Protein AF-A0A9E8QFV1-F1 (afdb_monomer)

Mean predicted aligned error: 13.05 Å

Foldseek 3Di:
DDDDDDDDDDDPDDPDDDDDDDDDDDDDDDDDDDDDDDDDDPDDQDLPNPLVVVLVLLVLVLCLCCLVPNPVDSPPCAQVSSVVSPHHLPPDQQKAKEKEQPDSQQWIKIKIAGQPPQWIWIWIFRHGSDSPDRTDTDTDDTDDRFNDDGHGYDYDYLLQAFQQVVLLVLCQVPQLQLLLLLQQPQDEDCPVVDPGHPLSVQSNVQSPDVPRGSSNSSVSSVVRVQRLSSLLSQCQFCNQVPDRGDRHPQSVDPDRDDDQFDDHHQHGPCSLVLVSLLVLLCVQPVVDDSLLSSQQSSQQSRLCSSQSHSSSCCSNAFKEWEADQQPQQNQVLVQQVVQCSRPSVLQKWFFAQLVRQPADPCNCVPPPQQPDDPQWGKDWPPHSRTPQAHPPHVVYTDIHTDGPRNRVVSVVLVVVLCVVLVLVPDDRVRRMHGYGRGDHPSNNHTDTRNGND

Nearest PDB structures (foldseek):
  1yr2-assembly1_A  TM=6.032E-01  e=7.617E+00  Novosphingobium capsulatum
  5ezo-assembly1_A  TM=4.715E-01  e=4.235E+00  Plasmodium falciparum 3D7
  7jou-assembly1_A-2  TM=2.674E-01  e=5.243E+00  Homo sapiens
  2zf4-assembly1_B  TM=2.135E-01  e=5.243E+00  Chromobacterium violaceum
  4foe-assembly1_B  TM=1.829E-01  e=7.617E+00  Homo sapiens

Radius of gyration: 27.63 Å; Cα contacts (8 Å, |Δi|>4): 793; chains: 1; bounding box: 89×47×101 Å

pLDDT: mean 75.74, std 23.21, range [26.06, 98.62]

Secondary structure (DSSP, 8-state):
----------------------------------------S-----TT-HHHHHHHHHHHHHHHHHHHHSSSS-TT--HHHHHTTT--GGG-TTEEEEEEEEGGGTEEEEEEEETTT--EEEEEE-S---SSS----EEEEEEP-PPP-SS-EEEEETTSS--HHHHHHHTTTS-HHHHHHTTTTS----TT--SS-HHHHHHHHHHTSTT--HHHHHHHHHHTT-HHHHHHHIIIIITTSSS-----GGGGSSS----SPPPPPSS--GGG-HHHHHHHHHHH-TTS-HHHHHHHHHHHHHHHHHHTS-HHHHHHHS-EEEE--SSSSHHHHHHHHHHHHHSGGGGEEEB--GGG-SSPTTGGGGSGGG---TTEEEEEES-TTBTT-STT-SSPPEEEEEEHHHHHHHHHHHHHHHHHTTTTTS-GGG-EEEEEEPPTT--PPPEEE-TT-

Sequence (453 aa):
MHGKLANVGLMKTTWGSVRTTVAATAATALAAGFILAGAGAAQAAGPYDAVTSSSLRNFASAVEYVAMFGSGNYDDTEAADLSDWGWSEGGNPNTEVEMWVEGSGGSWKATARDVRGGAEYSYSSNSVFNGGSAASVHVSAQQPTDPVGPAGLTVHHLSDGVDAEALAAALAGVAPSAICDGLLFVKGTHQSGSSVSDQYLACSQTARVTGATARSVLLAVRSAGGDAALSAVGLYYVGAGTAPAAAPAWTQQVNPAPPSGPTLPSRLPDFWRVGAVASALLSTNPALSPSYAETVATQCLARMAAAGLDAYSDCKSDRMFVVGQDGTTDEATDHDADAITSYPAWVQLDYRPAAENTSPRGWYASQPECSSITGQQCDEFPFFASAQGGRDASPRPSLRMINAAHNQQEGYNYNSFLATCGLYAAPANDRQYLVVPMPSGSGVPTLNICNGN

Structure (mmCIF, N/CA/C/O backbone):
data_AF-A0A9E8QFV1-F1
#
_entry.id   AF-A0A9E8QFV1-F1
#
loop_
_atom_site.group_PDB
_atom_site.id
_atom_site.type_symbol
_atom_site.label_atom_id
_atom_site.label_alt_id
_atom_site.label_comp_id
_atom_site.label_asym_id
_atom_site.label_entity_id
_atom_site.label_seq_id
_atom_site.pdbx_PDB_ins_code
_atom_site.Cartn_x
_atom_site.Cartn_y
_atom_site.Cartn_z
_atom_site.occupancy
_atom_site.B_iso_or_equiv
_atom_site.auth_seq_id
_atom_site.auth_comp_id
_atom_site.auth_asym_id
_atom_site.auth_atom_id
_atom_site.pdbx_PDB_model_num
ATOM 1 N N . MET A 1 1 ? 64.874 1.422 26.647 1.00 38.50 1 MET A N 1
ATOM 2 C CA . MET A 1 1 ? 64.972 2.900 26.641 1.00 38.50 1 MET A CA 1
ATOM 3 C C . MET A 1 1 ? 63.543 3.432 26.719 1.00 38.50 1 MET A C 1
ATOM 5 O O . MET A 1 1 ? 62.821 3.292 25.752 1.00 38.50 1 MET A O 1
ATOM 9 N N . HIS A 1 2 ? 62.956 3.547 27.913 1.00 35.81 2 HIS A N 1
ATOM 10 C CA . HIS A 1 2 ? 62.914 4.749 28.767 1.00 35.81 2 HIS A CA 1
ATOM 11 C C . HIS A 1 2 ? 62.312 5.983 28.078 1.00 35.81 2 HIS A C 1
ATOM 13 O O . HIS A 1 2 ? 62.940 6.576 27.213 1.00 35.81 2 HIS A O 1
ATOM 19 N N . GLY A 1 3 ? 61.115 6.358 28.539 1.00 34.44 3 GLY A N 1
ATOM 20 C CA . GLY A 1 3 ? 60.404 7.594 28.215 1.00 34.44 3 GLY A CA 1
ATOM 21 C C . GLY A 1 3 ? 58.991 7.551 28.798 1.00 34.44 3 GLY A C 1
ATOM 22 O O . GLY A 1 3 ? 58.087 7.011 28.177 1.00 34.44 3 GLY A O 1
ATOM 23 N N . LYS A 1 4 ? 58.841 8.028 30.037 1.00 43.34 4 LYS A N 1
ATOM 24 C CA . LYS A 1 4 ? 57.647 7.986 30.899 1.00 43.34 4 LYS A CA 1
ATOM 25 C C . LYS A 1 4 ? 57.199 9.433 31.183 1.00 43.34 4 LYS A C 1
ATOM 27 O O . LYS A 1 4 ? 58.065 10.302 31.219 1.00 43.34 4 LYS A O 1
ATOM 32 N N . LEU A 1 5 ? 55.919 9.591 31.559 1.00 37.09 5 LEU A N 1
ATOM 33 C CA . LEU A 1 5 ? 55.223 10.757 32.171 1.00 37.09 5 LEU A CA 1
ATOM 34 C C . LEU A 1 5 ? 54.530 11.703 31.155 1.00 37.09 5 LEU A C 1
ATOM 36 O O . LEU A 1 5 ? 55.118 12.021 30.136 1.00 37.09 5 LEU A O 1
ATOM 40 N N . ALA A 1 6 ? 53.289 12.179 31.350 1.00 35.75 6 ALA A N 1
ATOM 41 C CA . ALA A 1 6 ? 52.534 12.377 32.591 1.00 35.75 6 ALA A CA 1
ATOM 42 C C . ALA A 1 6 ? 50.994 12.325 32.423 1.00 35.75 6 ALA A C 1
ATOM 44 O O . ALA A 1 6 ? 50.445 12.612 31.364 1.00 35.75 6 ALA A O 1
ATOM 45 N N . ASN A 1 7 ? 50.345 12.004 33.549 1.00 37.47 7 ASN A N 1
ATOM 46 C CA . ASN A 1 7 ? 48.936 12.190 33.909 1.00 37.47 7 ASN A CA 1
ATOM 47 C C . ASN A 1 7 ? 48.389 13.596 33.614 1.00 37.47 7 ASN A C 1
ATOM 49 O O . ASN A 1 7 ? 48.988 14.564 34.073 1.00 37.47 7 ASN A O 1
ATOM 53 N N . VAL A 1 8 ? 47.160 13.665 33.088 1.00 34.12 8 VAL A N 1
ATOM 54 C CA . VAL A 1 8 ? 46.091 14.544 33.602 1.00 34.12 8 VAL A CA 1
ATOM 55 C C . VAL A 1 8 ? 44.764 13.797 33.438 1.00 34.12 8 VAL A C 1
ATOM 57 O O . VAL A 1 8 ? 44.295 13.584 32.325 1.00 34.12 8 VAL A O 1
ATOM 60 N N . GLY A 1 9 ? 44.173 13.372 34.552 1.00 33.88 9 GLY A N 1
ATOM 61 C CA . GLY A 1 9 ? 42.755 13.040 34.615 1.00 33.88 9 GLY A CA 1
ATOM 62 C C . GLY A 1 9 ? 41.973 14.278 35.033 1.00 33.88 9 GLY A C 1
ATOM 63 O O . GLY A 1 9 ? 42.433 14.994 35.917 1.00 33.88 9 GLY A O 1
ATOM 64 N N . LEU A 1 10 ? 40.801 14.515 34.442 1.00 33.34 10 LEU A N 1
ATOM 65 C CA . LEU A 1 10 ? 39.770 15.347 35.062 1.00 33.34 10 LEU A CA 1
ATOM 66 C C . LEU A 1 10 ? 38.373 15.045 34.482 1.00 33.34 10 LEU A C 1
ATOM 68 O O . LEU A 1 10 ? 38.094 15.296 33.317 1.00 33.34 10 LEU A O 1
ATOM 72 N N . MET A 1 11 ? 37.530 14.509 35.371 1.00 31.02 11 MET A N 1
ATOM 73 C CA . MET A 1 11 ? 36.088 14.745 35.525 1.00 31.02 11 MET A CA 1
ATOM 74 C C . MET A 1 11 ? 35.122 14.374 34.383 1.00 31.02 11 MET A C 1
ATOM 76 O O . MET A 1 11 ? 34.677 15.213 33.610 1.00 31.02 11 MET A O 1
ATOM 80 N N . LYS A 1 12 ? 34.634 13.124 34.435 1.00 31.73 12 LYS A N 1
ATOM 81 C CA . LYS A 1 12 ? 33.213 12.823 34.189 1.00 31.73 12 LYS A CA 1
ATOM 82 C C . LYS A 1 12 ? 32.415 13.321 35.400 1.00 31.73 12 LYS A C 1
ATOM 84 O O . LYS A 1 12 ? 32.475 12.706 36.462 1.00 31.73 12 LYS A O 1
ATOM 89 N N . THR A 1 13 ? 31.715 14.440 35.262 1.00 34.72 13 THR A N 1
ATOM 90 C CA . THR A 1 13 ? 30.742 14.918 36.248 1.00 34.72 13 THR A CA 1
ATOM 91 C C . THR A 1 13 ? 29.416 14.183 36.066 1.00 34.72 13 THR A C 1
ATOM 93 O O . THR A 1 13 ? 28.742 14.285 35.046 1.00 34.72 13 THR A O 1
ATOM 96 N N . THR A 1 14 ? 29.082 13.419 37.098 1.00 34.94 14 THR A N 1
ATOM 97 C CA . THR A 1 14 ? 27.778 12.856 37.450 1.00 34.94 14 THR A CA 1
ATOM 98 C C . THR A 1 14 ? 26.660 13.899 37.395 1.00 34.94 14 THR A C 1
ATOM 100 O O . THR A 1 14 ? 26.678 14.847 38.177 1.00 34.94 14 THR A O 1
ATOM 103 N N . TRP A 1 15 ? 25.655 13.678 36.546 1.00 29.17 15 TRP A N 1
ATOM 104 C CA . TRP A 1 15 ? 24.330 14.288 36.682 1.00 29.17 15 TRP A CA 1
ATOM 105 C C . TRP A 1 15 ? 23.422 13.301 37.413 1.00 29.17 15 TRP A C 1
ATOM 107 O O . TRP A 1 15 ? 22.698 12.514 36.817 1.00 29.17 15 TRP A O 1
ATOM 117 N N . GLY A 1 16 ? 23.543 13.307 38.737 1.00 32.31 16 GLY A N 1
ATOM 118 C CA . GLY A 1 16 ? 22.598 12.692 39.656 1.00 32.31 16 GLY A CA 1
ATOM 119 C C . GLY A 1 16 ? 22.142 13.754 40.651 1.00 32.31 16 GLY A C 1
ATOM 120 O O . GLY A 1 16 ? 22.973 14.494 41.173 1.00 32.31 16 GLY A O 1
ATOM 121 N N . SER A 1 17 ? 20.838 13.780 40.924 1.00 34.59 17 SER A N 1
ATOM 122 C CA . SER A 1 17 ? 20.136 14.613 41.916 1.00 34.59 17 SER A CA 1
ATOM 123 C C . SER A 1 17 ? 19.793 16.054 41.525 1.00 34.59 17 SER A C 1
ATOM 125 O O . SER A 1 17 ? 20.470 17.000 41.911 1.00 34.59 17 SER A O 1
ATOM 127 N N . VAL A 1 18 ? 18.599 16.218 40.950 1.00 30.08 18 VAL A N 1
ATOM 128 C CA . VAL A 1 18 ? 17.670 17.278 41.375 1.00 30.08 18 VAL A CA 1
ATOM 129 C C . VAL A 1 18 ? 16.320 16.615 41.673 1.00 30.08 18 VAL A C 1
ATOM 131 O O . VAL A 1 18 ? 15.456 16.503 40.814 1.00 30.08 18 VAL A O 1
ATOM 134 N N . ARG A 1 19 ? 16.161 16.106 42.901 1.00 34.06 19 ARG A N 1
ATOM 135 C CA . ARG A 1 19 ? 14.855 15.780 43.493 1.00 34.06 19 ARG A CA 1
ATOM 136 C C . ARG A 1 19 ? 14.578 16.831 44.560 1.00 34.06 19 ARG A C 1
ATOM 138 O O . ARG A 1 19 ? 15.263 16.848 45.580 1.00 34.06 19 ARG A O 1
ATOM 145 N N . THR A 1 20 ? 13.563 17.659 44.340 1.00 31.17 20 THR A N 1
ATOM 146 C CA . THR A 1 20 ? 13.032 18.563 45.365 1.00 31.17 20 THR A CA 1
ATOM 147 C C . THR A 1 20 ? 11.516 18.418 45.429 1.00 31.17 20 THR A C 1
ATOM 149 O O . THR A 1 20 ? 10.781 18.914 44.586 1.00 31.17 20 THR A O 1
ATOM 152 N N . THR A 1 21 ? 11.092 17.655 46.431 1.00 29.67 21 THR A N 1
ATOM 153 C CA . THR A 1 21 ? 9.952 17.857 47.333 1.00 29.67 21 THR A CA 1
ATOM 154 C C . THR A 1 21 ? 8.883 18.891 46.938 1.00 29.67 21 THR A C 1
ATOM 156 O O . THR A 1 21 ? 9.083 20.089 47.120 1.00 29.67 21 THR A O 1
ATOM 159 N N . VAL A 1 22 ? 7.676 18.414 46.617 1.00 27.72 22 VAL A N 1
ATOM 160 C CA . VAL A 1 22 ? 6.422 19.067 47.034 1.00 27.72 22 VAL A CA 1
ATOM 161 C C . VAL A 1 22 ? 5.581 18.009 47.743 1.00 27.72 22 VAL A C 1
ATOM 163 O O . VAL A 1 22 ? 5.001 17.125 47.122 1.00 27.72 22 VAL A O 1
ATOM 166 N N . ALA A 1 23 ? 5.609 18.056 49.075 1.00 29.86 23 ALA A N 1
ATOM 167 C CA . ALA A 1 23 ? 4.813 17.205 49.944 1.00 29.86 23 ALA A CA 1
ATOM 168 C C . ALA A 1 23 ? 3.457 17.855 50.236 1.00 29.86 23 ALA A C 1
ATOM 170 O O . ALA A 1 23 ? 3.344 19.070 50.392 1.00 29.86 23 ALA A O 1
ATOM 171 N N . ALA A 1 24 ? 2.460 16.982 50.320 1.00 30.05 24 ALA A N 1
ATOM 172 C CA . ALA A 1 24 ? 1.066 17.230 50.626 1.00 30.05 24 ALA A CA 1
ATOM 173 C C . ALA A 1 24 ? 0.818 17.860 52.008 1.00 30.05 24 ALA A C 1
ATOM 175 O O . ALA A 1 24 ? 1.539 17.592 52.972 1.00 30.05 24 ALA A O 1
ATOM 176 N N . THR A 1 25 ? -0.307 18.570 52.128 1.00 28.33 25 THR A N 1
ATOM 177 C CA . THR A 1 25 ? -0.958 18.849 53.413 1.00 28.33 25 THR A CA 1
ATOM 178 C C . THR A 1 25 ? -2.484 18.798 53.309 1.00 28.33 25 THR A C 1
ATOM 180 O O . THR A 1 25 ? -3.066 19.315 52.361 1.00 28.33 25 THR A O 1
ATOM 183 N N . ALA A 1 26 ? -3.074 18.257 54.387 1.00 26.06 26 ALA A N 1
ATOM 184 C CA . ALA A 1 26 ? -4.484 18.209 54.806 1.00 26.06 26 ALA A CA 1
ATOM 185 C C . ALA A 1 26 ? -5.348 17.080 54.185 1.00 26.06 26 ALA A C 1
ATOM 187 O O . ALA A 1 26 ? -5.449 16.970 52.975 1.00 26.06 26 ALA A O 1
ATOM 188 N N . ALA A 1 27 ? -6.034 16.210 54.938 1.00 27.94 27 ALA A N 1
ATOM 189 C CA . ALA A 1 27 ? -6.406 16.249 56.351 1.00 27.94 27 ALA A CA 1
ATOM 190 C C . ALA A 1 27 ? -6.669 14.840 56.922 1.00 27.94 27 ALA A C 1
ATOM 192 O O . ALA A 1 27 ? -7.212 13.970 56.244 1.00 27.94 27 ALA A O 1
ATOM 193 N N . THR A 1 28 ? -6.370 14.673 58.212 1.00 31.70 28 THR A N 1
ATOM 194 C CA . THR A 1 28 ? -6.792 13.537 59.043 1.00 31.70 28 THR A CA 1
ATOM 195 C C . THR A 1 28 ? -7.537 14.074 60.264 1.00 31.70 28 THR A C 1
ATOM 197 O O . THR A 1 28 ? -6.964 14.852 61.022 1.00 31.70 28 THR A O 1
ATOM 200 N N . ALA A 1 29 ? -8.782 13.637 60.473 1.00 28.98 29 ALA A N 1
ATOM 201 C CA . ALA A 1 29 ? -9.453 13.512 61.778 1.00 28.98 29 ALA A CA 1
ATOM 202 C C . ALA A 1 29 ? -10.741 12.680 61.578 1.00 28.98 29 ALA A C 1
ATOM 204 O O . ALA A 1 29 ? -11.643 13.103 60.866 1.00 28.98 29 ALA A O 1
ATOM 205 N N . LEU A 1 30 ? -10.728 11.399 61.973 1.00 30.33 30 LEU A N 1
ATOM 206 C CA . LEU A 1 30 ? -11.342 10.848 63.201 1.00 30.33 30 LEU A CA 1
ATOM 207 C C . LEU A 1 30 ? -12.879 10.745 63.166 1.00 30.33 30 LEU A C 1
ATOM 209 O O . LEU A 1 30 ? -13.565 11.742 63.343 1.00 30.33 30 LEU A O 1
ATOM 213 N N . ALA A 1 31 ? -13.408 9.518 63.096 1.00 28.89 31 ALA A N 1
ATOM 214 C CA . ALA A 1 31 ? -14.087 8.874 64.231 1.00 28.89 31 ALA A CA 1
ATOM 215 C C . ALA A 1 31 ? -14.643 7.487 63.858 1.0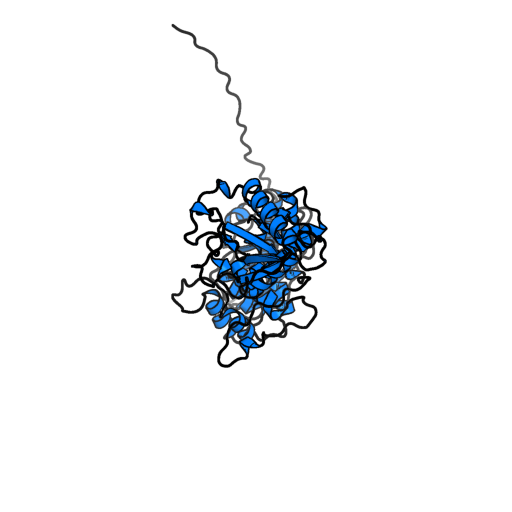0 28.89 31 ALA A C 1
ATOM 217 O O . ALA A 1 31 ? -14.983 7.197 62.716 1.00 28.89 31 ALA A O 1
ATOM 218 N N . ALA A 1 32 ? -14.677 6.632 64.873 1.00 32.47 32 ALA A N 1
ATOM 219 C CA . ALA A 1 32 ? -14.904 5.201 64.836 1.00 32.47 32 ALA A CA 1
ATOM 220 C C . ALA A 1 32 ? -16.367 4.769 64.633 1.00 32.47 32 ALA A C 1
ATOM 222 O O . ALA A 1 32 ? -17.292 5.411 65.121 1.00 32.47 32 ALA A O 1
ATOM 223 N N . GLY A 1 33 ? -16.504 3.561 64.074 1.00 32.81 33 GLY A N 1
ATOM 224 C CA . GLY A 1 33 ? -17.487 2.565 64.500 1.00 32.81 33 GLY A CA 1
ATOM 225 C C . GLY A 1 33 ? -18.730 2.434 63.631 1.00 32.81 33 GLY A C 1
ATOM 226 O O . GLY A 1 33 ? -19.699 3.123 63.890 1.00 32.81 33 GLY A O 1
ATOM 227 N N . PHE A 1 34 ? -18.749 1.464 62.709 1.00 32.25 34 PHE A N 1
ATOM 228 C CA . PHE A 1 34 ? -19.980 0.787 62.278 1.00 32.25 34 PHE A CA 1
ATOM 229 C C . PHE A 1 34 ? -19.676 -0.619 61.720 1.00 32.25 34 PHE A C 1
ATOM 231 O O . PHE A 1 34 ? -18.963 -0.778 60.739 1.00 32.25 34 PHE A O 1
ATOM 238 N N . ILE A 1 35 ? -20.187 -1.619 62.446 1.00 32.66 35 ILE A N 1
ATOM 239 C CA . ILE A 1 35 ? -20.877 -2.850 62.018 1.00 32.66 35 ILE A CA 1
ATOM 240 C C . ILE A 1 35 ? -20.434 -3.500 60.688 1.00 32.66 35 ILE A C 1
ATOM 242 O O . ILE A 1 35 ? -20.635 -2.955 59.608 1.00 32.66 35 ILE A O 1
ATOM 246 N N . LEU A 1 36 ? -19.970 -4.754 60.797 1.00 36.25 36 LEU A N 1
ATOM 247 C CA . LEU A 1 36 ? -19.858 -5.742 59.716 1.00 36.25 36 LEU A CA 1
ATOM 248 C C . LEU A 1 36 ? -21.216 -5.936 59.012 1.00 36.25 36 LEU A C 1
ATOM 250 O O . LEU A 1 36 ? -22.031 -6.758 59.429 1.00 36.25 36 LEU A O 1
ATOM 254 N N . ALA A 1 37 ? -21.452 -5.180 57.943 1.00 33.81 37 ALA A N 1
ATOM 255 C CA . ALA A 1 37 ? -22.448 -5.487 56.926 1.00 33.81 37 ALA A CA 1
ATOM 256 C C . ALA A 1 37 ? -21.727 -6.156 55.749 1.00 33.81 37 ALA A C 1
ATOM 258 O O . ALA A 1 37 ? -20.663 -5.699 55.331 1.00 33.81 37 ALA A O 1
ATOM 259 N N . GLY A 1 38 ? -22.273 -7.275 55.269 1.00 34.56 38 GLY A N 1
ATOM 260 C CA . GLY A 1 38 ? -21.678 -8.085 54.208 1.00 34.56 38 GLY A CA 1
ATOM 261 C C . GLY A 1 38 ? -21.294 -7.249 52.988 1.00 34.56 38 GLY A C 1
ATOM 262 O O . GLY A 1 38 ? -22.050 -6.374 52.567 1.00 34.56 38 GLY A O 1
ATOM 263 N N . ALA A 1 39 ? -20.112 -7.528 52.438 1.00 31.78 39 ALA A N 1
ATOM 264 C CA . ALA A 1 39 ? -19.636 -6.930 51.202 1.00 31.78 39 ALA A CA 1
ATOM 265 C C . ALA A 1 39 ? -20.636 -7.239 50.076 1.00 31.78 39 ALA A C 1
ATOM 267 O O . ALA A 1 39 ? -20.687 -8.353 49.556 1.00 31.78 39 ALA A O 1
ATOM 268 N N . GLY A 1 40 ? -21.467 -6.251 49.741 1.00 32.84 40 GLY A N 1
ATOM 269 C CA . GLY A 1 40 ? -22.194 -6.231 48.480 1.00 32.84 40 GLY A CA 1
ATOM 270 C C . GLY A 1 40 ? -21.198 -6.225 47.322 1.00 32.84 40 GLY A C 1
ATOM 271 O O . GLY A 1 40 ? -20.050 -5.812 47.495 1.00 32.84 40 GLY A O 1
ATOM 272 N N . ALA A 1 41 ? -21.636 -6.716 46.161 1.00 38.12 41 ALA A N 1
ATOM 273 C CA . ALA A 1 41 ? -20.857 -6.722 44.927 1.00 38.12 41 ALA A CA 1
ATOM 274 C C . ALA A 1 41 ? -20.083 -5.403 44.767 1.00 38.12 41 ALA A C 1
ATOM 276 O O . ALA A 1 41 ? -20.674 -4.326 44.885 1.00 38.12 41 ALA A O 1
ATOM 277 N N . ALA A 1 42 ? -18.766 -5.505 44.560 1.00 39.50 42 ALA A N 1
ATOM 278 C CA . ALA A 1 42 ? -17.891 -4.363 44.347 1.00 39.50 42 ALA A CA 1
ATOM 279 C C . ALA A 1 42 ? -18.529 -3.442 43.301 1.00 39.50 42 ALA A C 1
ATOM 281 O O . ALA A 1 42 ? -18.801 -3.874 42.181 1.00 39.50 42 ALA A O 1
ATOM 282 N N . GLN A 1 43 ? -18.830 -2.201 43.690 1.00 41.91 43 GLN A N 1
ATOM 283 C CA . GLN A 1 43 ? -19.288 -1.181 42.756 1.00 41.91 43 GLN A CA 1
ATOM 284 C C . GLN A 1 43 ? -18.234 -1.083 41.654 1.00 41.91 43 GLN A C 1
ATOM 286 O O . GLN A 1 43 ? -17.090 -0.726 41.931 1.00 41.91 43 GLN A O 1
ATOM 291 N N . ALA A 1 44 ? -18.608 -1.466 40.432 1.00 43.97 44 ALA A N 1
ATOM 292 C CA . ALA A 1 44 ? -17.777 -1.249 39.261 1.00 43.97 44 ALA A CA 1
ATOM 293 C C . ALA A 1 44 ? -17.372 0.231 39.248 1.00 43.97 44 ALA A C 1
ATOM 295 O O . ALA A 1 44 ? -18.230 1.100 39.436 1.00 43.97 44 ALA A O 1
ATOM 296 N N . ALA A 1 45 ? -16.073 0.504 39.105 1.00 44.78 45 ALA A N 1
ATOM 297 C CA . ALA A 1 45 ? -15.557 1.865 39.057 1.00 44.78 45 ALA A CA 1
ATOM 298 C C . ALA A 1 45 ? -16.284 2.590 37.920 1.00 44.78 45 ALA A C 1
ATOM 300 O O . ALA A 1 45 ? -16.172 2.201 36.759 1.00 44.78 45 ALA A O 1
ATOM 301 N N . GLY A 1 46 ? -17.123 3.567 38.268 1.00 44.19 46 GLY A N 1
ATOM 302 C CA . GLY A 1 46 ? -17.851 4.364 37.289 1.00 44.19 46 GLY A CA 1
ATOM 303 C C . GLY A 1 46 ? -16.913 5.323 36.547 1.00 44.19 46 GLY A C 1
ATOM 304 O O . GLY A 1 46 ? -15.792 5.554 36.997 1.00 44.19 46 GLY A O 1
ATOM 305 N N . PRO A 1 47 ? -17.383 5.992 35.480 1.00 40.62 47 PRO A N 1
ATOM 306 C CA . PRO A 1 47 ? -16.598 6.988 34.733 1.00 40.62 47 PRO A CA 1
ATOM 307 C C . PRO A 1 47 ? -16.161 8.199 35.583 1.00 40.62 47 PRO A C 1
ATOM 309 O O . PRO A 1 47 ? -15.312 8.991 35.175 1.00 40.62 47 PRO A O 1
ATOM 312 N N . TYR A 1 48 ? -16.750 8.343 36.773 1.00 47.44 48 TYR A N 1
ATOM 313 C CA . TYR A 1 48 ? -16.426 9.351 37.780 1.00 47.44 48 TYR A CA 1
ATOM 314 C C . TYR A 1 48 ? -15.478 8.842 38.867 1.00 47.44 48 TYR A C 1
ATOM 316 O O . TYR A 1 48 ? -15.302 9.529 39.874 1.00 47.44 48 TYR A O 1
ATOM 324 N N . ASP A 1 49 ? -14.878 7.659 38.704 1.00 59.62 49 ASP A N 1
ATOM 325 C CA . ASP A 1 49 ? -13.830 7.234 39.618 1.00 59.62 49 ASP A CA 1
ATOM 326 C C . ASP A 1 49 ? -12.651 8.213 39.513 1.00 59.62 49 ASP A C 1
ATOM 328 O O . ASP A 1 49 ? -11.945 8.325 38.501 1.00 59.62 49 ASP A O 1
ATOM 332 N N . ALA A 1 50 ? -12.471 8.983 40.584 1.00 59.50 50 ALA A N 1
ATOM 333 C CA . ALA A 1 50 ? -11.391 9.942 40.715 1.00 59.50 50 ALA A CA 1
ATOM 334 C C . ALA A 1 50 ? -10.028 9.250 40.571 1.00 59.50 50 ALA A C 1
ATOM 336 O O . ALA A 1 50 ? -9.085 9.873 40.088 1.00 59.50 50 ALA A O 1
ATOM 337 N N . VAL A 1 51 ? -9.934 7.965 40.931 1.00 60.81 51 VAL A N 1
ATOM 338 C CA . VAL A 1 51 ? -8.707 7.174 40.834 1.00 60.81 51 VAL A CA 1
ATOM 339 C C . VAL A 1 51 ? -8.380 6.858 39.376 1.00 60.81 51 VAL A C 1
ATOM 341 O O . VAL A 1 51 ? -7.289 7.210 38.930 1.00 60.81 51 VAL A O 1
ATOM 344 N N . THR A 1 52 ? -9.318 6.302 38.601 1.00 58.44 52 THR A N 1
ATOM 345 C CA . THR A 1 52 ? -9.113 6.018 37.167 1.00 58.44 52 THR A CA 1
ATOM 346 C C . THR A 1 52 ? -8.844 7.291 36.364 1.00 58.44 52 THR A C 1
ATOM 348 O O . THR A 1 52 ? -7.882 7.352 35.601 1.00 58.44 52 THR A O 1
ATOM 351 N N . SER A 1 53 ? -9.621 8.357 36.585 1.00 57.06 53 SER A N 1
ATOM 352 C CA . SER A 1 53 ? -9.402 9.631 35.881 1.00 57.06 53 SER A CA 1
ATOM 353 C C . SER A 1 53 ? -8.081 10.317 36.259 1.00 57.06 53 SER A C 1
ATOM 355 O O . SER A 1 53 ? -7.465 10.978 35.425 1.00 57.06 53 SER A O 1
ATOM 357 N N . SER A 1 54 ? -7.628 10.192 37.511 1.00 64.75 54 SER A N 1
ATOM 358 C CA . SER A 1 54 ? -6.311 10.676 37.946 1.00 64.75 54 SER A CA 1
ATOM 359 C C . SER A 1 54 ? -5.182 9.838 37.344 1.00 64.75 54 SER A C 1
ATOM 361 O O . SER A 1 54 ? -4.229 10.396 36.810 1.00 64.75 54 SER A O 1
ATOM 363 N N . SER A 1 55 ? -5.325 8.509 37.342 1.00 66.31 55 SER A N 1
ATOM 364 C CA . SER A 1 55 ? -4.360 7.582 36.744 1.00 66.31 55 SER A CA 1
ATOM 365 C C . SER A 1 55 ? -4.157 7.853 35.253 1.00 66.31 55 SER A C 1
ATOM 367 O O . SER A 1 55 ? -3.018 7.940 34.811 1.00 66.31 55 SER A O 1
ATOM 369 N N . LEU A 1 56 ? -5.233 8.094 34.502 1.00 62.06 56 LEU A N 1
ATOM 370 C CA . LEU A 1 56 ? -5.161 8.414 33.075 1.00 62.06 56 LEU A CA 1
ATOM 371 C C . LEU A 1 56 ? -4.621 9.811 32.766 1.00 62.06 56 LEU A C 1
ATOM 373 O O . LEU A 1 56 ? -3.930 9.990 31.768 1.00 62.06 56 LEU A O 1
ATOM 377 N N . ARG A 1 57 ? -4.892 10.805 33.619 1.00 65.56 57 ARG A N 1
ATOM 378 C CA . ARG A 1 57 ? -4.227 12.115 33.519 1.00 65.56 57 ARG A CA 1
ATOM 379 C C . ARG A 1 57 ? -2.727 11.986 33.755 1.00 65.56 57 ARG A C 1
ATOM 381 O O . ARG A 1 57 ? -1.949 12.510 32.971 1.00 65.56 57 ARG A O 1
ATOM 388 N N . ASN A 1 58 ? -2.334 11.253 34.794 1.00 68.81 58 ASN A N 1
ATOM 389 C CA . ASN A 1 58 ? -0.927 11.009 35.100 1.00 68.81 58 ASN A CA 1
ATOM 390 C C . ASN A 1 58 ? -0.246 10.202 33.991 1.00 68.81 58 ASN A C 1
ATOM 392 O O . ASN A 1 58 ? 0.902 10.472 33.672 1.00 68.81 58 ASN A O 1
ATOM 396 N N . PHE A 1 59 ? -0.963 9.252 33.389 1.00 69.38 59 PHE A N 1
ATOM 397 C CA . PHE A 1 59 ? -0.503 8.487 32.236 1.00 69.38 59 PHE A CA 1
ATOM 398 C C . PHE A 1 59 ? -0.218 9.394 31.039 1.00 69.38 59 PHE A C 1
ATOM 400 O O . PHE A 1 59 ? 0.889 9.385 30.518 1.00 69.38 59 PHE A O 1
ATOM 407 N N . ALA A 1 60 ? -1.181 10.238 30.662 1.00 65.19 60 ALA A N 1
ATOM 408 C CA . ALA A 1 60 ? -1.010 11.206 29.586 1.00 65.19 60 ALA A CA 1
ATOM 409 C C . ALA A 1 60 ? 0.150 12.164 29.841 1.00 65.19 60 ALA A C 1
ATOM 411 O O . ALA A 1 60 ? 0.992 12.342 28.971 1.00 65.19 60 ALA A O 1
ATOM 412 N N . SER A 1 61 ? 0.253 12.709 31.053 1.00 68.50 61 SER A N 1
ATOM 413 C CA . SER A 1 61 ? 1.379 13.564 31.423 1.00 68.50 61 SER A CA 1
ATOM 414 C C . SER A 1 61 ? 2.722 12.824 31.407 1.00 68.50 61 SER A C 1
ATOM 416 O O . SER A 1 61 ? 3.731 13.411 31.037 1.00 68.50 61 SER A O 1
ATOM 418 N N . ALA A 1 62 ? 2.766 11.543 31.776 1.00 69.06 62 ALA A N 1
ATOM 419 C CA . ALA A 1 62 ? 3.992 10.750 31.717 1.00 69.06 62 ALA A CA 1
ATOM 420 C C . ALA A 1 62 ? 4.441 10.514 30.269 1.00 69.06 62 ALA A C 1
ATOM 422 O O . ALA A 1 62 ? 5.608 10.741 29.958 1.00 69.06 62 ALA A O 1
ATOM 423 N N . VAL A 1 63 ? 3.511 10.167 29.371 1.00 64.38 63 VAL A N 1
ATOM 424 C CA . VAL A 1 63 ? 3.783 10.107 27.925 1.00 64.38 63 VAL A CA 1
ATOM 425 C C . VAL A 1 63 ? 4.236 11.495 27.439 1.00 64.38 63 VAL A C 1
ATOM 427 O O . VAL A 1 63 ? 5.150 11.590 26.620 1.00 64.38 63 VAL A O 1
ATOM 430 N N . GLU A 1 64 ? 3.665 12.583 27.994 1.00 64.44 64 GLU A N 1
ATOM 431 C CA . GLU A 1 64 ? 4.054 13.975 27.696 1.00 64.44 64 GLU A CA 1
ATOM 432 C C . GLU A 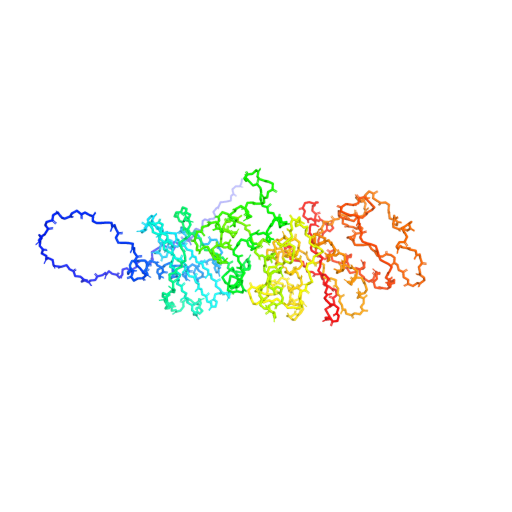1 64 ? 5.505 14.284 27.986 1.00 64.44 64 GLU A C 1
ATOM 434 O O . GLU A 1 64 ? 6.212 14.885 27.170 1.00 64.44 64 GLU A O 1
ATOM 439 N N . TYR A 1 65 ? 5.971 13.811 29.125 1.00 65.38 65 TYR A N 1
ATOM 440 C CA . TYR A 1 65 ? 7.345 14.005 29.509 1.00 65.38 65 TYR A CA 1
ATOM 441 C C . TYR A 1 65 ? 8.323 13.109 28.747 1.00 65.38 65 TYR A C 1
ATOM 443 O O . TYR A 1 65 ? 9.417 13.583 28.429 1.00 65.38 65 TYR A O 1
ATOM 451 N N . VAL A 1 66 ? 7.939 11.876 28.393 1.00 63.88 66 VAL A N 1
ATOM 452 C CA . VAL A 1 66 ? 8.800 10.976 27.606 1.00 63.88 66 VAL A CA 1
ATOM 453 C C . VAL A 1 66 ? 9.155 11.583 26.254 1.00 63.88 66 VAL A C 1
ATOM 455 O O . VAL A 1 66 ? 10.334 11.628 25.918 1.00 63.88 66 VAL A O 1
ATOM 458 N N . ALA A 1 67 ? 8.210 12.139 25.497 1.00 58.44 67 ALA A N 1
ATOM 459 C CA . ALA A 1 67 ? 8.603 12.744 24.221 1.00 58.44 67 ALA A CA 1
ATOM 460 C C . ALA A 1 67 ? 9.321 14.078 24.351 1.00 58.44 67 ALA A C 1
ATOM 462 O O . ALA A 1 67 ? 10.166 14.393 23.518 1.00 58.44 67 ALA A O 1
ATOM 463 N N . MET A 1 68 ? 9.007 14.876 25.374 1.00 59.78 68 MET A N 1
ATOM 464 C CA . MET A 1 68 ? 9.683 16.160 25.547 1.00 59.78 68 MET A CA 1
ATOM 465 C C . MET A 1 68 ? 11.144 15.990 25.986 1.00 59.78 68 MET A C 1
ATOM 467 O O . MET A 1 68 ? 11.997 16.791 25.602 1.00 59.78 68 MET A O 1
ATOM 471 N N . PHE A 1 69 ? 11.433 14.984 26.812 1.00 61.25 69 PHE A N 1
ATOM 472 C CA . PHE A 1 69 ? 12.726 14.853 27.490 1.00 61.25 69 PHE A CA 1
ATOM 473 C C . PHE A 1 69 ? 13.467 13.538 27.226 1.00 61.25 69 PHE A C 1
ATOM 475 O O . PHE A 1 69 ? 14.618 13.408 27.644 1.00 61.25 69 PHE A O 1
ATOM 482 N N . GLY A 1 70 ? 12.832 12.577 26.559 1.00 60.12 70 GLY A N 1
ATOM 483 C CA . GLY A 1 70 ? 13.426 11.317 26.119 1.00 60.12 70 GLY A CA 1
ATOM 484 C C . GLY A 1 70 ? 14.091 11.425 24.745 1.00 60.12 70 GLY A C 1
ATOM 485 O O . GLY A 1 70 ? 14.753 12.414 24.433 1.00 60.12 70 GLY A O 1
ATOM 486 N N . SER A 1 71 ? 13.931 10.397 23.909 1.00 52.31 71 SER A N 1
ATOM 487 C CA . SER A 1 71 ? 14.521 10.311 22.559 1.00 52.31 71 SER A CA 1
ATOM 488 C C . SER A 1 71 ? 13.936 11.312 21.550 1.00 52.31 71 SER A C 1
ATOM 490 O O . SER A 1 71 ? 14.439 11.409 20.432 1.00 52.31 71 SER A O 1
ATOM 492 N N . GLY A 1 72 ? 12.906 12.071 21.935 1.00 46.38 72 GLY A N 1
ATOM 493 C CA . GLY A 1 72 ? 12.195 13.009 21.064 1.00 46.38 72 GLY A CA 1
ATOM 494 C C . GLY A 1 72 ? 11.013 12.392 20.314 1.00 46.38 72 GLY A C 1
ATOM 495 O O . GLY A 1 72 ? 10.269 13.138 19.685 1.00 46.38 72 GLY A O 1
ATOM 496 N N . ASN A 1 73 ? 10.805 11.075 20.432 1.00 50.09 73 ASN A N 1
ATOM 497 C CA . ASN A 1 73 ? 9.647 10.358 19.904 1.00 50.09 73 ASN A CA 1
ATOM 498 C C . ASN A 1 73 ? 8.964 9.544 21.018 1.00 50.09 73 ASN A C 1
ATOM 500 O O . ASN A 1 73 ? 9.590 9.194 22.016 1.00 50.09 73 ASN A O 1
ATOM 504 N N . TYR A 1 74 ? 7.673 9.254 20.839 1.00 53.88 74 TYR A N 1
ATOM 505 C CA . TYR A 1 74 ? 6.887 8.356 21.705 1.00 53.88 74 TYR A CA 1
ATOM 506 C C . TYR A 1 74 ? 7.143 6.873 21.415 1.00 53.88 74 TYR A C 1
ATOM 508 O O . TYR A 1 74 ? 6.599 6.015 22.113 1.00 53.88 74 TYR A O 1
ATOM 516 N N . ASP A 1 75 ? 7.911 6.594 20.361 1.00 44.44 75 ASP A N 1
ATOM 517 C CA . ASP A 1 75 ? 8.225 5.260 19.862 1.00 44.44 75 ASP A CA 1
ATOM 518 C C . ASP A 1 75 ? 8.772 4.393 21.005 1.00 44.44 75 ASP A C 1
ATOM 520 O O . ASP A 1 75 ? 9.638 4.834 21.763 1.00 44.44 75 ASP A O 1
ATOM 524 N N . ASP A 1 76 ? 8.224 3.184 21.147 1.00 44.22 76 ASP A N 1
ATOM 525 C CA . ASP A 1 76 ? 8.651 2.179 22.129 1.00 44.22 76 ASP A CA 1
ATOM 526 C C . ASP A 1 76 ? 8.571 2.611 23.605 1.00 44.22 76 ASP A C 1
ATOM 528 O O . ASP A 1 76 ? 9.267 2.053 24.446 1.00 44.22 76 ASP A O 1
ATOM 532 N N . THR A 1 77 ? 7.707 3.579 23.945 1.00 56.78 77 THR A N 1
ATOM 533 C CA . THR A 1 77 ? 7.474 3.957 25.349 1.00 56.78 77 THR A CA 1
ATOM 534 C C . THR A 1 77 ? 6.828 2.795 26.109 1.00 56.78 77 THR A C 1
ATOM 536 O O . THR A 1 77 ? 5.617 2.568 26.029 1.00 56.78 77 THR A O 1
ATOM 539 N N . GLU A 1 78 ? 7.630 2.066 26.878 1.00 56.03 78 GLU A N 1
ATOM 540 C CA . GLU A 1 78 ? 7.176 0.984 27.740 1.00 56.03 78 GLU A CA 1
ATOM 541 C C . GLU A 1 78 ? 6.688 1.531 29.091 1.00 56.03 78 GLU A C 1
ATOM 543 O O . GLU A 1 78 ? 6.979 2.658 29.506 1.00 56.03 78 GLU A O 1
ATOM 548 N N . ALA A 1 79 ? 5.969 0.704 29.857 1.00 60.12 79 ALA A N 1
ATOM 549 C CA . ALA A 1 79 ? 5.547 1.071 31.211 1.00 60.12 79 ALA A CA 1
ATOM 550 C C . ALA A 1 79 ? 6.742 1.441 32.113 1.00 60.12 79 ALA A C 1
ATOM 552 O O . ALA A 1 79 ? 6.601 2.242 33.041 1.00 60.12 79 ALA A O 1
ATOM 553 N N . ALA A 1 80 ? 7.921 0.877 31.824 1.00 63.00 80 ALA A N 1
ATOM 554 C CA . ALA A 1 80 ? 9.172 1.209 32.488 1.00 63.00 80 ALA A CA 1
ATOM 555 C C . ALA A 1 80 ? 9.591 2.668 32.237 1.00 63.00 80 ALA A C 1
ATOM 557 O O . ALA A 1 80 ? 9.916 3.365 33.199 1.00 63.00 80 ALA A O 1
ATOM 558 N N . ASP A 1 81 ? 9.491 3.160 31.001 1.00 64.00 81 ASP A N 1
ATOM 559 C CA . ASP A 1 81 ? 9.861 4.534 30.639 1.00 64.00 81 ASP A CA 1
ATOM 560 C C . ASP A 1 81 ? 8.941 5.563 31.303 1.00 64.00 81 ASP A C 1
ATOM 562 O O . ASP A 1 81 ? 9.375 6.630 31.730 1.00 64.00 81 ASP A O 1
ATOM 566 N N . LEU A 1 82 ? 7.665 5.217 31.474 1.00 67.19 82 LEU A N 1
ATOM 567 C CA . LEU A 1 82 ? 6.668 6.063 32.137 1.00 67.19 82 LEU A CA 1
ATOM 568 C C . LEU A 1 82 ? 6.805 6.088 33.663 1.00 67.19 82 LEU A C 1
ATOM 570 O O . LEU A 1 82 ? 6.372 7.049 34.310 1.00 67.19 82 LEU A O 1
ATOM 574 N N . SER A 1 83 ? 7.431 5.060 34.240 1.00 67.88 83 SER A N 1
ATOM 575 C CA . SER A 1 83 ? 7.693 4.977 35.680 1.00 67.88 83 SER A CA 1
ATOM 576 C C . SER A 1 83 ? 8.649 6.052 36.172 1.00 67.88 83 SER A C 1
ATOM 578 O O . SER A 1 83 ? 8.431 6.619 37.250 1.00 67.88 83 SER A O 1
ATOM 580 N N . ASP A 1 84 ? 9.608 6.4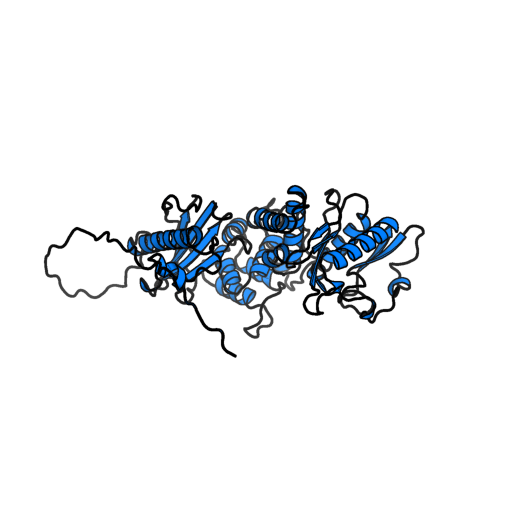41 35.333 1.00 69.44 84 ASP A N 1
ATOM 581 C CA . ASP A 1 84 ? 10.514 7.557 35.601 1.00 69.44 84 ASP A CA 1
ATOM 582 C C . ASP A 1 84 ? 9.786 8.912 35.628 1.00 69.44 84 ASP A C 1
ATOM 584 O O . ASP A 1 84 ? 10.239 9.854 36.286 1.00 69.44 84 ASP A O 1
ATOM 588 N N . TRP A 1 85 ? 8.601 8.981 35.016 1.00 63.44 85 TRP A N 1
ATOM 589 C CA . TRP A 1 85 ? 7.730 10.158 34.972 1.00 63.44 85 TRP A CA 1
ATOM 590 C C . TRP A 1 85 ? 6.513 10.057 35.901 1.00 63.44 85 TRP A C 1
ATOM 592 O O . TRP A 1 85 ? 5.590 10.868 35.826 1.00 63.44 85 TRP A O 1
ATOM 602 N N . GLY A 1 86 ? 6.535 9.107 36.842 1.00 64.75 86 GLY A N 1
ATOM 603 C CA . GLY A 1 86 ? 5.565 9.021 37.935 1.00 64.75 86 GLY A CA 1
ATOM 604 C C . GLY A 1 86 ? 4.276 8.266 37.609 1.00 64.75 86 GLY A C 1
ATOM 605 O O . GLY A 1 86 ? 3.341 8.310 38.413 1.00 64.75 86 GLY A O 1
ATOM 606 N N . TRP A 1 87 ? 4.217 7.553 36.482 1.00 70.12 87 TRP A N 1
ATOM 607 C CA . TRP A 1 87 ? 3.118 6.642 36.166 1.00 70.12 87 TRP A CA 1
ATOM 608 C C . TRP A 1 87 ? 3.549 5.177 36.295 1.00 70.12 87 TRP A C 1
ATOM 610 O O . TRP A 1 87 ? 4.642 4.812 35.905 1.00 70.12 87 TRP A O 1
ATOM 620 N N . SER A 1 88 ? 2.699 4.299 36.827 1.00 65.31 88 SER A N 1
ATOM 621 C CA . SER A 1 88 ? 3.009 2.863 36.883 1.00 65.31 88 SER A CA 1
ATOM 622 C C . SER A 1 88 ? 1.750 2.027 36.700 1.00 65.31 88 SER A C 1
ATOM 624 O O . SER A 1 88 ? 0.699 2.391 37.234 1.00 65.31 88 SER A O 1
ATOM 626 N N . GLU A 1 89 ? 1.876 0.870 36.046 1.00 61.06 89 GLU A N 1
ATOM 627 C CA . GLU A 1 89 ? 0.799 -0.130 35.923 1.00 61.06 89 GLU A CA 1
ATOM 628 C C . GLU A 1 89 ? 0.301 -0.639 37.289 1.00 61.06 89 GLU A C 1
ATOM 630 O O . GLU A 1 89 ? -0.844 -1.061 37.437 1.00 61.06 89 GLU A O 1
ATOM 635 N N . GLY A 1 90 ? 1.142 -0.562 38.329 1.00 53.09 90 GLY A N 1
ATOM 636 C CA . GLY A 1 90 ? 0.911 -1.189 39.636 1.00 53.09 90 GLY A CA 1
ATOM 637 C C . GLY A 1 90 ? -0.251 -0.633 40.471 1.00 53.09 90 GLY A C 1
ATOM 638 O O . GLY A 1 90 ? -0.500 -1.141 41.563 1.00 53.09 90 GLY A O 1
ATOM 639 N N . GLY A 1 91 ? -0.963 0.396 40.003 1.00 55.06 91 GLY A N 1
ATOM 640 C CA . GLY A 1 91 ? -2.063 1.019 40.747 1.00 55.06 91 GLY A CA 1
ATOM 641 C C . GLY A 1 91 ? -3.372 0.222 40.742 1.00 55.06 91 GLY A C 1
ATOM 642 O O . GLY A 1 91 ? -4.134 0.302 41.707 1.00 55.06 91 GLY A O 1
ATOM 643 N N . ASN A 1 92 ? -3.647 -0.556 39.688 1.00 54.59 92 ASN A N 1
ATOM 644 C CA . ASN A 1 92 ? -4.850 -1.383 39.608 1.00 54.59 92 ASN A CA 1
ATOM 645 C C . ASN A 1 92 ? -4.621 -2.596 38.684 1.00 54.59 92 ASN A C 1
ATOM 647 O O . ASN A 1 92 ? -4.638 -2.426 37.468 1.00 54.59 92 ASN A O 1
ATOM 651 N N . PRO A 1 93 ? -4.510 -3.834 39.211 1.00 53.34 93 PRO A N 1
ATOM 652 C CA . PRO A 1 93 ? -4.338 -5.045 38.392 1.00 53.34 93 PRO A CA 1
ATOM 653 C C . PRO A 1 93 ? -5.568 -5.372 37.531 1.00 53.34 93 PRO A C 1
ATOM 655 O O . PRO A 1 93 ? -5.608 -6.393 36.853 1.00 53.34 93 PRO A O 1
ATOM 658 N N . ASN A 1 94 ? -6.597 -4.530 37.610 1.00 51.91 94 ASN A N 1
ATOM 659 C CA . ASN A 1 94 ? -7.862 -4.693 36.931 1.00 51.91 94 ASN A CA 1
ATOM 660 C C . ASN A 1 94 ? -8.090 -3.652 35.831 1.00 51.91 94 ASN A C 1
ATOM 662 O O . ASN A 1 94 ? -9.233 -3.460 35.425 1.00 51.91 94 ASN A O 1
ATOM 666 N N . THR A 1 95 ? -7.063 -2.916 35.409 1.00 54.56 95 THR A N 1
ATOM 667 C CA . THR A 1 95 ? -7.212 -1.873 34.390 1.00 54.56 95 THR A CA 1
ATOM 668 C C . THR A 1 95 ? -6.202 -2.087 33.274 1.00 54.56 95 THR A C 1
ATOM 670 O O . THR A 1 95 ? -5.003 -2.004 33.509 1.00 54.56 95 THR A O 1
ATOM 673 N N . GLU A 1 96 ? -6.692 -2.377 32.072 1.00 55.38 96 GLU A N 1
ATOM 674 C CA . GLU A 1 96 ? -5.908 -2.301 30.835 1.00 55.38 96 GLU A CA 1
ATOM 675 C C . GLU A 1 96 ? -5.942 -0.843 30.371 1.00 55.38 96 GLU A C 1
ATOM 677 O O . GLU A 1 96 ? -7.004 -0.217 30.394 1.00 55.38 96 GLU A O 1
ATOM 682 N N . VAL A 1 97 ? -4.790 -0.267 30.033 1.00 57.62 97 VAL A N 1
ATOM 683 C CA . VAL A 1 97 ? -4.693 1.138 29.626 1.00 57.62 97 VAL A CA 1
ATOM 684 C C . VAL A 1 97 ? -4.020 1.212 28.263 1.00 57.62 97 VAL A C 1
ATOM 686 O O . VAL A 1 97 ? -2.914 0.728 28.063 1.00 57.62 97 VAL A O 1
ATOM 689 N N . GLU A 1 98 ? -4.689 1.861 27.330 1.00 59.78 98 GLU A N 1
ATOM 690 C CA . GLU A 1 98 ? -4.281 2.055 25.950 1.00 59.78 98 GLU A CA 1
ATOM 691 C C . GLU A 1 98 ? -4.160 3.562 25.678 1.00 59.78 98 GLU A C 1
ATOM 693 O O . GLU A 1 98 ? -4.990 4.342 26.143 1.00 59.78 98 GLU A O 1
ATOM 698 N N . MET A 1 99 ? -3.149 4.018 24.937 1.00 60.91 99 MET A N 1
ATOM 699 C CA . MET A 1 99 ? -3.097 5.398 24.427 1.00 60.91 99 MET A CA 1
ATOM 700 C C . MET A 1 99 ? -2.858 5.427 22.933 1.00 60.91 99 MET A C 1
ATOM 702 O O . MET A 1 99 ? -2.029 4.704 22.403 1.00 60.91 99 MET A O 1
ATOM 706 N N . TRP A 1 100 ? -3.553 6.343 22.289 1.00 56.03 100 TRP A N 1
ATOM 707 C CA . TRP A 1 100 ? -3.512 6.676 20.887 1.00 56.03 100 TRP A CA 1
ATOM 708 C C . TRP A 1 100 ? -3.032 8.120 20.767 1.00 56.03 100 TRP A C 1
ATOM 710 O O . TRP A 1 100 ? -3.722 9.038 21.202 1.00 56.03 100 TRP A O 1
ATOM 720 N N . VAL A 1 101 ? -1.858 8.361 20.193 1.00 50.59 101 VAL A N 1
ATOM 721 C CA . VAL A 1 101 ? -1.379 9.731 19.933 1.00 50.59 101 VAL A CA 1
ATOM 722 C C . VAL A 1 101 ? -1.674 10.085 18.475 1.00 50.59 101 VAL A C 1
ATOM 724 O O . VAL A 1 101 ? -1.219 9.409 17.557 1.00 50.59 101 VAL A O 1
ATOM 727 N N . GLU A 1 102 ? -2.473 11.123 18.234 1.00 47.03 102 GLU A N 1
ATOM 728 C CA . GLU A 1 102 ? -2.968 11.537 16.918 1.00 47.03 102 GLU A CA 1
ATOM 729 C C . GLU A 1 102 ? -2.133 12.689 16.308 1.00 47.03 102 GLU A C 1
ATOM 731 O O . GLU A 1 102 ? -1.575 13.534 17.006 1.00 47.03 102 GLU A O 1
ATOM 736 N N . GLY A 1 103 ? -2.042 12.735 14.968 1.00 39.19 103 GLY A N 1
ATOM 737 C CA . GLY A 1 103 ? -1.515 13.879 14.208 1.00 39.19 103 GLY A CA 1
ATOM 738 C C . GLY A 1 103 ? -0.122 14.398 14.591 1.00 39.19 103 GLY A C 1
ATOM 739 O O . GLY A 1 103 ? 0.000 15.583 14.890 1.00 39.19 103 GLY A O 1
ATOM 740 N N . SER A 1 104 ? 0.932 13.568 14.588 1.00 44.56 104 SER A N 1
ATOM 741 C CA . SER A 1 104 ? 2.300 13.974 15.004 1.00 44.56 104 SER A CA 1
ATOM 742 C C . SER A 1 104 ? 2.343 14.678 16.379 1.00 44.56 104 SER A C 1
ATOM 744 O O . SER A 1 104 ? 3.187 15.535 16.622 1.00 44.56 104 SER A O 1
ATOM 746 N N . GLY A 1 105 ? 1.398 14.342 17.267 1.00 41.72 105 GLY A N 1
ATOM 747 C CA . GLY A 1 105 ? 1.200 15.002 18.558 1.00 41.72 105 GLY A CA 1
ATOM 748 C C . GLY A 1 105 ? 0.187 16.154 18.540 1.00 41.72 105 GLY A C 1
ATOM 749 O O . GLY A 1 105 ? 0.169 16.954 19.461 1.00 41.72 105 GLY A O 1
ATOM 750 N N . GLY A 1 106 ? -0.658 16.301 17.519 1.00 37.19 106 GLY A N 1
ATOM 751 C CA . GLY A 1 106 ? -1.688 17.347 17.438 1.00 37.19 106 GLY A CA 1
ATOM 752 C C . GLY A 1 106 ? -2.919 17.101 18.323 1.00 37.19 106 GLY A C 1
ATOM 753 O O . GLY A 1 106 ? -3.570 18.059 18.741 1.00 37.19 106 GLY A O 1
ATOM 754 N N . SER A 1 107 ? -3.211 15.839 18.631 1.00 45.50 107 SER A N 1
ATOM 755 C CA . SER A 1 107 ? -4.270 15.392 19.546 1.00 45.50 107 SER A CA 1
ATOM 756 C C . SER A 1 107 ? -3.901 14.023 20.125 1.00 45.50 107 SER A C 1
ATOM 758 O O . SER A 1 107 ? -2.925 13.408 19.698 1.00 45.50 107 SER A O 1
ATOM 760 N N . TRP A 1 108 ? -4.628 13.535 21.128 1.00 53.88 108 TRP A N 1
ATOM 761 C CA . TRP A 1 108 ? -4.415 12.186 21.659 1.00 53.88 108 TRP A CA 1
ATOM 762 C C . TRP A 1 108 ? -5.674 11.643 22.345 1.00 53.88 108 TRP A C 1
ATOM 764 O O . TRP A 1 108 ? -6.502 12.394 22.861 1.00 53.88 108 TRP A O 1
ATOM 774 N N . LYS A 1 109 ? -5.818 10.320 22.379 1.00 54.50 109 LYS A N 1
ATOM 775 C CA . LYS A 1 109 ? -6.909 9.581 23.016 1.00 54.50 109 LYS A CA 1
ATOM 776 C C . LYS A 1 109 ? -6.338 8.455 23.872 1.00 54.50 109 LYS A C 1
ATOM 778 O O . LYS A 1 109 ? -5.678 7.575 23.359 1.00 54.50 109 LYS A O 1
ATOM 783 N N . ALA A 1 110 ? -6.613 8.434 25.168 1.00 57.50 110 ALA A N 1
ATOM 784 C CA . ALA A 1 110 ? -6.288 7.315 26.049 1.00 57.50 110 ALA A CA 1
ATOM 785 C C . ALA A 1 110 ? -7.551 6.541 26.424 1.00 57.50 110 ALA A C 1
ATOM 787 O O . ALA A 1 110 ? -8.550 7.132 26.819 1.00 57.50 110 ALA A O 1
ATOM 788 N N . THR A 1 111 ? -7.527 5.222 26.346 1.00 55.78 111 THR A N 1
ATOM 789 C CA . THR A 1 111 ? -8.626 4.356 26.751 1.00 55.78 111 THR A CA 1
ATOM 790 C C . THR A 1 111 ? -8.199 3.499 27.935 1.00 55.78 111 THR A C 1
ATOM 792 O O . THR A 1 111 ? -7.178 2.840 27.873 1.00 55.78 111 THR A O 1
ATOM 795 N N . ALA A 1 112 ? -8.961 3.491 29.027 1.00 55.94 112 ALA A N 1
ATOM 796 C CA . ALA A 1 112 ? -8.800 2.510 30.100 1.00 55.94 112 ALA A CA 1
ATOM 797 C C . ALA A 1 112 ? -9.984 1.547 30.112 1.00 55.94 112 ALA A C 1
ATOM 799 O O . ALA A 1 112 ? -11.139 1.971 30.069 1.00 55.94 112 ALA A O 1
ATOM 800 N N . ARG A 1 113 ? -9.715 0.253 30.247 1.00 55.84 113 ARG A N 1
ATOM 801 C CA . ARG A 1 113 ? -10.717 -0.809 30.360 1.00 55.84 113 ARG A CA 1
ATOM 802 C C . ARG A 1 113 ? -10.661 -1.416 31.756 1.00 55.84 113 ARG A C 1
ATOM 804 O O . ARG A 1 113 ? -9.598 -1.856 32.180 1.00 55.84 113 ARG A O 1
ATOM 811 N N . ASP A 1 114 ? -11.783 -1.454 32.482 1.00 49.09 114 ASP A N 1
ATOM 812 C CA . ASP A 1 114 ? -11.868 -2.180 33.762 1.00 49.09 114 ASP A CA 1
ATOM 813 C C . ASP A 1 114 ? -12.213 -3.658 33.510 1.00 49.09 114 ASP A C 1
ATOM 815 O O . ASP A 1 114 ? -13.330 -4.001 33.104 1.00 49.09 114 ASP A O 1
ATOM 819 N N . VAL A 1 115 ? -11.265 -4.552 33.807 1.00 47.25 115 VAL A N 1
ATOM 820 C CA . VAL A 1 115 ? -11.375 -6.002 33.575 1.00 47.25 115 VAL A CA 1
ATOM 821 C C . VAL A 1 115 ? -12.439 -6.672 34.462 1.00 47.25 115 VAL A C 1
ATOM 823 O O . VAL A 1 115 ? -12.832 -7.805 34.198 1.00 47.25 115 VAL A O 1
ATOM 826 N N . ARG A 1 116 ? -12.928 -6.009 35.526 1.00 40.62 116 ARG A N 1
ATOM 827 C CA . ARG A 1 116 ? -13.874 -6.598 36.503 1.00 40.62 116 ARG A CA 1
ATOM 828 C C . ARG A 1 116 ? -15.340 -6.494 36.097 1.00 40.62 116 ARG A C 1
ATOM 830 O O . ARG A 1 116 ? -16.182 -7.144 36.713 1.00 40.62 116 ARG A O 1
ATOM 837 N N . GLY A 1 117 ? -15.657 -5.666 35.105 1.00 48.09 117 GLY A N 1
ATOM 838 C CA . GLY A 1 117 ? -17.037 -5.415 34.677 1.00 48.09 117 GLY A CA 1
ATOM 839 C C . GLY A 1 117 ? -17.210 -5.203 33.176 1.00 48.09 117 GLY A C 1
ATOM 840 O O . GLY A 1 117 ? -18.325 -4.921 32.746 1.00 48.09 117 GLY A O 1
ATOM 841 N N . GLY A 1 118 ? -16.127 -5.305 32.396 1.00 44.72 118 GLY A N 1
ATOM 842 C CA . GLY A 1 118 ? -16.133 -5.092 30.947 1.00 44.72 118 GLY A CA 1
ATOM 843 C C . GLY A 1 118 ? -16.393 -3.643 30.527 1.00 44.72 118 GLY A C 1
ATOM 844 O O . GLY A 1 118 ? -16.566 -3.383 29.347 1.00 44.72 118 GLY A O 1
ATOM 845 N N . ALA A 1 119 ? -16.465 -2.690 31.459 1.00 45.62 119 ALA A N 1
ATOM 846 C CA . ALA A 1 119 ? -16.680 -1.293 31.111 1.00 45.62 119 ALA A CA 1
ATOM 847 C C . ALA A 1 119 ? -15.378 -0.689 30.567 1.00 45.62 119 ALA A C 1
ATOM 849 O O . ALA A 1 119 ? -14.363 -0.639 31.267 1.00 45.62 119 ALA A O 1
ATOM 850 N N . GLU A 1 120 ? -15.421 -0.222 29.323 1.00 47.94 120 GLU A N 1
ATOM 851 C CA . GLU A 1 120 ? -14.345 0.532 28.691 1.00 47.94 120 GLU A CA 1
ATOM 852 C C . GLU A 1 120 ? -14.652 2.036 28.744 1.00 47.94 120 GLU A C 1
ATOM 854 O O . GLU A 1 120 ? -15.758 2.495 28.432 1.00 47.94 120 GLU A O 1
ATOM 859 N N . TYR A 1 121 ? -13.646 2.799 29.164 1.00 51.38 121 TYR A N 1
ATOM 860 C CA . TYR A 1 121 ? -13.682 4.241 29.339 1.00 51.38 121 TYR A CA 1
ATOM 861 C C . TYR A 1 121 ? -12.620 4.886 28.456 1.00 51.38 121 TYR A C 1
ATOM 863 O O . TYR A 1 121 ? -11.427 4.795 28.738 1.00 51.38 121 TYR A O 1
ATOM 871 N N . SER A 1 122 ? -13.041 5.581 27.402 1.00 49.00 122 SER A N 1
ATOM 872 C CA . SER A 1 122 ? -12.127 6.393 26.599 1.00 49.00 122 SER A CA 1
ATOM 873 C C . SER A 1 122 ? -12.091 7.837 27.095 1.00 49.00 122 SER A C 1
ATOM 875 O O . SER A 1 122 ? -13.099 8.411 27.516 1.00 49.00 122 SER A O 1
ATOM 877 N N . TYR A 1 123 ? -10.920 8.433 26.992 1.00 54.16 123 TYR A N 1
ATOM 878 C CA . TYR A 1 123 ? -10.598 9.797 27.352 1.00 54.16 123 TYR A CA 1
ATOM 879 C C . TYR A 1 123 ? -9.834 10.415 26.188 1.00 54.16 123 TYR A C 1
ATOM 881 O O . TYR A 1 123 ? -8.933 9.792 25.642 1.00 54.16 123 TYR A O 1
ATOM 889 N N . SER A 1 124 ? -10.190 11.622 25.773 1.00 47.03 124 SER A N 1
ATOM 890 C CA . SER A 1 124 ? -9.528 12.278 24.643 1.00 47.03 124 SER A CA 1
ATOM 891 C C . SER A 1 124 ? -9.139 13.707 24.974 1.00 47.03 124 SER A C 1
ATOM 893 O O . SER A 1 124 ? -9.767 14.364 25.812 1.00 47.03 124 SER A O 1
ATOM 895 N N . SER A 1 125 ? -8.101 14.179 24.292 1.00 49.88 125 SER A N 1
ATOM 896 C CA . SER A 1 125 ? -7.673 15.564 24.263 1.00 49.88 125 SER A CA 1
ATOM 897 C C . SER A 1 125 ? -7.561 16.050 22.823 1.00 49.88 125 SER A C 1
ATOM 899 O O . SER A 1 125 ? -6.952 15.406 21.971 1.00 49.88 125 SER A O 1
ATOM 901 N N . ASN A 1 126 ? -8.099 17.245 22.586 1.00 47.31 126 ASN A N 1
ATOM 902 C CA . ASN A 1 126 ? -7.998 17.950 21.309 1.00 47.31 126 ASN A CA 1
ATOM 903 C C . ASN A 1 126 ? -6.859 18.989 21.320 1.00 47.31 126 ASN A C 1
ATOM 905 O O . ASN A 1 126 ? -6.858 19.906 20.500 1.00 47.31 126 ASN A O 1
ATOM 909 N N . SER A 1 127 ? -5.951 18.929 22.301 1.00 45.62 127 SER A N 1
ATOM 910 C CA . SER A 1 127 ? -4.825 19.856 22.419 1.00 45.62 127 SER A CA 1
ATOM 911 C C . SER A 1 127 ? -3.527 19.229 21.929 1.00 45.62 127 SER A C 1
ATOM 913 O O . SER A 1 127 ? -3.264 18.056 22.197 1.00 45.62 127 SER A O 1
ATOM 915 N N . VAL A 1 128 ? -2.689 20.059 21.301 1.00 45.38 128 VAL A N 1
ATOM 916 C CA . VAL A 1 128 ? -1.346 19.668 20.874 1.00 45.38 128 VAL A CA 1
ATOM 917 C C . VAL A 1 128 ? -0.532 19.235 22.082 1.00 45.38 128 VAL A C 1
ATOM 919 O O . VAL A 1 128 ? -0.429 19.930 23.092 1.00 45.38 128 VAL A O 1
ATOM 922 N N . PHE A 1 129 ? 0.072 18.083 21.918 1.00 48.56 129 PHE A N 1
ATOM 923 C CA . PHE A 1 129 ? 1.027 17.452 22.776 1.00 48.56 129 PHE A CA 1
ATOM 924 C C . PHE A 1 129 ? 2.375 18.178 22.628 1.00 48.56 129 PHE A C 1
ATOM 926 O O . PHE A 1 129 ? 3.207 17.846 21.788 1.00 48.56 129 PHE A O 1
ATOM 933 N N . ASN A 1 130 ? 2.548 19.270 23.372 1.00 42.25 130 ASN A N 1
ATOM 934 C CA . ASN A 1 130 ? 3.685 20.187 23.212 1.00 42.25 130 ASN A CA 1
ATOM 935 C C . ASN A 1 130 ? 4.468 20.448 24.510 1.00 42.25 130 ASN A C 1
ATOM 937 O O . ASN A 1 130 ? 5.273 21.377 24.556 1.00 42.25 130 ASN A O 1
ATOM 941 N N . GLY A 1 131 ? 4.209 19.675 25.572 1.00 39.00 131 GLY A N 1
ATOM 942 C CA . GLY A 1 131 ? 4.946 19.746 26.839 1.00 39.00 131 GLY A CA 1
ATOM 943 C C . GLY A 1 131 ? 4.787 21.053 27.637 1.00 39.00 131 GLY A C 1
ATOM 944 O O . GLY A 1 131 ? 5.457 21.237 28.651 1.00 39.00 131 GLY A O 1
ATOM 945 N N . GLY A 1 132 ? 3.911 21.972 27.205 1.00 31.62 132 GLY A N 1
ATOM 946 C CA . GLY A 1 132 ? 3.732 23.294 27.822 1.00 31.62 132 GLY A CA 1
ATOM 947 C C . GLY A 1 132 ? 2.553 23.418 28.795 1.00 31.62 132 GLY A C 1
ATOM 948 O O . GLY A 1 132 ? 2.526 24.348 29.603 1.00 31.62 132 GLY A O 1
ATOM 949 N N . SER A 1 133 ? 1.578 22.507 28.745 1.00 39.09 133 SER A N 1
ATOM 950 C CA . SER A 1 133 ? 0.406 22.518 29.632 1.00 39.09 133 SER A CA 1
ATOM 951 C C . SER A 1 133 ? -0.245 21.139 29.704 1.00 39.09 133 SER A C 1
ATOM 953 O O . SER A 1 133 ? -0.476 20.546 28.656 1.00 39.09 133 SER A O 1
ATOM 955 N N . ALA A 1 134 ? -0.607 20.679 30.909 1.00 42.47 134 ALA A N 1
ATOM 956 C CA . ALA A 1 134 ? -1.380 19.452 31.092 1.00 42.47 134 ALA A CA 1
ATOM 957 C C . ALA A 1 134 ? -2.703 19.543 30.314 1.00 42.47 134 ALA A C 1
ATOM 959 O O . ALA A 1 134 ? -3.539 20.409 30.594 1.00 42.47 134 ALA A O 1
ATOM 960 N N . ALA A 1 135 ? -2.881 18.664 29.333 1.00 43.69 135 ALA A N 1
ATOM 961 C CA . ALA A 1 135 ? -4.105 18.575 28.554 1.00 43.69 135 ALA A CA 1
ATOM 962 C C . ALA A 1 135 ? -5.329 18.308 29.456 1.00 43.69 135 ALA A C 1
ATOM 964 O O . ALA A 1 135 ? -5.291 17.506 30.396 1.00 43.69 135 ALA A O 1
ATOM 965 N N . SER A 1 136 ? -6.447 18.988 29.184 1.00 43.88 136 SER A N 1
ATOM 966 C CA . SER A 1 136 ? -7.695 18.763 29.912 1.00 43.88 136 SER A CA 1
ATOM 967 C C . SER A 1 136 ? -8.355 17.477 29.421 1.00 43.88 136 SER A C 1
ATOM 969 O O . SER A 1 136 ? -8.870 17.406 28.310 1.00 43.88 136 SER A O 1
ATOM 971 N N . VAL A 1 137 ? -8.342 16.460 30.277 1.00 41.78 137 VAL A N 1
ATOM 972 C CA . VAL A 1 137 ? -8.924 15.146 30.005 1.00 41.78 137 VAL A CA 1
ATOM 973 C C . VAL A 1 137 ? -10.441 15.171 30.195 1.00 41.78 137 VAL A C 1
ATOM 975 O O . VAL A 1 137 ? -10.923 15.483 31.288 1.00 41.78 137 VAL A O 1
ATOM 978 N N . HIS A 1 138 ? -11.196 14.805 29.156 1.00 40.28 138 HIS A N 1
ATOM 979 C CA . HIS A 1 138 ? -12.656 14.694 29.208 1.00 40.28 138 HIS A CA 1
ATOM 980 C C . HIS A 1 138 ? -13.109 13.232 29.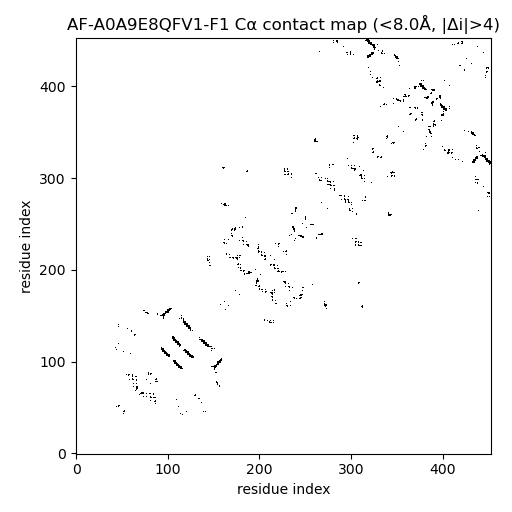114 1.00 40.28 138 HIS A C 1
ATOM 982 O O . HIS A 1 138 ? -12.566 12.450 28.340 1.00 40.28 138 HIS A O 1
ATOM 988 N N . VAL A 1 139 ? -14.114 12.868 29.916 1.00 39.72 139 VAL A N 1
ATOM 989 C CA . VAL A 1 139 ? -14.771 11.552 29.867 1.00 39.72 139 VAL A CA 1
ATOM 990 C C . VAL A 1 139 ? -15.538 11.432 28.551 1.00 39.72 139 VAL A C 1
ATOM 992 O O . VAL A 1 139 ? -16.382 12.282 28.262 1.00 39.72 139 VAL A O 1
ATOM 995 N N . SER A 1 140 ? -15.292 10.370 27.784 1.00 42.12 140 SER A N 1
ATOM 996 C CA . SER A 1 140 ? -16.169 9.975 26.676 1.00 42.12 140 SER A CA 1
ATOM 997 C C . SER A 1 140 ? -17.141 8.862 27.103 1.00 42.12 140 SER A C 1
ATOM 999 O O . SER A 1 140 ? -17.042 8.315 28.203 1.00 42.12 140 SER A O 1
ATOM 1001 N N . ALA A 1 141 ? -18.144 8.582 26.267 1.00 41.81 141 ALA A N 1
ATOM 1002 C CA . ALA A 1 141 ? -19.226 7.648 26.575 1.00 41.81 141 ALA A CA 1
ATOM 1003 C C . ALA A 1 141 ? -18.724 6.227 26.902 1.00 41.81 141 ALA A C 1
ATOM 1005 O O . ALA A 1 141 ? -17.730 5.769 26.336 1.00 41.81 141 ALA A O 1
ATOM 1006 N N . GLN A 1 142 ? -19.462 5.527 27.774 1.00 39.53 142 GLN A N 1
ATOM 1007 C CA . GLN A 1 142 ? -19.247 4.111 28.090 1.00 39.53 142 GLN A CA 1
ATOM 1008 C C . GLN A 1 142 ? -19.247 3.287 26.797 1.00 39.53 142 GLN A C 1
ATOM 1010 O O . GLN A 1 142 ? -20.215 3.332 26.035 1.00 39.53 142 GLN A O 1
ATOM 1015 N N . GLN A 1 143 ? -18.157 2.564 26.554 1.00 41.50 143 GLN A N 1
ATOM 1016 C CA . GLN A 1 143 ? -18.023 1.698 25.387 1.00 41.50 143 GLN A CA 1
ATOM 1017 C C . GLN A 1 143 ? -18.642 0.308 25.669 1.00 41.50 143 GLN A C 1
ATOM 1019 O O . GLN A 1 143 ? -18.832 -0.055 26.837 1.00 41.50 143 GLN A O 1
ATOM 1024 N N . PRO A 1 144 ? -19.018 -0.457 24.626 1.00 39.66 144 PRO A N 1
ATOM 1025 C CA . PRO A 1 144 ? -19.537 -1.817 24.772 1.00 39.66 144 PRO A CA 1
ATOM 1026 C C . PRO A 1 144 ? -18.568 -2.736 25.527 1.00 39.66 144 PRO A C 1
ATOM 1028 O O . PRO A 1 144 ? -17.357 -2.553 25.479 1.00 39.66 144 PRO A O 1
ATOM 1031 N N . THR A 1 145 ? -19.109 -3.746 26.208 1.00 40.12 145 THR A N 1
ATOM 1032 C CA . THR A 1 145 ? -18.320 -4.731 26.955 1.00 40.12 145 THR A CA 1
ATOM 1033 C C . THR A 1 145 ? -17.661 -5.743 26.016 1.00 40.12 145 THR A C 1
ATOM 1035 O O . THR A 1 145 ? -18.340 -6.656 25.542 1.00 40.12 145 THR A O 1
ATOM 1038 N N . ASP A 1 146 ? -16.356 -5.612 25.784 1.00 42.03 146 ASP A N 1
ATOM 1039 C CA . ASP A 1 146 ? -15.528 -6.611 25.095 1.00 42.03 146 ASP A CA 1
ATOM 1040 C C . ASP A 1 146 ? -14.820 -7.550 26.097 1.00 42.03 146 ASP A C 1
ATOM 1042 O O . ASP A 1 146 ? -14.601 -7.172 27.253 1.00 42.03 146 ASP A O 1
ATOM 1046 N N . PRO A 1 147 ? -14.448 -8.785 25.697 1.00 38.97 147 PRO A N 1
ATOM 1047 C CA . PRO A 1 147 ? -13.568 -9.635 26.495 1.00 38.97 147 PRO A CA 1
ATOM 1048 C C . PRO A 1 147 ? -12.213 -8.945 26.683 1.00 38.97 147 PRO A C 1
ATOM 1050 O O . PRO A 1 147 ? -11.537 -8.608 25.715 1.00 38.97 147 PRO A O 1
ATOM 1053 N N . VAL A 1 148 ? -11.842 -8.723 27.941 1.00 36.47 148 VAL A N 1
ATOM 1054 C CA . VAL A 1 148 ? -10.661 -7.933 28.298 1.00 36.47 148 VAL A CA 1
ATOM 1055 C C . VAL A 1 148 ? -9.401 -8.789 28.190 1.00 36.47 148 VAL A C 1
ATOM 1057 O O . VAL A 1 148 ? -9.401 -9.951 28.613 1.00 36.47 148 VAL A O 1
ATOM 1060 N N . GLY A 1 149 ? -8.346 -8.222 27.603 1.00 40.50 149 GLY A N 1
ATOM 1061 C CA . GLY A 1 149 ? -7.020 -8.831 27.588 1.00 40.50 149 GLY A CA 1
ATOM 1062 C C . GLY A 1 149 ? -6.415 -8.918 28.997 1.00 40.50 149 GLY A C 1
ATOM 1063 O O . GLY A 1 149 ? -7.013 -8.458 29.977 1.00 40.50 149 GLY A O 1
ATOM 1064 N N . PRO A 1 150 ? -5.232 -9.538 29.152 1.00 36.72 150 PRO A N 1
ATOM 1065 C CA . PRO A 1 150 ? -4.468 -9.405 30.389 1.00 36.72 150 PRO A CA 1
ATOM 1066 C C . PRO A 1 150 ? -4.159 -7.922 30.657 1.00 36.72 150 PRO A C 1
ATOM 1068 O O . PRO A 1 150 ? -3.961 -7.153 29.723 1.00 36.72 150 PRO A O 1
ATOM 1071 N N . ALA A 1 151 ? -4.111 -7.521 31.931 1.00 33.12 151 ALA A N 1
ATOM 1072 C CA . ALA A 1 151 ? -3.724 -6.161 32.302 1.00 33.12 151 ALA A CA 1
ATOM 1073 C C . ALA A 1 151 ? -2.344 -5.812 31.714 1.00 33.12 151 ALA A C 1
ATOM 1075 O O . ALA A 1 151 ? -1.404 -6.597 31.853 1.00 33.12 151 ALA A O 1
ATOM 1076 N N . GLY A 1 152 ? -2.248 -4.647 31.075 1.00 40.66 152 GLY A N 1
ATOM 1077 C CA . GLY A 1 152 ? -1.034 -4.147 30.442 1.00 40.66 152 GLY A CA 1
ATOM 1078 C C . GLY A 1 152 ? -1.239 -2.769 29.813 1.00 40.66 152 GLY A C 1
ATOM 1079 O O . GLY A 1 152 ? -2.372 -2.300 29.654 1.00 40.66 152 GLY A O 1
ATOM 1080 N N . LEU A 1 153 ? -0.124 -2.120 29.500 1.00 42.12 153 LEU A N 1
ATOM 1081 C CA . LEU A 1 153 ? -0.030 -0.886 28.740 1.00 42.12 153 LEU A CA 1
ATOM 1082 C C . LEU A 1 153 ? 0.206 -1.181 27.258 1.00 42.12 153 LEU A C 1
ATOM 1084 O O . LEU A 1 153 ? 1.104 -1.941 26.901 1.00 42.12 153 LEU A O 1
ATOM 1088 N N . THR A 1 154 ? -0.519 -0.498 26.377 1.00 46.66 154 THR A N 1
ATOM 1089 C CA . THR A 1 154 ? -0.123 -0.397 24.967 1.00 46.66 154 THR A CA 1
ATOM 1090 C C . THR A 1 154 ? -0.267 1.044 24.485 1.00 46.66 154 THR A C 1
ATOM 1092 O O . THR A 1 154 ? -1.357 1.615 24.483 1.00 46.66 154 THR A O 1
ATOM 1095 N N . VAL A 1 155 ? 0.852 1.668 24.110 1.00 46.25 155 VAL A N 1
ATOM 1096 C CA . VAL A 1 155 ? 0.855 2.968 23.428 1.00 46.25 155 VAL A CA 1
ATOM 1097 C C . VAL A 1 155 ? 0.883 2.682 21.934 1.00 46.25 155 VAL A C 1
ATOM 1099 O O . VAL A 1 155 ? 1.889 2.235 21.393 1.00 46.25 155 VAL A O 1
ATOM 1102 N N . HIS A 1 156 ? -0.238 2.904 21.261 1.00 48.66 156 HIS A N 1
ATOM 1103 C CA . HIS A 1 156 ? -0.322 2.767 19.819 1.00 48.66 156 HIS A CA 1
ATOM 1104 C C . HIS A 1 156 ? 0.101 4.067 19.146 1.00 48.66 156 HIS A C 1
ATOM 1106 O O . HIS A 1 156 ? -0.544 5.117 19.272 1.00 48.66 156 HIS A O 1
ATOM 1112 N N . HIS A 1 157 ? 1.174 3.977 18.369 1.00 51.97 157 HIS A N 1
ATOM 1113 C CA . HIS A 1 157 ? 1.604 5.055 17.507 1.00 51.97 157 HIS A CA 1
ATOM 1114 C C . HIS A 1 157 ? 0.683 5.107 16.282 1.00 51.97 157 HIS A C 1
ATOM 1116 O O . HIS A 1 157 ? 0.776 4.296 15.364 1.00 51.97 157 HIS A O 1
ATOM 1122 N N . LEU A 1 158 ? -0.231 6.080 16.226 1.00 49.91 158 LEU A N 1
ATOM 1123 C CA . LEU A 1 158 ? -1.080 6.255 15.038 1.00 49.91 158 LEU A CA 1
ATOM 1124 C C . LEU A 1 158 ? -0.302 6.810 13.834 1.00 49.91 158 LEU A C 1
ATOM 1126 O O . LEU A 1 158 ? -0.895 7.133 12.808 1.00 49.91 158 LEU A O 1
ATOM 1130 N N . SER A 1 159 ? 1.009 7.007 13.953 1.00 50.22 159 SER A N 1
ATOM 1131 C CA . SER A 1 159 ? 1.867 7.291 12.808 1.00 50.22 159 SER A CA 1
ATOM 1132 C C . SER A 1 159 ? 2.100 6.038 11.957 1.00 50.22 159 SER A C 1
ATOM 1134 O O . SER A 1 159 ? 2.358 6.184 10.763 1.00 50.22 159 SER A O 1
ATOM 1136 N N . ASP A 1 160 ? 1.958 4.836 12.521 1.00 64.56 160 ASP A N 1
ATOM 1137 C CA . ASP A 1 160 ? 2.439 3.593 11.898 1.00 64.56 160 ASP A CA 1
ATOM 1138 C C . ASP A 1 160 ? 1.318 2.711 11.345 1.00 64.56 160 ASP A C 1
ATOM 1140 O O . ASP A 1 160 ? 1.532 1.557 11.003 1.00 64.56 160 ASP A O 1
ATOM 1144 N N . GLY A 1 161 ? 0.113 3.262 11.201 1.00 79.69 161 GLY A N 1
ATOM 1145 C CA . GLY A 1 161 ? -0.998 2.525 10.623 1.00 79.69 161 GLY A CA 1
ATOM 1146 C C . GLY A 1 161 ? -2.248 3.364 10.419 1.00 79.69 161 GLY A C 1
ATOM 1147 O O . GLY A 1 161 ? -2.303 4.557 10.735 1.00 79.69 161 GLY A O 1
ATOM 1148 N N . VAL A 1 162 ? -3.291 2.701 9.918 1.00 85.25 162 VAL A N 1
ATOM 1149 C CA . VAL A 1 162 ? -4.628 3.285 9.776 1.00 85.25 162 VAL A CA 1
ATOM 1150 C C . VAL A 1 162 ? -5.167 3.720 11.136 1.00 85.25 162 VAL A C 1
ATOM 1152 O O . VAL A 1 162 ? -5.048 3.007 12.134 1.00 85.25 162 VAL A O 1
ATOM 1155 N N . ASP A 1 163 ? -5.821 4.874 11.191 1.00 81.12 163 ASP A N 1
ATOM 1156 C CA . ASP A 1 163 ? -6.564 5.280 12.378 1.00 81.12 163 ASP A CA 1
ATOM 1157 C C . ASP A 1 163 ? -7.801 4.386 12.568 1.00 81.12 163 ASP A C 1
ATOM 1159 O O . ASP A 1 163 ? -8.818 4.556 11.894 1.00 81.12 163 ASP A O 1
ATOM 1163 N N . ALA A 1 164 ? -7.701 3.395 13.461 1.00 82.81 164 ALA A N 1
ATOM 1164 C CA . ALA A 1 164 ? -8.746 2.393 13.674 1.00 82.81 164 ALA A CA 1
ATOM 1165 C C . ALA A 1 164 ? -10.040 2.997 14.236 1.00 82.81 164 ALA A C 1
ATOM 1167 O O . ALA A 1 164 ? -11.122 2.479 13.969 1.00 82.81 164 ALA A O 1
ATOM 1168 N N . GLU A 1 165 ? -9.950 4.098 14.981 1.00 77.00 165 GLU A N 1
ATOM 1169 C CA . GLU A 1 165 ? -11.104 4.785 15.563 1.00 77.00 165 GLU A CA 1
ATOM 1170 C C . GLU A 1 165 ? -11.851 5.581 14.492 1.00 77.00 165 GLU A C 1
ATOM 1172 O O . GLU A 1 165 ? -13.069 5.451 14.342 1.00 77.00 165 GLU A O 1
ATOM 1177 N N . ALA A 1 166 ? -11.119 6.348 13.682 1.00 78.56 166 ALA A N 1
ATOM 1178 C CA . ALA A 1 166 ? -11.700 7.052 12.546 1.00 78.56 166 ALA A CA 1
ATOM 1179 C C . ALA A 1 166 ? -12.230 6.074 11.480 1.00 78.56 166 ALA A C 1
ATOM 1181 O O . ALA A 1 166 ? -13.297 6.308 10.905 1.00 78.56 166 ALA A O 1
ATOM 1182 N N . LEU A 1 167 ? -11.554 4.938 11.268 1.00 87.56 167 LEU A N 1
ATOM 1183 C CA . LEU A 1 167 ? -12.058 3.854 10.426 1.00 87.56 167 LEU A CA 1
ATOM 1184 C C . LEU A 1 167 ? -13.341 3.243 11.010 1.00 87.56 167 LEU A C 1
ATOM 1186 O O . LEU A 1 167 ? -14.314 3.064 10.282 1.00 87.56 167 LEU A O 1
ATOM 1190 N N . ALA A 1 168 ? -13.397 2.975 12.318 1.00 84.62 168 ALA A N 1
ATOM 1191 C CA . ALA A 1 168 ? -14.604 2.471 12.972 1.00 84.62 168 ALA A CA 1
ATOM 1192 C C . ALA A 1 168 ? -15.789 3.434 12.810 1.00 84.62 168 ALA A C 1
ATOM 1194 O O . ALA A 1 168 ? -16.908 2.995 12.540 1.00 84.62 168 ALA A O 1
ATOM 1195 N N . ALA A 1 169 ? -15.542 4.742 12.926 1.00 80.56 169 ALA A N 1
ATOM 1196 C CA . ALA A 1 169 ? -16.549 5.769 12.684 1.00 80.56 169 ALA A CA 1
ATOM 1197 C C . ALA A 1 169 ? -17.031 5.762 11.223 1.00 80.56 169 ALA A C 1
ATOM 1199 O O . ALA A 1 169 ? -18.237 5.825 10.976 1.00 80.56 169 ALA A O 1
ATOM 1200 N N . ALA A 1 170 ? -16.116 5.610 10.257 1.00 86.19 170 ALA A N 1
ATOM 1201 C CA . ALA A 1 170 ? -16.467 5.463 8.844 1.00 86.19 170 ALA A CA 1
ATOM 1202 C C . ALA A 1 170 ? -17.298 4.192 8.570 1.00 86.19 170 ALA A C 1
ATOM 1204 O O . ALA A 1 170 ? -18.136 4.184 7.669 1.00 86.19 170 ALA A O 1
ATOM 1205 N N . LEU A 1 171 ? -17.118 3.143 9.379 1.00 92.19 171 LEU A N 1
ATOM 1206 C CA . LEU A 1 171 ? -17.819 1.859 9.288 1.00 92.19 171 LEU A CA 1
ATOM 1207 C C . LEU A 1 171 ? -19.073 1.754 10.170 1.00 92.19 171 LEU A C 1
ATOM 1209 O O . LEU A 1 171 ? -19.626 0.664 10.290 1.00 92.19 171 LEU A O 1
ATOM 1213 N N . ALA A 1 172 ? -19.568 2.841 10.771 1.00 85.44 172 ALA A N 1
ATOM 1214 C CA . ALA A 1 172 ? -20.671 2.783 11.742 1.00 85.44 172 ALA A CA 1
ATOM 1215 C C . ALA A 1 172 ? -21.972 2.125 11.215 1.00 85.44 172 ALA A C 1
ATOM 1217 O O . ALA A 1 172 ? -22.791 1.661 12.006 1.00 85.44 172 ALA A O 1
ATOM 1218 N N . GLY A 1 173 ? -22.168 2.070 9.891 1.00 87.31 173 GLY A N 1
ATOM 1219 C CA . GLY A 1 173 ? -23.300 1.395 9.238 1.00 87.31 173 GLY A CA 1
ATOM 1220 C C . GLY A 1 173 ? -23.046 -0.058 8.810 1.00 87.31 173 GLY A C 1
ATOM 1221 O O . GLY A 1 173 ? -23.947 -0.692 8.263 1.00 87.31 173 GLY A O 1
ATOM 1222 N N . VAL A 1 174 ? -21.841 -0.590 9.022 1.00 93.62 174 VAL A N 1
ATOM 1223 C CA . VAL A 1 174 ? -21.427 -1.926 8.578 1.00 93.62 174 VAL A CA 1
ATOM 1224 C C . VAL A 1 174 ? -21.495 -2.903 9.750 1.00 93.62 174 VAL A C 1
ATOM 1226 O O . VAL A 1 174 ? -20.968 -2.645 10.831 1.00 93.62 174 VAL A O 1
ATOM 1229 N N . ALA A 1 175 ? -22.142 -4.053 9.542 1.00 94.12 175 ALA A N 1
ATOM 1230 C CA . ALA A 1 175 ? -22.238 -5.085 10.569 1.00 94.12 175 ALA A CA 1
ATOM 1231 C C . ALA A 1 175 ? -20.839 -5.626 10.946 1.00 94.12 175 ALA A C 1
ATOM 1233 O O . ALA A 1 175 ? -20.064 -5.943 10.039 1.00 94.12 175 ALA A O 1
ATOM 1234 N N . PRO A 1 176 ? -20.522 -5.823 12.243 1.00 93.00 176 PRO A N 1
ATOM 1235 C CA . PRO A 1 176 ? -19.214 -6.329 12.670 1.00 93.00 176 PRO A CA 1
ATOM 1236 C C . PRO A 1 176 ? -18.827 -7.665 12.024 1.00 93.00 176 PRO A C 1
ATOM 1238 O O . PRO A 1 176 ? -17.683 -7.849 11.626 1.00 93.00 176 PRO A O 1
ATOM 1241 N N . SER A 1 177 ? -19.789 -8.578 11.846 1.00 94.25 177 SER A N 1
ATOM 1242 C CA . SER A 1 177 ? -19.549 -9.852 11.157 1.00 94.25 177 SER A CA 1
ATOM 1243 C C . SER A 1 177 ? -19.130 -9.658 9.700 1.00 94.25 177 SER A C 1
ATOM 1245 O O . SER A 1 177 ? -18.212 -10.329 9.246 1.00 94.25 177 SER A O 1
ATOM 1247 N N . ALA A 1 178 ? -19.746 -8.701 8.996 1.00 93.69 178 ALA A N 1
ATOM 1248 C CA . ALA A 1 178 ? -19.405 -8.408 7.610 1.00 93.69 178 ALA A CA 1
ATOM 1249 C C . ALA A 1 178 ? -17.967 -7.889 7.506 1.00 93.69 178 ALA A C 1
ATOM 1251 O O . ALA A 1 178 ? -17.235 -8.358 6.645 1.00 93.69 178 ALA A O 1
ATOM 1252 N N . ILE A 1 179 ? -17.538 -7.007 8.422 1.00 94.88 179 ILE A N 1
ATOM 1253 C CA . ILE A 1 179 ? -16.143 -6.532 8.500 1.00 94.88 179 ILE A CA 1
ATOM 1254 C C . ILE A 1 179 ? -15.180 -7.723 8.589 1.00 94.88 179 ILE A C 1
ATOM 1256 O O . ILE A 1 179 ? -14.211 -7.778 7.834 1.00 94.88 179 ILE A O 1
ATOM 1260 N N . CYS A 1 180 ? -15.479 -8.701 9.450 1.00 95.12 180 CYS A N 1
ATOM 1261 C CA . CYS A 1 180 ? -14.656 -9.900 9.601 1.00 95.12 180 CYS A CA 1
ATOM 1262 C C . CYS A 1 180 ? -14.644 -10.785 8.353 1.00 95.12 180 CYS A C 1
ATOM 1264 O O . CYS A 1 180 ? -13.584 -11.287 7.988 1.00 95.12 180 CYS A O 1
ATOM 1266 N N . ASP A 1 181 ? -15.771 -10.935 7.654 1.00 91.94 181 ASP A N 1
ATOM 1267 C CA . ASP A 1 181 ? -15.810 -11.648 6.370 1.00 91.94 181 ASP A CA 1
ATOM 1268 C C . ASP A 1 181 ? -14.890 -10.981 5.335 1.00 91.94 181 ASP A C 1
ATOM 1270 O O . ASP A 1 181 ? -14.231 -11.667 4.555 1.00 91.94 181 ASP A O 1
ATOM 1274 N N . GLY A 1 182 ? -14.750 -9.651 5.414 1.00 89.19 182 GLY A N 1
ATOM 1275 C CA . GLY A 1 182 ? -13.782 -8.849 4.660 1.00 89.19 182 GLY A CA 1
ATOM 1276 C C . GLY A 1 182 ? -12.317 -9.269 4.819 1.00 89.19 182 GLY A C 1
ATOM 1277 O O . GLY A 1 182 ? -11.504 -8.980 3.945 1.00 89.19 182 GLY A O 1
ATOM 1278 N N . LEU A 1 183 ? -11.980 -9.969 5.902 1.00 92.00 183 LEU A N 1
ATOM 1279 C CA . LEU A 1 183 ? -10.615 -10.387 6.220 1.00 92.00 183 LEU A CA 1
ATOM 1280 C C . LEU A 1 183 ? -10.275 -11.795 5.735 1.00 92.00 183 LEU A C 1
ATOM 1282 O O . LEU A 1 183 ? -9.119 -12.196 5.825 1.00 92.00 183 LEU A O 1
ATOM 1286 N N . LEU A 1 184 ? -11.246 -12.546 5.206 1.00 89.44 184 LEU A N 1
ATOM 1287 C CA . LEU A 1 184 ? -11.073 -13.962 4.868 1.00 89.44 184 LEU A CA 1
ATOM 1288 C C . LEU A 1 184 ? -9.920 -14.225 3.881 1.00 89.44 184 LEU A C 1
ATOM 1290 O O . LEU A 1 184 ? -9.264 -15.261 3.967 1.00 89.44 184 LEU A O 1
ATOM 1294 N N . PHE A 1 185 ? -9.674 -13.291 2.958 1.00 84.69 185 PHE A N 1
ATOM 1295 C CA . PHE A 1 185 ? -8.626 -13.391 1.932 1.00 84.69 185 PHE A CA 1
ATOM 1296 C C . PHE A 1 185 ? -7.460 -12.431 2.151 1.00 84.69 185 PHE A C 1
ATOM 1298 O O . PHE A 1 185 ? -6.560 -12.356 1.314 1.00 84.69 185 PHE A O 1
ATOM 1305 N N . VAL A 1 186 ? -7.474 -11.684 3.254 1.00 87.44 186 VAL A N 1
ATOM 1306 C CA . VAL A 1 186 ? -6.361 -10.803 3.586 1.00 87.44 186 VAL A CA 1
ATOM 1307 C C . VAL A 1 186 ? -5.258 -11.654 4.202 1.00 87.44 186 VAL A C 1
ATOM 1309 O O . VAL A 1 186 ? -5.511 -12.473 5.088 1.00 87.44 186 VAL A O 1
ATOM 1312 N N . LYS A 1 187 ? -4.030 -11.483 3.706 1.00 86.56 187 LYS A N 1
ATOM 1313 C CA . LYS A 1 187 ? -2.859 -12.163 4.263 1.00 86.56 187 LYS A CA 1
ATOM 1314 C C . LYS A 1 187 ? -2.709 -11.809 5.741 1.00 86.56 187 LYS A C 1
ATOM 1316 O O . LYS A 1 187 ? -3.000 -10.692 6.160 1.00 86.56 187 LYS A O 1
ATOM 1321 N N . GLY A 1 188 ? -2.232 -12.766 6.522 1.00 89.25 188 GLY A N 1
ATOM 1322 C CA . GLY A 1 188 ? -2.011 -12.579 7.944 1.00 89.25 188 GLY A CA 1
ATOM 1323 C C . GLY A 1 188 ? -1.200 -13.717 8.538 1.00 89.25 188 GLY A C 1
ATOM 1324 O O . GLY A 1 188 ? -0.681 -14.580 7.826 1.00 89.25 188 GLY A O 1
ATOM 1325 N N . THR A 1 189 ? -1.081 -13.707 9.857 1.00 91.06 189 THR A N 1
ATOM 1326 C CA . THR A 1 189 ? -0.369 -14.749 10.598 1.00 91.06 189 THR A CA 1
ATOM 1327 C C . THR A 1 189 ? -1.262 -15.976 10.791 1.00 91.06 189 THR A C 1
ATOM 1329 O O . THR A 1 189 ? -2.484 -15.872 10.773 1.00 91.06 189 THR A O 1
ATOM 1332 N N . HIS A 1 190 ? -0.653 -17.153 10.954 1.00 93.00 190 HIS A N 1
ATOM 1333 C CA . HIS A 1 190 ? -1.356 -18.428 11.168 1.00 93.00 190 HIS A CA 1
ATOM 1334 C C . HIS A 1 190 ? -0.786 -19.184 12.378 1.00 93.00 190 HIS A C 1
ATOM 1336 O O . HIS A 1 190 ? -0.614 -20.405 12.354 1.00 93.00 190 HIS A O 1
ATOM 1342 N N . GLN A 1 191 ? -0.439 -18.461 13.442 1.00 91.56 191 GLN A N 1
ATOM 1343 C CA . GLN A 1 191 ? 0.175 -19.042 14.639 1.00 91.56 191 GLN A CA 1
ATOM 1344 C C . GLN A 1 191 ? -0.788 -19.981 15.378 1.00 91.56 191 GLN A C 1
ATOM 1346 O O . GLN A 1 191 ? -0.355 -20.918 16.046 1.00 91.56 191 GLN A O 1
ATOM 1351 N N . SER A 1 192 ? -2.096 -19.787 15.196 1.00 85.50 192 SER A N 1
ATOM 1352 C CA . SER A 1 192 ? -3.153 -20.673 15.696 1.00 85.50 192 SER A CA 1
ATOM 1353 C C . SER A 1 192 ? -3.284 -22.014 14.951 1.00 85.50 192 SER A C 1
ATOM 1355 O O . SER A 1 192 ? -4.070 -22.865 15.369 1.00 85.50 192 SER A O 1
ATOM 1357 N N . GLY A 1 193 ? -2.555 -22.226 13.845 1.00 90.12 193 GLY A N 1
ATOM 1358 C CA . GLY A 1 193 ? -2.670 -23.436 13.018 1.00 90.12 193 GLY A CA 1
ATOM 1359 C C . GLY A 1 193 ? -3.982 -23.537 12.227 1.00 90.12 193 GLY A C 1
ATOM 1360 O O . GLY A 1 193 ? -4.349 -24.620 11.770 1.00 90.12 193 GLY A O 1
ATOM 1361 N N . SER A 1 194 ? -4.702 -22.424 12.085 1.00 91.69 194 SER A N 1
ATOM 1362 C CA . SER A 1 194 ? -5.947 -22.325 11.326 1.00 91.69 194 SER A CA 1
ATOM 1363 C C . SER A 1 194 ? -5.704 -22.079 9.833 1.00 91.69 194 SER A C 1
ATOM 1365 O O . SER A 1 194 ? -4.686 -21.512 9.436 1.00 91.69 194 SER A O 1
ATOM 1367 N N . SER A 1 195 ? -6.669 -22.460 8.990 1.00 91.00 195 SER A N 1
ATOM 1368 C CA . SER A 1 195 ? -6.664 -22.139 7.554 1.00 91.00 195 SER A CA 1
ATOM 1369 C C . SER A 1 195 ? -6.970 -20.667 7.258 1.00 91.00 195 SER A C 1
ATOM 1371 O O . SER A 1 195 ? -6.755 -20.216 6.139 1.00 91.00 195 SER A O 1
ATOM 1373 N N . VAL A 1 196 ? -7.499 -19.937 8.239 1.00 93.06 196 VAL A N 1
ATOM 1374 C CA . VAL A 1 196 ? -7.718 -18.484 8.196 1.00 93.06 196 VAL A CA 1
ATOM 1375 C C . VAL A 1 196 ? -6.719 -17.789 9.113 1.00 93.06 196 VAL A C 1
ATOM 1377 O O . VAL A 1 196 ? -6.148 -18.430 9.997 1.00 93.06 196 VAL A O 1
ATOM 1380 N N . SER A 1 197 ? -6.509 -16.495 8.894 1.00 94.75 197 SER A N 1
ATOM 1381 C CA . SER A 1 197 ? -5.529 -15.720 9.647 1.00 94.75 197 SER A CA 1
ATOM 1382 C C . SER A 1 197 ? -5.928 -15.520 11.115 1.00 94.75 197 SER A C 1
ATOM 1384 O O . SER A 1 197 ? -7.113 -15.538 11.469 1.00 94.75 197 SER A O 1
ATOM 1386 N N . ASP A 1 198 ? -4.942 -15.287 11.981 1.00 93.25 198 ASP A N 1
ATOM 1387 C CA . ASP A 1 198 ? -5.161 -14.987 13.400 1.00 93.25 198 ASP A CA 1
ATOM 1388 C C . ASP A 1 198 ? -5.995 -13.701 13.568 1.00 93.25 198 ASP A C 1
ATOM 1390 O O . ASP A 1 198 ? -6.842 -13.613 14.457 1.00 93.25 198 ASP A O 1
ATOM 1394 N N . GLN A 1 199 ? -5.840 -12.741 12.650 1.00 94.81 199 GLN A N 1
ATOM 1395 C CA . GLN A 1 199 ? -6.618 -11.502 12.592 1.00 94.81 199 GLN A CA 1
ATOM 1396 C C . GLN A 1 199 ? -8.104 -11.773 12.302 1.00 94.81 199 GLN A C 1
ATOM 1398 O O . GLN A 1 199 ? -8.980 -11.201 12.955 1.00 94.81 199 GLN A O 1
ATOM 1403 N N . TYR A 1 200 ? -8.411 -12.680 11.364 1.00 95.62 200 TYR A N 1
ATOM 1404 C CA . TYR A 1 200 ? -9.788 -13.115 11.105 1.00 95.62 200 TYR A CA 1
ATOM 1405 C C . TYR A 1 200 ? -10.390 -13.819 12.329 1.00 95.62 200 TYR A C 1
ATOM 1407 O O . TYR A 1 200 ? -11.546 -13.577 12.689 1.00 95.62 200 TYR A O 1
ATOM 1415 N N . LEU A 1 201 ? -9.619 -14.686 12.994 1.00 93.56 201 LEU A N 1
ATOM 1416 C CA . LEU A 1 201 ? -10.078 -15.379 14.200 1.00 93.56 201 LEU A CA 1
ATOM 1417 C C . LEU A 1 201 ? -10.404 -14.391 15.322 1.00 93.56 201 LEU A C 1
ATOM 1419 O O . LEU A 1 201 ? -11.501 -14.461 15.876 1.00 93.56 201 LEU A O 1
ATOM 1423 N N . ALA A 1 202 ? -9.509 -13.439 15.595 1.00 91.12 202 ALA A N 1
ATOM 1424 C CA . ALA A 1 202 ? -9.726 -12.392 16.589 1.00 91.12 202 ALA A CA 1
ATOM 1425 C C . ALA A 1 202 ? -10.979 -11.561 16.265 1.00 91.12 202 ALA A C 1
ATOM 1427 O O . ALA A 1 202 ? -11.860 -11.407 17.112 1.00 91.12 202 ALA A O 1
ATOM 1428 N N . CYS A 1 203 ? -11.120 -11.117 15.011 1.00 94.94 203 CYS A N 1
ATOM 1429 C CA . CYS A 1 203 ? -12.296 -10.381 14.547 1.00 94.94 203 CYS A CA 1
ATOM 1430 C C . CYS A 1 203 ? -13.589 -11.178 14.764 1.00 94.94 203 CYS A C 1
ATOM 1432 O O . CYS A 1 203 ? -14.535 -10.703 15.395 1.00 94.94 203 CYS A O 1
ATOM 1434 N N . SER A 1 204 ? -13.636 -12.412 14.254 1.00 95.62 204 SER A N 1
ATOM 1435 C CA . SER A 1 204 ? -14.843 -13.243 14.262 1.00 95.62 204 SER A CA 1
ATOM 1436 C C . SER A 1 204 ? -15.246 -13.696 15.667 1.00 95.62 204 SER A C 1
ATOM 1438 O O . SER A 1 204 ? -16.439 -13.845 15.938 1.00 95.62 204 SER A O 1
ATOM 1440 N N . GLN A 1 205 ? -14.286 -13.884 16.577 1.00 90.75 205 GLN A N 1
ATOM 1441 C CA . GLN A 1 205 ? -14.561 -14.149 17.986 1.00 90.75 205 GLN A CA 1
ATOM 1442 C C . GLN A 1 205 ? -15.214 -12.934 18.652 1.00 90.75 205 GLN A C 1
ATOM 1444 O O . GLN A 1 205 ? -16.248 -13.090 19.304 1.00 90.75 205 GLN A O 1
ATOM 1449 N N . THR A 1 206 ? -14.674 -11.733 18.432 1.00 84.75 206 THR A N 1
ATOM 1450 C CA . THR A 1 206 ? -15.239 -10.483 18.962 1.00 84.75 206 THR A CA 1
ATOM 1451 C C . THR A 1 206 ? -16.616 -10.186 18.369 1.00 84.75 206 THR A C 1
ATOM 1453 O O . THR A 1 206 ? -17.540 -9.839 19.100 1.00 84.75 206 THR A O 1
ATOM 1456 N N . ALA A 1 207 ? -16.820 -10.429 17.072 1.00 91.56 207 ALA A N 1
ATOM 1457 C CA . ALA A 1 207 ? -18.102 -10.215 16.398 1.00 91.56 207 ALA A CA 1
ATOM 1458 C C . ALA A 1 207 ? -19.254 -11.091 16.937 1.00 91.56 207 ALA A C 1
ATOM 1460 O O . ALA A 1 207 ? -20.420 -10.771 16.711 1.00 91.56 207 ALA A O 1
ATOM 1461 N N . ARG A 1 208 ? -18.956 -12.196 17.641 1.00 90.31 208 ARG A N 1
ATOM 1462 C CA . ARG A 1 208 ? -19.962 -13.079 18.268 1.00 90.31 208 ARG A CA 1
ATOM 1463 C C . ARG A 1 208 ? -20.443 -12.581 19.632 1.00 90.31 208 ARG A C 1
ATOM 1465 O O . ARG A 1 208 ? -21.406 -13.133 20.165 1.00 90.31 208 ARG A O 1
ATOM 1472 N N . VAL A 1 209 ? -19.782 -11.580 20.209 1.00 83.12 209 VAL A N 1
ATOM 1473 C CA . VAL A 1 209 ? -20.164 -10.999 21.498 1.00 83.12 209 VAL A CA 1
ATOM 1474 C C . VAL A 1 209 ? -21.404 -10.120 21.314 1.00 83.12 209 VAL A C 1
ATOM 1476 O O . VAL A 1 209 ? -21.494 -9.317 20.384 1.00 83.12 209 VAL A O 1
ATOM 1479 N N . THR A 1 210 ? -22.391 -10.266 22.201 1.00 82.62 210 THR A N 1
ATOM 1480 C CA . THR A 1 210 ? -23.592 -9.421 22.191 1.00 82.62 210 THR A CA 1
ATOM 1481 C C . THR A 1 210 ? -23.201 -7.952 22.339 1.00 82.62 210 THR A C 1
ATOM 1483 O O . THR A 1 210 ? -22.591 -7.576 23.333 1.00 82.62 210 THR A O 1
ATOM 1486 N N . GLY A 1 211 ? -23.601 -7.117 21.377 1.00 78.56 211 GLY A N 1
ATOM 1487 C CA . GLY A 1 211 ? -23.272 -5.690 21.379 1.00 78.56 211 GLY A CA 1
ATOM 1488 C C . GLY A 1 211 ? -21.927 -5.342 20.735 1.00 78.56 211 GLY A C 1
ATOM 1489 O O . GLY A 1 211 ? -21.494 -4.201 20.873 1.00 78.56 211 GLY A O 1
ATOM 1490 N N . ALA A 1 212 ? -21.288 -6.280 20.023 1.00 79.00 212 ALA A N 1
ATOM 1491 C CA . ALA A 1 212 ? -20.098 -5.994 19.227 1.00 79.00 212 ALA A CA 1
ATOM 1492 C C . ALA A 1 212 ? -20.322 -4.810 18.267 1.00 79.00 212 ALA A C 1
ATOM 1494 O O . ALA A 1 212 ? -21.409 -4.620 17.714 1.00 79.00 212 ALA A O 1
ATOM 1495 N N . THR A 1 213 ? -19.271 -4.024 18.050 1.00 83.19 213 THR A N 1
ATOM 1496 C CA . THR A 1 213 ? -19.275 -2.827 17.201 1.00 83.19 213 THR A CA 1
ATOM 1497 C C . THR A 1 213 ? -18.161 -2.910 16.164 1.00 83.19 213 THR A C 1
ATOM 1499 O O . THR A 1 213 ? -17.250 -3.723 16.296 1.00 83.19 213 THR A O 1
ATOM 1502 N N . ALA A 1 214 ? -18.205 -2.054 15.136 1.00 85.94 214 ALA A N 1
ATOM 1503 C CA . ALA A 1 214 ? -17.097 -1.923 14.187 1.00 85.94 214 ALA A CA 1
ATOM 1504 C C . ALA A 1 214 ? -15.777 -1.621 14.915 1.00 85.94 214 ALA A C 1
ATOM 1506 O O . ALA A 1 214 ? -14.746 -2.212 14.616 1.00 85.94 214 ALA A O 1
ATOM 1507 N N . ARG A 1 215 ? -15.834 -0.763 15.938 1.00 84.50 215 ARG A N 1
ATOM 1508 C CA . ARG A 1 215 ? -14.686 -0.436 16.780 1.00 84.50 215 ARG A CA 1
ATOM 1509 C C . ARG A 1 215 ? -14.103 -1.672 17.462 1.00 84.50 215 ARG A C 1
ATOM 1511 O O . ARG A 1 215 ? -12.912 -1.922 17.314 1.00 84.50 215 ARG A O 1
ATOM 1518 N N . SER A 1 216 ? -14.922 -2.458 18.164 1.00 77.88 216 SER A N 1
ATOM 1519 C CA . SER A 1 216 ? -14.412 -3.610 18.916 1.00 77.88 216 SER A CA 1
ATOM 1520 C C . SER A 1 216 ? -13.742 -4.656 18.030 1.00 77.88 216 SER A C 1
ATOM 1522 O O . SER A 1 216 ? -12.675 -5.168 18.370 1.00 77.88 216 SER A O 1
ATOM 1524 N N . VAL A 1 217 ? -14.313 -4.937 16.855 1.00 87.38 217 VAL A N 1
ATOM 1525 C CA . VAL A 1 217 ? -13.712 -5.908 15.931 1.00 87.38 217 VAL A CA 1
ATOM 1526 C C . VAL A 1 217 ? -12.424 -5.395 15.285 1.00 87.38 217 VAL A C 1
ATOM 1528 O O . VAL A 1 217 ? -11.492 -6.178 15.132 1.00 87.38 217 VAL A O 1
ATOM 1531 N N . LEU A 1 218 ? -12.315 -4.099 14.961 1.00 87.50 218 LEU A N 1
ATOM 1532 C CA . LEU A 1 218 ? -11.075 -3.524 14.422 1.00 87.50 218 LEU A CA 1
ATOM 1533 C C . LEU A 1 218 ? -9.951 -3.491 15.462 1.00 87.50 218 LEU A C 1
ATOM 1535 O O . LEU A 1 218 ? -8.803 -3.771 15.127 1.00 87.50 218 LEU A O 1
ATOM 1539 N N . LEU A 1 219 ? -10.273 -3.200 16.724 1.00 81.06 219 LEU A N 1
ATOM 1540 C CA . LEU A 1 219 ? -9.293 -3.274 17.807 1.00 81.06 219 LEU A CA 1
ATOM 1541 C C . LEU A 1 219 ? -8.795 -4.707 18.001 1.00 81.06 219 LEU A C 1
ATOM 1543 O O . LEU A 1 219 ? -7.592 -4.920 18.066 1.00 81.06 219 LEU A O 1
ATOM 1547 N N . ALA A 1 220 ? -9.687 -5.701 17.967 1.00 80.00 220 ALA A N 1
ATOM 1548 C CA . ALA A 1 220 ? -9.284 -7.106 18.037 1.00 80.00 220 ALA A CA 1
ATOM 1549 C C . ALA A 1 220 ? -8.355 -7.517 16.877 1.00 80.00 220 ALA A C 1
ATOM 1551 O O . ALA A 1 220 ? -7.386 -8.245 17.087 1.00 80.00 220 ALA A O 1
ATOM 1552 N N . VAL A 1 221 ? -8.618 -7.027 15.660 1.00 89.88 221 VAL A N 1
ATOM 1553 C CA . VAL A 1 221 ? -7.742 -7.231 14.491 1.00 89.88 221 VAL A CA 1
ATOM 1554 C C . VAL A 1 221 ? -6.367 -6.615 14.726 1.00 89.88 221 VAL A C 1
ATOM 1556 O O . VAL A 1 221 ? -5.355 -7.273 14.484 1.00 89.88 221 VAL A O 1
ATOM 1559 N N . ARG A 1 222 ? -6.318 -5.377 15.225 1.00 86.19 222 ARG A N 1
ATOM 1560 C CA . ARG A 1 222 ? -5.064 -4.689 15.542 1.00 86.19 222 ARG A CA 1
ATOM 1561 C C . ARG A 1 222 ? -4.262 -5.406 16.619 1.00 86.19 222 ARG A C 1
ATOM 1563 O O . ARG A 1 222 ? -3.078 -5.634 16.413 1.00 86.19 222 ARG A O 1
ATOM 1570 N N . SER A 1 223 ? -4.891 -5.809 17.723 1.00 79.31 223 SER A N 1
ATOM 1571 C CA . SER A 1 223 ? -4.222 -6.540 18.810 1.00 79.31 223 SER A CA 1
ATOM 1572 C C . SER A 1 223 ? -3.643 -7.881 18.347 1.00 79.31 223 SER A C 1
ATOM 1574 O O . SER A 1 223 ? -2.692 -8.379 18.939 1.00 79.31 223 SER A O 1
ATOM 1576 N N . ALA A 1 224 ? -4.177 -8.452 17.264 1.00 83.31 224 ALA A N 1
ATOM 1577 C CA . ALA A 1 224 ? -3.617 -9.622 16.596 1.00 83.31 224 ALA A CA 1
ATOM 1578 C C . ALA A 1 224 ? -2.499 -9.280 15.581 1.00 83.31 224 ALA A C 1
ATOM 1580 O O . ALA A 1 224 ? -2.146 -10.131 14.770 1.00 83.31 224 ALA A O 1
ATOM 1581 N N . GLY A 1 225 ? -1.957 -8.057 15.571 1.00 83.69 225 GLY A N 1
ATOM 1582 C CA . GLY A 1 225 ? -0.928 -7.604 14.623 1.00 83.69 225 GLY A CA 1
ATOM 1583 C C . GLY A 1 225 ? -1.464 -7.325 13.213 1.00 83.69 225 GLY A C 1
ATOM 1584 O O . GLY A 1 225 ? -0.793 -7.601 12.224 1.00 83.69 225 GLY A O 1
ATOM 1585 N N . GLY A 1 226 ? -2.716 -6.876 13.100 1.00 88.69 226 GLY A N 1
ATOM 1586 C CA . GLY A 1 226 ? -3.443 -6.778 11.833 1.00 88.69 226 GLY A CA 1
ATOM 1587 C C . GLY A 1 226 ? -3.410 -5.429 11.113 1.00 88.69 226 GLY A C 1
ATOM 1588 O O . GLY A 1 226 ? -4.426 -5.075 10.522 1.00 88.69 226 GLY A O 1
ATOM 1589 N N . ASP A 1 227 ? -2.319 -4.659 11.114 1.00 88.94 227 ASP A N 1
ATOM 1590 C CA . ASP A 1 227 ? -2.304 -3.336 10.450 1.00 88.94 227 ASP A CA 1
ATOM 1591 C C . ASP A 1 227 ? -2.516 -3.413 8.923 1.00 88.94 227 ASP A C 1
ATOM 1593 O O . ASP A 1 227 ? -3.285 -2.627 8.352 1.00 88.94 227 ASP A O 1
ATOM 1597 N N . ALA A 1 228 ? -1.960 -4.435 8.263 1.00 90.75 228 ALA A N 1
ATOM 1598 C CA . ALA A 1 228 ? -2.270 -4.750 6.865 1.00 90.75 228 ALA A CA 1
ATOM 1599 C C . ALA A 1 228 ? -3.766 -5.077 6.666 1.00 90.75 228 ALA A C 1
ATOM 1601 O O . ALA A 1 228 ? -4.396 -4.641 5.698 1.00 90.75 228 ALA A O 1
ATOM 1602 N N . ALA A 1 229 ? -4.367 -5.793 7.622 1.00 93.12 229 ALA A N 1
ATOM 1603 C CA . ALA A 1 229 ? -5.788 -6.126 7.614 1.00 93.12 229 ALA A CA 1
ATOM 1604 C C . ALA A 1 229 ? -6.680 -4.889 7.791 1.00 93.12 229 ALA A C 1
ATOM 1606 O O . ALA A 1 229 ? -7.675 -4.750 7.078 1.00 93.12 229 ALA A O 1
ATOM 1607 N N . LEU A 1 230 ? -6.304 -3.951 8.663 1.00 93.06 230 LEU A N 1
ATOM 1608 C CA . LEU A 1 230 ? -7.003 -2.672 8.805 1.00 93.06 230 LEU A CA 1
ATOM 1609 C C . LEU A 1 230 ? -6.930 -1.830 7.528 1.00 93.06 230 LEU A C 1
ATOM 1611 O O . LEU A 1 230 ? -7.940 -1.262 7.112 1.00 93.06 230 LEU A O 1
ATOM 1615 N N . SER A 1 231 ? -5.764 -1.791 6.883 1.00 93.31 231 SER A N 1
ATOM 1616 C CA . SER A 1 231 ? -5.569 -1.099 5.604 1.00 93.31 231 SER A CA 1
ATOM 1617 C C . SER A 1 231 ? -6.465 -1.691 4.513 1.00 93.31 231 SER A C 1
ATOM 1619 O O . SER A 1 231 ? -7.183 -0.960 3.827 1.00 93.31 231 SER A O 1
ATOM 1621 N N . ALA A 1 232 ? -6.518 -3.021 4.409 1.00 91.94 232 ALA A N 1
ATOM 1622 C CA . ALA A 1 232 ? -7.428 -3.697 3.492 1.00 91.94 232 ALA A CA 1
ATOM 1623 C C . ALA A 1 232 ? -8.898 -3.337 3.785 1.00 91.94 232 ALA A C 1
ATOM 1625 O O . ALA A 1 232 ? -9.623 -2.942 2.872 1.00 91.94 232 ALA A O 1
ATOM 1626 N N . VAL A 1 233 ? -9.343 -3.389 5.047 1.00 93.50 233 VAL A N 1
ATOM 1627 C CA . VAL A 1 233 ? -10.715 -2.994 5.419 1.00 93.50 233 VAL A CA 1
ATOM 1628 C C . VAL A 1 233 ? -11.002 -1.546 5.021 1.00 93.50 233 VAL A C 1
ATOM 1630 O O . VAL A 1 233 ? -12.020 -1.283 4.381 1.00 93.50 233 VAL A O 1
ATOM 1633 N N . GLY A 1 234 ? -10.100 -0.613 5.332 1.00 93.25 234 GLY A N 1
ATOM 1634 C CA . GLY A 1 234 ? -10.238 0.788 4.938 1.00 93.25 234 GLY A CA 1
ATOM 1635 C C . GLY A 1 234 ? -10.437 0.951 3.433 1.00 93.25 234 GLY A C 1
ATOM 1636 O O . GLY A 1 234 ? -11.332 1.680 2.998 1.00 93.25 234 GLY A O 1
ATOM 1637 N N . LEU A 1 235 ? -9.662 0.223 2.628 1.00 93.00 235 LEU A N 1
ATOM 1638 C CA . LEU A 1 235 ? -9.712 0.342 1.175 1.00 93.00 235 LEU A CA 1
ATOM 1639 C C . LEU A 1 235 ? -10.987 -0.280 0.595 1.00 93.00 235 LEU A C 1
ATOM 1641 O O . LEU A 1 235 ? -11.669 0.361 -0.200 1.00 93.00 235 LEU A O 1
ATOM 1645 N N . TYR A 1 236 ? -11.327 -1.504 1.001 1.00 91.00 236 TYR A N 1
ATOM 1646 C CA . TYR A 1 236 ? -12.449 -2.248 0.424 1.00 91.00 236 TYR A CA 1
ATOM 1647 C C . TYR A 1 236 ? -13.823 -1.727 0.863 1.00 91.00 236 TYR A C 1
ATOM 1649 O O . TYR A 1 236 ? -14.774 -1.829 0.090 1.00 91.00 236 TYR A O 1
ATOM 1657 N N . TYR A 1 237 ? -13.946 -1.191 2.081 1.00 93.19 237 TYR A N 1
ATOM 1658 C CA . TYR A 1 237 ? -15.240 -0.765 2.627 1.00 93.19 237 TYR A CA 1
ATOM 1659 C C . TYR A 1 237 ? -15.502 0.725 2.455 1.00 93.19 237 TYR A C 1
ATOM 1661 O O . TYR A 1 237 ? -16.651 1.124 2.260 1.00 93.19 237 TYR A O 1
ATOM 1669 N N . VAL A 1 238 ? -14.457 1.548 2.568 1.00 93.31 238 VAL A N 1
ATOM 1670 C CA . VAL A 1 238 ? -14.589 3.010 2.552 1.00 93.31 238 VAL A CA 1
ATOM 1671 C C . VAL A 1 238 ? -14.081 3.604 1.240 1.00 93.31 238 VAL A C 1
ATOM 1673 O O . VAL A 1 238 ? -14.655 4.575 0.743 1.00 93.31 238 VAL A O 1
ATOM 1676 N N . GLY A 1 239 ? -13.029 3.030 0.648 1.00 90.81 239 GLY A N 1
ATOM 1677 C CA . GLY A 1 239 ? -12.436 3.520 -0.595 1.00 90.81 239 GLY A CA 1
ATOM 1678 C C . GLY A 1 239 ? -12.027 4.991 -0.481 1.00 90.81 239 GLY A C 1
ATOM 1679 O O . GLY A 1 239 ? -11.254 5.359 0.398 1.00 90.81 239 GLY A O 1
ATOM 1680 N N . ALA A 1 240 ? -12.582 5.845 -1.348 1.00 89.00 240 ALA A N 1
ATOM 1681 C CA . ALA A 1 240 ? -12.347 7.294 -1.327 1.00 89.00 240 ALA A CA 1
ATOM 1682 C C . ALA A 1 240 ? -13.097 8.048 -0.205 1.00 89.00 240 ALA A C 1
ATOM 1684 O O . ALA A 1 240 ? -12.901 9.250 -0.047 1.00 89.00 240 ALA A O 1
ATOM 1685 N N . GLY A 1 241 ? -14.007 7.393 0.528 1.00 87.88 241 GLY A N 1
ATOM 1686 C CA . GLY A 1 241 ? -14.843 8.027 1.557 1.00 87.88 241 GLY A CA 1
ATOM 1687 C C . GLY A 1 241 ? -15.919 8.980 1.024 1.00 87.88 241 GLY A C 1
ATOM 1688 O O . GLY A 1 241 ? -16.498 9.746 1.788 1.00 87.88 241 GLY A O 1
ATOM 1689 N N . THR A 1 242 ? -16.202 8.954 -0.282 1.00 84.38 242 THR A N 1
ATOM 1690 C CA . THR A 1 242 ? -17.219 9.810 -0.922 1.00 84.38 242 THR A CA 1
ATOM 1691 C C . THR A 1 242 ? -18.644 9.264 -0.805 1.00 84.38 242 THR A C 1
ATOM 1693 O O . THR A 1 242 ? -19.602 9.984 -1.082 1.00 84.38 242 THR A O 1
ATOM 1696 N N . ALA A 1 243 ? -18.793 8.006 -0.389 1.00 82.88 243 ALA A N 1
ATOM 1697 C CA . ALA A 1 243 ? -20.064 7.341 -0.133 1.00 82.88 243 ALA A CA 1
ATOM 1698 C C . ALA A 1 243 ? -20.049 6.711 1.270 1.00 82.88 243 ALA A C 1
ATOM 1700 O O . ALA A 1 243 ? -18.966 6.449 1.802 1.00 82.88 243 ALA A O 1
ATOM 1701 N N . PRO A 1 244 ? -21.224 6.447 1.875 1.00 86.19 244 PRO A N 1
ATOM 1702 C CA . PRO A 1 244 ? -21.296 5.645 3.088 1.00 86.19 244 PRO A CA 1
ATOM 1703 C C . PRO A 1 244 ? -20.579 4.313 2.881 1.00 86.19 244 PRO A C 1
ATOM 1705 O O . PRO A 1 244 ? -20.740 3.686 1.831 1.00 86.19 244 PRO A O 1
ATOM 1708 N N . ALA A 1 245 ? -19.811 3.886 3.881 1.00 89.06 245 ALA A N 1
ATOM 1709 C CA . ALA A 1 245 ? -19.114 2.617 3.797 1.00 89.06 245 ALA A CA 1
ATOM 1710 C C . ALA A 1 245 ? -20.107 1.465 3.614 1.00 89.06 245 ALA A C 1
ATOM 1712 O O . ALA A 1 245 ? -21.184 1.441 4.219 1.00 89.06 245 ALA A O 1
ATOM 1713 N N . ALA A 1 246 ? -19.733 0.502 2.782 1.00 88.50 246 ALA A N 1
ATOM 1714 C CA . ALA A 1 246 ? -20.561 -0.649 2.471 1.00 88.50 246 ALA A CA 1
ATOM 1715 C C . ALA A 1 246 ? -19.722 -1.922 2.500 1.00 88.50 246 ALA A C 1
ATOM 1717 O O . ALA A 1 246 ? -18.541 -1.915 2.162 1.00 88.50 246 ALA A O 1
ATOM 1718 N N . ALA A 1 247 ? -20.353 -3.030 2.888 1.00 86.38 247 ALA A N 1
ATOM 1719 C CA . ALA A 1 247 ? -19.717 -4.331 2.777 1.00 86.38 247 ALA A CA 1
ATOM 1720 C C . ALA A 1 247 ? -19.451 -4.653 1.293 1.00 86.38 247 ALA A C 1
ATOM 1722 O O . ALA A 1 247 ? -20.375 -4.514 0.480 1.00 86.38 247 ALA A O 1
ATOM 1723 N N . PRO A 1 248 ? -18.233 -5.091 0.925 1.00 83.50 248 PRO A N 1
ATOM 1724 C CA . PRO A 1 248 ? -17.923 -5.491 -0.439 1.00 83.50 248 PRO A CA 1
ATOM 1725 C C . PRO A 1 248 ? -18.885 -6.568 -0.940 1.00 83.50 248 PRO A C 1
ATOM 1727 O O . PRO A 1 248 ? -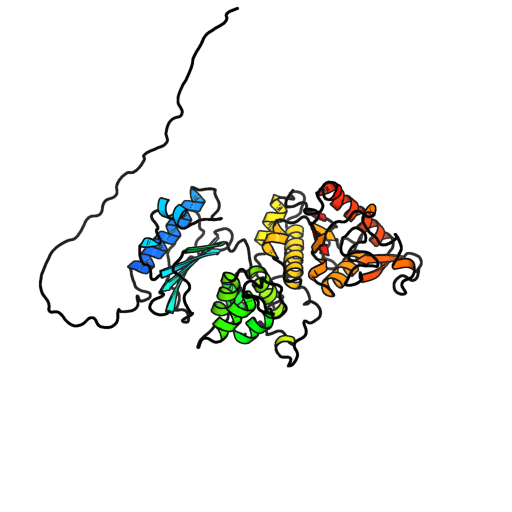19.253 -7.475 -0.202 1.00 83.50 248 PRO A O 1
ATOM 1730 N N . ALA A 1 249 ? -19.257 -6.526 -2.220 1.00 84.94 249 ALA A N 1
ATOM 1731 C CA . ALA A 1 249 ? -20.246 -7.459 -2.770 1.00 84.94 249 ALA A CA 1
ATOM 1732 C C . ALA A 1 249 ? -19.872 -8.943 -2.571 1.00 84.94 249 ALA A C 1
ATOM 1734 O O . ALA A 1 249 ? -20.751 -9.790 -2.427 1.00 84.94 249 ALA A O 1
ATOM 1735 N N . TRP A 1 250 ? -18.575 -9.260 -2.545 1.00 80.62 250 TRP A N 1
ATOM 1736 C CA . TRP A 1 250 ? -18.083 -10.624 -2.367 1.00 80.62 250 TRP A CA 1
ATOM 1737 C C . TRP A 1 250 ? -18.326 -11.179 -0.960 1.00 80.62 250 TRP A C 1
ATOM 1739 O O . TRP A 1 250 ? -18.522 -12.384 -0.830 1.00 80.62 250 TRP A O 1
ATOM 1749 N N . THR A 1 251 ? -18.400 -10.338 0.079 1.00 82.56 251 THR A N 1
ATOM 1750 C CA . THR A 1 251 ? -18.694 -10.807 1.447 1.00 82.56 251 THR A CA 1
ATOM 1751 C C . THR A 1 251 ? -20.139 -11.283 1.594 1.00 82.56 251 THR A C 1
ATOM 1753 O O . THR A 1 251 ? -20.476 -11.976 2.545 1.00 82.56 251 THR A O 1
ATOM 1756 N N . GLN A 1 252 ? -20.999 -10.959 0.624 1.00 81.31 252 GLN A N 1
ATOM 1757 C CA . GLN A 1 252 ? -22.403 -11.370 0.588 1.00 81.31 252 GLN A CA 1
ATOM 1758 C C . GLN A 1 252 ? -22.634 -12.638 -0.257 1.00 81.31 252 GLN A C 1
ATOM 1760 O O . GLN A 1 252 ? -23.773 -13.088 -0.398 1.00 81.31 252 GLN A O 1
ATOM 1765 N N . GLN A 1 253 ? -21.585 -13.212 -0.859 1.00 79.56 253 GLN A N 1
ATOM 1766 C CA . GLN A 1 253 ? -21.695 -14.382 -1.732 1.00 79.56 253 GLN A CA 1
ATOM 1767 C C . GLN A 1 253 ? -21.635 -15.695 -0.941 1.00 79.56 253 GLN A C 1
ATOM 1769 O O . GLN A 1 253 ? -20.889 -15.827 0.021 1.00 79.56 253 GLN A O 1
ATOM 1774 N N . VAL A 1 254 ? -22.381 -16.709 -1.399 1.00 75.12 254 VAL A N 1
ATOM 1775 C CA . VAL A 1 254 ? -22.396 -18.057 -0.788 1.00 75.12 254 VAL A CA 1
ATOM 1776 C C . VAL A 1 254 ? -21.039 -18.762 -0.919 1.00 75.12 254 VAL A C 1
ATOM 1778 O O . VAL A 1 254 ? -20.656 -19.526 -0.041 1.00 75.12 254 VAL A O 1
ATOM 1781 N N . ASN A 1 255 ? -20.311 -18.482 -2.003 1.00 74.31 255 ASN A N 1
ATOM 1782 C CA . ASN A 1 255 ? -18.934 -18.915 -2.228 1.00 74.31 255 ASN A CA 1
ATOM 1783 C C . ASN A 1 255 ? -18.102 -17.662 -2.498 1.00 74.31 255 ASN A C 1
ATOM 1785 O O . ASN A 1 255 ? -17.972 -17.274 -3.662 1.00 74.31 255 ASN A O 1
ATOM 1789 N N . PRO A 1 256 ? -17.623 -16.981 -1.448 1.00 69.50 256 PRO A N 1
ATOM 1790 C CA . PRO A 1 256 ? -16.879 -15.752 -1.625 1.00 69.50 256 PRO A CA 1
ATOM 1791 C C . PRO A 1 256 ? -15.599 -16.072 -2.401 1.00 69.50 256 PRO A C 1
ATOM 1793 O O . PRO A 1 256 ? -14.849 -16.980 -2.047 1.00 69.50 256 PRO A O 1
ATOM 1796 N N . ALA A 1 257 ? -15.379 -15.354 -3.494 1.00 67.12 257 ALA A N 1
ATOM 1797 C CA . ALA A 1 257 ? -14.109 -15.334 -4.199 1.00 67.12 257 ALA A CA 1
ATOM 1798 C C . ALA A 1 257 ? -13.568 -13.906 -4.111 1.00 67.12 257 ALA A C 1
ATOM 1800 O O . ALA A 1 257 ? -14.354 -12.963 -4.272 1.00 67.12 257 ALA A O 1
ATOM 1801 N N . PRO A 1 258 ? -12.264 -13.716 -3.851 1.00 56.00 258 PRO A N 1
ATOM 1802 C CA . PRO A 1 258 ? -11.693 -12.384 -3.899 1.00 56.00 258 PRO A CA 1
ATOM 1803 C C . PRO A 1 258 ? -11.926 -11.814 -5.310 1.00 56.00 258 PRO A C 1
ATOM 1805 O O . PRO A 1 258 ? -11.652 -12.506 -6.297 1.00 56.00 258 PRO A O 1
ATOM 1808 N N . PRO A 1 259 ? -12.495 -10.605 -5.440 1.00 60.31 259 PRO A N 1
ATOM 1809 C CA . PRO A 1 259 ? -12.641 -9.967 -6.741 1.00 60.31 259 PRO A CA 1
ATOM 1810 C C . PRO A 1 259 ? -11.260 -9.617 -7.317 1.00 60.31 259 PRO A C 1
ATOM 1812 O O . PRO A 1 259 ? -10.242 -9.687 -6.625 1.00 60.31 259 PRO A O 1
ATOM 1815 N N . SER A 1 260 ? -11.232 -9.166 -8.575 1.00 66.19 260 SER A N 1
ATOM 1816 C CA . SER A 1 260 ? -10.156 -8.280 -9.041 1.00 66.19 260 SER A CA 1
ATOM 1817 C C . SER A 1 260 ? -9.919 -7.173 -8.005 1.00 66.19 260 SER A C 1
ATOM 1819 O O . SER A 1 260 ? -10.877 -6.760 -7.341 1.00 66.19 260 SER A O 1
ATOM 1821 N N . GLY A 1 261 ? -8.677 -6.699 -7.862 1.00 70.06 261 GLY A N 1
ATOM 1822 C CA . GLY A 1 261 ? -8.331 -5.676 -6.873 1.00 70.06 261 GLY A CA 1
ATOM 1823 C C . GLY A 1 261 ? -9.296 -4.477 -6.903 1.00 70.06 261 GLY A C 1
ATOM 1824 O O . GLY A 1 261 ? -9.875 -4.172 -7.954 1.00 70.06 261 GLY A O 1
ATOM 1825 N N . PRO A 1 262 ? -9.524 -3.806 -5.759 1.00 78.19 262 PRO A N 1
ATOM 1826 C CA . PRO A 1 262 ? -10.450 -2.688 -5.691 1.00 78.19 262 PRO A CA 1
ATOM 1827 C C . PRO A 1 262 ? -9.940 -1.565 -6.593 1.00 78.19 262 PRO A C 1
ATOM 1829 O O . PRO A 1 262 ? -8.733 -1.367 -6.739 1.00 78.19 262 PRO A O 1
ATOM 1832 N N . THR A 1 263 ? -10.856 -0.797 -7.182 1.00 82.00 263 THR A N 1
ATOM 1833 C CA . THR A 1 263 ? -10.466 0.416 -7.902 1.00 82.00 263 THR A CA 1
ATOM 1834 C C . THR A 1 263 ? -9.760 1.356 -6.932 1.00 82.00 263 THR A C 1
ATOM 1836 O O . THR A 1 263 ? -10.336 1.757 -5.919 1.00 82.00 263 THR A O 1
ATOM 1839 N N . LEU A 1 264 ? -8.510 1.697 -7.241 1.00 87.31 264 LEU A N 1
ATOM 1840 C CA . LEU A 1 264 ? -7.705 2.552 -6.381 1.00 87.31 264 LEU A CA 1
ATOM 1841 C C . LEU A 1 264 ? -8.278 3.972 -6.392 1.00 87.31 264 LEU A C 1
ATOM 1843 O O . LEU A 1 264 ? -8.472 4.552 -7.466 1.00 87.31 264 LEU A O 1
ATOM 1847 N N . PRO A 1 265 ? -8.567 4.555 -5.223 1.00 86.69 265 PRO A N 1
ATOM 1848 C CA . PRO A 1 265 ? -9.109 5.894 -5.171 1.00 86.69 265 PRO A CA 1
ATOM 1849 C C . PRO A 1 265 ? -8.005 6.925 -5.448 1.00 86.69 265 PRO A C 1
ATOM 1851 O O . PRO A 1 265 ? -6.853 6.766 -5.049 1.00 86.69 265 PRO A O 1
ATOM 1854 N N . SER A 1 266 ? -8.363 8.027 -6.109 1.00 83.69 266 SER A N 1
ATOM 1855 C CA . SER A 1 266 ? -7.436 9.143 -6.355 1.00 83.69 266 SER A CA 1
ATOM 1856 C C . SER A 1 266 ? -7.119 9.953 -5.094 1.00 83.69 266 SER A C 1
ATOM 1858 O O . SER A 1 266 ? -6.200 10.769 -5.099 1.00 83.69 266 SER A O 1
ATOM 1860 N N . ARG A 1 267 ? -7.891 9.746 -4.021 1.00 89.75 267 ARG A N 1
ATOM 1861 C CA . ARG A 1 267 ? -7.695 10.317 -2.687 1.00 89.75 267 ARG A CA 1
ATOM 1862 C C . ARG A 1 267 ? -8.093 9.295 -1.641 1.00 89.75 267 ARG A C 1
ATOM 1864 O O . ARG A 1 267 ? -9.071 8.577 -1.828 1.00 89.75 267 ARG A O 1
ATOM 1871 N N . LEU A 1 268 ? -7.376 9.285 -0.531 1.00 92.00 268 LEU A N 1
ATOM 1872 C CA . LEU A 1 268 ? -7.708 8.465 0.622 1.00 92.00 268 LEU A CA 1
ATOM 1873 C C . LEU A 1 268 ? -8.308 9.343 1.733 1.00 92.00 268 LEU A C 1
ATOM 1875 O O . LEU A 1 268 ? -7.891 10.494 1.872 1.00 92.00 268 LEU A O 1
ATOM 1879 N N . PRO A 1 269 ? -9.284 8.834 2.506 1.00 89.88 269 PRO A N 1
ATOM 1880 C CA . PRO A 1 269 ? -9.792 9.515 3.694 1.00 89.88 269 PRO A CA 1
ATOM 1881 C C . PRO A 1 269 ? -8.699 9.846 4.716 1.00 89.88 269 PRO A C 1
ATOM 1883 O O . PRO A 1 269 ? -7.678 9.166 4.786 1.00 89.88 269 PRO A O 1
ATOM 1886 N N . ASP A 1 270 ? -8.960 10.815 5.592 1.00 83.12 270 ASP A N 1
ATOM 1887 C CA . ASP A 1 270 ? -7.967 11.319 6.555 1.00 83.12 270 ASP A CA 1
ATOM 1888 C C . ASP A 1 270 ? -7.430 10.250 7.523 1.00 83.12 270 ASP A C 1
ATOM 1890 O O . ASP A 1 270 ? -6.290 10.347 7.982 1.00 83.12 270 ASP A O 1
ATOM 1894 N N . PHE A 1 271 ? -8.191 9.177 7.780 1.00 82.56 271 PHE A N 1
ATOM 1895 C CA . PHE A 1 271 ? -7.734 8.051 8.605 1.00 82.56 271 PHE A CA 1
ATOM 1896 C C . PHE A 1 271 ? -6.542 7.285 8.006 1.00 82.56 271 PHE A C 1
ATOM 1898 O O . PHE A 1 271 ? -5.882 6.543 8.730 1.00 82.56 271 PHE A O 1
ATOM 1905 N N . TRP A 1 272 ? -6.246 7.490 6.715 1.00 88.62 272 TRP A N 1
ATOM 1906 C CA . TRP A 1 272 ? -5.054 6.984 6.024 1.00 88.62 272 TRP A CA 1
ATOM 1907 C C . TRP A 1 272 ? -3.805 7.834 6.232 1.00 88.62 272 TRP A C 1
ATOM 1909 O O . TRP A 1 272 ? -2.720 7.442 5.813 1.00 88.62 272 TRP A O 1
ATOM 1919 N N . ARG A 1 273 ? -3.931 9.014 6.852 1.00 84.81 273 ARG A N 1
ATOM 1920 C CA . ARG A 1 273 ? -2.786 9.828 7.293 1.00 84.81 273 ARG A CA 1
ATOM 1921 C C . ARG A 1 273 ? -1.717 10.004 6.210 1.00 84.81 273 ARG A C 1
ATOM 1923 O O . ARG A 1 273 ? -0.522 9.974 6.495 1.00 84.81 273 ARG A O 1
ATOM 1930 N N . VAL A 1 274 ? -2.154 10.225 4.968 1.00 89.81 274 VAL A N 1
ATOM 1931 C CA . VAL A 1 274 ? -1.289 10.351 3.781 1.00 89.81 274 VAL A CA 1
ATOM 1932 C C . VAL A 1 274 ? -0.145 11.339 4.026 1.00 89.81 274 VAL A C 1
ATOM 1934 O O . VAL A 1 274 ? 0.993 11.072 3.647 1.00 89.81 274 VAL A O 1
ATOM 1937 N N . GLY A 1 275 ? -0.420 12.445 4.727 1.00 86.44 275 GLY A N 1
ATOM 1938 C CA . GLY A 1 275 ? 0.577 13.460 5.068 1.00 86.44 275 GLY A CA 1
ATOM 1939 C C . GLY A 1 275 ? 1.753 12.946 5.909 1.00 86.44 275 GLY A C 1
ATOM 1940 O O . GLY A 1 275 ? 2.863 13.446 5.747 1.00 86.44 275 GLY A O 1
ATOM 1941 N N . ALA A 1 276 ? 1.559 11.931 6.760 1.00 83.81 276 ALA A N 1
ATOM 1942 C CA . ALA A 1 276 ? 2.639 11.342 7.555 1.00 83.81 276 ALA A CA 1
ATOM 1943 C C . ALA A 1 276 ? 3.618 10.558 6.667 1.00 83.81 276 ALA A C 1
ATOM 1945 O O . ALA A 1 276 ? 4.828 10.759 6.757 1.00 83.81 276 ALA A O 1
ATOM 1946 N N . VAL A 1 277 ? 3.096 9.728 5.757 1.00 90.12 277 VAL A N 1
ATOM 1947 C CA . VAL A 1 277 ? 3.916 9.007 4.770 1.00 90.12 277 VAL A CA 1
ATOM 1948 C C . VAL A 1 277 ? 4.585 9.998 3.821 1.00 90.12 277 VAL A C 1
ATOM 1950 O O . VAL A 1 277 ? 5.795 9.943 3.642 1.00 90.12 277 VAL A O 1
ATOM 1953 N N . ALA A 1 278 ? 3.847 10.977 3.291 1.00 91.06 278 ALA A N 1
ATOM 1954 C CA . ALA A 1 278 ? 4.411 12.012 2.423 1.00 91.06 278 ALA A CA 1
ATOM 1955 C C . ALA A 1 278 ? 5.554 12.792 3.101 1.00 91.06 278 ALA A C 1
ATOM 1957 O O . ALA A 1 278 ? 6.579 13.057 2.474 1.00 91.06 278 ALA A O 1
ATOM 1958 N N . SER A 1 279 ? 5.418 13.112 4.391 1.00 86.69 279 SER A N 1
ATOM 1959 C CA . SER A 1 279 ? 6.472 13.783 5.166 1.00 86.69 279 SER A CA 1
ATOM 1960 C C . SER A 1 279 ? 7.719 12.911 5.327 1.00 86.69 279 SER A C 1
ATOM 1962 O O . SER A 1 279 ? 8.830 13.419 5.187 1.00 86.69 279 SER A O 1
ATOM 1964 N N . ALA A 1 280 ? 7.550 11.605 5.558 1.00 88.44 280 ALA A N 1
ATOM 1965 C CA . ALA A 1 280 ? 8.662 10.653 5.606 1.00 88.44 280 ALA A CA 1
ATOM 1966 C C . ALA A 1 280 ? 9.364 10.514 4.243 1.00 88.44 280 ALA A C 1
ATOM 1968 O O . ALA A 1 280 ? 10.588 10.439 4.167 1.00 88.44 280 AL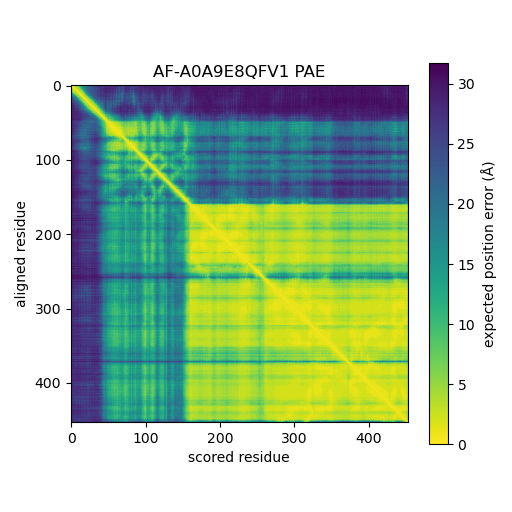A A O 1
ATOM 1969 N N . LEU A 1 281 ? 8.611 10.559 3.141 1.00 93.50 281 LEU A N 1
ATOM 1970 C CA . LEU A 1 281 ? 9.203 10.559 1.802 1.00 93.50 281 LEU A CA 1
ATOM 1971 C C . LEU A 1 281 ? 10.043 11.809 1.554 1.00 93.50 281 LEU A C 1
ATOM 1973 O O . LEU A 1 281 ? 11.148 11.705 1.023 1.00 93.50 281 LEU A O 1
ATOM 1977 N N . LEU A 1 282 ? 9.551 12.980 1.961 1.00 92.56 282 LEU A N 1
ATOM 1978 C CA . LEU A 1 282 ? 10.272 14.246 1.816 1.00 92.56 282 LEU A CA 1
ATOM 1979 C C . LEU A 1 282 ? 11.544 14.305 2.669 1.00 92.56 282 LEU A C 1
ATOM 1981 O O . LEU A 1 282 ? 12.536 14.878 2.218 1.00 92.56 282 LEU A O 1
ATOM 1985 N N . SER A 1 283 ? 11.534 13.731 3.877 1.00 89.62 283 SER A N 1
ATOM 1986 C CA . SER A 1 283 ? 12.703 13.762 4.764 1.00 89.62 283 SER A CA 1
ATOM 1987 C C . SER A 1 283 ? 13.875 12.960 4.196 1.00 89.62 283 SER A C 1
ATOM 1989 O O . SER A 1 283 ? 15.016 13.415 4.277 1.00 89.62 283 SER A O 1
ATOM 1991 N N . THR A 1 284 ? 13.596 11.821 3.560 1.00 91.00 284 THR A N 1
ATOM 1992 C CA . THR A 1 284 ? 14.621 10.974 2.934 1.00 91.00 284 THR A CA 1
ATOM 1993 C C . THR A 1 284 ? 14.964 11.411 1.506 1.00 91.00 284 THR A C 1
ATOM 1995 O O . THR A 1 284 ? 16.084 11.204 1.042 1.00 91.00 284 THR A O 1
ATOM 1998 N N . ASN A 1 285 ? 14.036 12.066 0.800 1.00 94.38 285 ASN A N 1
ATOM 1999 C CA . ASN A 1 285 ? 14.177 12.418 -0.616 1.00 94.38 285 ASN A CA 1
ATOM 2000 C C . ASN A 1 285 ? 13.962 13.931 -0.819 1.00 94.38 285 ASN A C 1
ATOM 2002 O O . ASN A 1 285 ? 12.935 14.346 -1.358 1.00 94.38 285 ASN A O 1
ATOM 2006 N N . PRO A 1 286 ? 14.932 14.790 -0.451 1.00 91.50 286 PRO A N 1
ATOM 2007 C CA . PRO A 1 286 ? 14.748 16.248 -0.418 1.00 91.50 286 PRO A CA 1
ATOM 2008 C C . PRO A 1 286 ? 14.537 16.902 -1.794 1.00 91.50 286 PRO A C 1
ATOM 2010 O O . PRO A 1 286 ? 14.163 18.070 -1.871 1.00 91.50 286 PRO A O 1
ATOM 2013 N N . ALA A 1 287 ? 14.791 16.178 -2.889 1.00 92.38 287 ALA A N 1
ATOM 2014 C CA . ALA A 1 287 ? 14.500 16.634 -4.250 1.00 92.38 287 ALA A CA 1
ATOM 2015 C C . ALA A 1 287 ? 13.030 16.416 -4.664 1.00 92.38 287 ALA A C 1
ATOM 2017 O O . ALA A 1 287 ? 12.606 16.917 -5.706 1.00 92.38 287 ALA A O 1
ATOM 2018 N N . LEU A 1 288 ? 12.256 15.665 -3.875 1.00 95.50 288 LEU A N 1
ATOM 2019 C CA . LEU A 1 288 ? 10.845 15.400 -4.123 1.00 95.50 288 LEU A CA 1
ATOM 2020 C C . LEU A 1 288 ? 10.006 16.645 -3.803 1.00 95.50 288 LEU A C 1
ATOM 2022 O O . LEU A 1 288 ? 10.191 17.288 -2.771 1.00 95.50 288 LEU A O 1
ATOM 2026 N N . SER A 1 289 ? 9.061 16.995 -4.678 1.00 96.62 289 SER A N 1
ATOM 2027 C CA . SER A 1 289 ? 8.124 18.083 -4.386 1.00 96.62 289 SER A CA 1
ATOM 2028 C C . SER A 1 289 ? 7.051 17.617 -3.388 1.00 96.62 289 SER A C 1
ATOM 2030 O O . SER A 1 289 ? 6.645 16.452 -3.443 1.00 96.62 289 SER A O 1
ATOM 2032 N N . PRO A 1 290 ? 6.519 18.498 -2.518 1.00 93.75 290 PRO A N 1
ATOM 2033 C CA . PRO A 1 290 ? 5.469 18.112 -1.572 1.00 93.75 290 PRO A CA 1
ATOM 2034 C C . PRO A 1 290 ? 4.221 17.512 -2.234 1.00 93.75 290 PRO A C 1
ATOM 2036 O O . PRO A 1 290 ? 3.691 16.511 -1.762 1.00 93.75 290 PRO A O 1
ATOM 2039 N N . SER A 1 291 ? 3.793 18.062 -3.375 1.00 95.38 291 SER A N 1
ATOM 2040 C CA . SER A 1 291 ? 2.637 17.546 -4.118 1.00 95.38 291 SER A CA 1
ATOM 2041 C C . SER A 1 291 ? 2.887 16.163 -4.725 1.00 95.38 291 SER A C 1
ATOM 2043 O O . SER A 1 291 ? 1.975 15.336 -4.791 1.00 95.38 291 SER A O 1
ATOM 2045 N N . TYR A 1 292 ? 4.118 15.887 -5.173 1.00 97.06 292 TYR A N 1
ATOM 2046 C CA . TYR A 1 292 ? 4.482 14.555 -5.661 1.00 97.06 292 TYR A CA 1
ATOM 2047 C C . TYR A 1 292 ? 4.567 13.562 -4.506 1.00 97.06 292 TYR A C 1
ATOM 2049 O O . TYR A 1 292 ? 4.058 12.456 -4.643 1.00 97.06 292 TYR A O 1
ATOM 2057 N N . ALA A 1 293 ? 5.108 13.966 -3.353 1.00 95.50 293 ALA A N 1
ATOM 2058 C CA . ALA A 1 293 ? 5.143 13.126 -2.160 1.00 95.50 293 ALA A CA 1
ATOM 2059 C C . ALA A 1 293 ? 3.741 12.695 -1.705 1.00 95.50 293 ALA A C 1
ATOM 2061 O O . ALA A 1 293 ? 3.532 11.515 -1.442 1.00 95.50 293 ALA A O 1
ATOM 2062 N N . GLU A 1 294 ? 2.762 13.605 -1.678 1.00 94.69 294 GLU A N 1
ATOM 2063 C CA . GLU A 1 294 ? 1.369 13.256 -1.356 1.00 94.69 294 GLU A CA 1
ATOM 2064 C C . GLU A 1 294 ? 0.747 12.297 -2.378 1.00 94.69 294 GLU A C 1
ATOM 2066 O O . GLU A 1 294 ? 0.067 11.339 -1.999 1.00 94.69 294 GLU A O 1
ATOM 2071 N N . THR A 1 295 ? 0.989 12.525 -3.673 1.00 96.31 295 THR A N 1
ATOM 2072 C CA . THR A 1 295 ? 0.458 11.659 -4.739 1.00 96.31 295 THR A CA 1
ATOM 2073 C C . THR A 1 295 ? 1.063 10.259 -4.653 1.00 96.31 295 THR A C 1
ATOM 2075 O O . THR A 1 295 ? 0.329 9.270 -4.680 1.00 96.31 295 THR A O 1
ATOM 2078 N N . VAL A 1 296 ? 2.385 10.166 -4.473 1.00 97.31 296 VAL A N 1
ATOM 2079 C CA . VAL A 1 296 ? 3.097 8.895 -4.300 1.00 97.31 296 VAL A CA 1
ATOM 2080 C C . VAL A 1 296 ? 2.633 8.177 -3.039 1.00 97.31 296 VAL A C 1
ATOM 2082 O O . VAL A 1 296 ? 2.290 7.001 -3.118 1.00 97.31 296 VAL A O 1
ATOM 2085 N N . ALA A 1 297 ? 2.548 8.874 -1.903 1.00 96.56 297 ALA A N 1
ATOM 2086 C CA . ALA A 1 297 ? 2.065 8.301 -0.649 1.00 96.56 297 ALA A CA 1
ATOM 2087 C C . ALA A 1 297 ? 0.646 7.736 -0.798 1.00 96.56 297 ALA A C 1
ATOM 2089 O O . ALA A 1 297 ? 0.388 6.609 -0.386 1.00 96.56 297 ALA A O 1
ATOM 2090 N N . THR A 1 298 ? -0.257 8.477 -1.449 1.00 96.06 298 THR A N 1
ATOM 2091 C CA . THR A 1 298 ? -1.633 8.024 -1.711 1.00 96.06 298 THR A CA 1
ATOM 2092 C C . THR A 1 298 ? -1.651 6.734 -2.530 1.00 96.06 298 THR A C 1
ATOM 2094 O O . THR A 1 298 ? -2.341 5.780 -2.171 1.00 96.06 298 THR A O 1
ATOM 2097 N N . GLN A 1 299 ? -0.890 6.687 -3.628 1.00 97.31 299 GLN A N 1
ATOM 2098 C CA . GLN A 1 299 ? -0.848 5.514 -4.502 1.00 97.31 299 GLN A CA 1
ATOM 2099 C C . GLN A 1 299 ? -0.178 4.315 -3.838 1.00 97.31 299 GLN A C 1
ATOM 2101 O O . GLN A 1 299 ? -0.671 3.198 -3.972 1.00 97.31 299 GLN A O 1
ATOM 2106 N N . CYS A 1 300 ? 0.910 4.542 -3.104 1.00 97.81 300 CYS A N 1
ATOM 2107 C CA . CYS A 1 300 ? 1.605 3.490 -2.381 1.00 97.81 300 CYS A CA 1
ATOM 2108 C C . CYS A 1 300 ? 0.680 2.868 -1.328 1.00 97.81 300 CYS A C 1
ATOM 2110 O O . CYS A 1 300 ? 0.423 1.666 -1.381 1.00 97.81 300 CYS A O 1
ATOM 2112 N N . LEU A 1 301 ? 0.078 3.691 -0.459 1.00 96.62 301 LEU A N 1
ATOM 2113 C CA . LEU A 1 301 ? -0.835 3.228 0.589 1.00 96.62 301 LEU A CA 1
ATOM 2114 C C . LEU A 1 301 ? -1.987 2.395 0.013 1.00 96.62 301 LEU A C 1
ATOM 2116 O O . LEU A 1 301 ? -2.265 1.296 0.491 1.00 96.62 301 LEU A O 1
ATOM 2120 N N . ALA A 1 302 ? -2.630 2.887 -1.050 1.00 96.00 302 ALA A N 1
ATOM 2121 C CA . ALA A 1 302 ? -3.750 2.194 -1.675 1.00 96.00 302 ALA A CA 1
ATOM 2122 C C . ALA A 1 302 ? -3.331 0.855 -2.316 1.00 96.00 302 ALA A C 1
ATOM 2124 O O . ALA A 1 302 ? -4.037 -0.143 -2.167 1.00 96.00 302 ALA A O 1
ATOM 2125 N N . ARG A 1 303 ? -2.186 0.799 -3.010 1.00 95.75 303 ARG A N 1
ATOM 2126 C CA . ARG A 1 303 ? -1.708 -0.432 -3.667 1.00 95.75 303 ARG A CA 1
ATOM 2127 C C . ARG A 1 303 ? -1.235 -1.477 -2.660 1.00 95.75 303 ARG A C 1
ATOM 2129 O O . ARG A 1 303 ? -1.592 -2.645 -2.797 1.00 95.75 303 ARG A O 1
ATOM 2136 N N . MET A 1 304 ? -0.506 -1.063 -1.627 1.00 95.50 304 MET A N 1
ATOM 2137 C CA . MET A 1 304 ? -0.052 -1.962 -0.562 1.00 95.50 304 MET A CA 1
ATOM 2138 C C . MET A 1 304 ? -1.230 -2.536 0.227 1.00 95.50 304 MET A C 1
ATOM 2140 O O . MET A 1 304 ? -1.289 -3.740 0.475 1.00 95.50 304 MET A O 1
ATOM 2144 N N . ALA A 1 305 ? -2.236 -1.709 0.519 1.00 94.00 305 ALA A N 1
ATOM 2145 C CA . ALA A 1 305 ? -3.470 -2.174 1.136 1.00 94.00 305 ALA A CA 1
ATOM 2146 C C . ALA A 1 305 ? -4.240 -3.168 0.253 1.00 94.00 305 ALA A C 1
ATOM 2148 O O . ALA A 1 305 ? -4.728 -4.183 0.753 1.00 94.00 305 ALA A O 1
ATOM 2149 N N . ALA A 1 306 ? -4.316 -2.927 -1.062 1.00 92.12 306 ALA A N 1
ATOM 2150 C CA . ALA A 1 306 ? -4.911 -3.874 -2.007 1.00 92.12 306 ALA A CA 1
ATOM 2151 C C . ALA A 1 306 ? -4.148 -5.212 -2.053 1.00 92.12 306 ALA A C 1
ATOM 2153 O O . ALA A 1 306 ? -4.763 -6.261 -2.252 1.00 92.12 306 ALA A O 1
ATOM 2154 N N . ALA A 1 307 ? -2.829 -5.179 -1.844 1.00 91.88 307 ALA A N 1
ATOM 2155 C CA . ALA A 1 307 ? -1.958 -6.351 -1.767 1.00 91.88 307 ALA A CA 1
ATOM 2156 C C . ALA A 1 307 ? -2.023 -7.101 -0.424 1.00 91.88 307 ALA A C 1
ATOM 2158 O O . ALA A 1 307 ? -1.476 -8.205 -0.319 1.00 91.88 307 ALA A O 1
ATOM 2159 N N . GLY A 1 308 ? -2.692 -6.530 0.586 1.00 90.38 308 GLY A N 1
ATOM 2160 C CA . GLY A 1 308 ? -2.707 -7.058 1.949 1.00 90.38 308 GLY A CA 1
ATOM 2161 C C . GLY A 1 308 ? -1.327 -7.017 2.610 1.00 90.38 308 GLY A C 1
ATOM 2162 O O . GLY A 1 308 ? -0.980 -7.949 3.333 1.00 90.38 308 GLY A O 1
ATOM 2163 N N . LEU A 1 309 ? -0.533 -5.989 2.299 1.00 91.81 309 LEU A N 1
ATOM 2164 C CA . LEU A 1 309 ? 0.788 -5.722 2.874 1.00 91.81 309 LEU A CA 1
ATOM 2165 C C . LEU A 1 309 ? 0.708 -4.587 3.906 1.00 91.81 309 LEU A C 1
ATOM 2167 O O . LEU A 1 309 ? -0.330 -3.923 4.027 1.00 91.81 309 LEU A O 1
ATOM 2171 N N . ASP A 1 310 ? 1.790 -4.369 4.656 1.00 90.75 310 ASP A N 1
ATOM 2172 C CA . ASP A 1 310 ? 1.873 -3.262 5.607 1.00 90.75 310 ASP A CA 1
ATOM 2173 C C . ASP A 1 310 ? 2.082 -1.948 4.852 1.00 90.75 310 ASP A C 1
ATOM 2175 O O . ASP A 1 310 ? 3.191 -1.512 4.553 1.00 90.75 310 ASP A O 1
ATOM 2179 N N . ALA A 1 311 ? 0.965 -1.307 4.520 1.00 92.62 311 ALA A N 1
ATOM 2180 C CA . ALA A 1 311 ? 0.969 -0.096 3.723 1.00 92.62 311 ALA A CA 1
ATOM 2181 C C . ALA A 1 311 ? 1.759 1.053 4.363 1.00 92.62 311 ALA A C 1
ATOM 2183 O O . ALA A 1 311 ? 2.286 1.887 3.636 1.00 92.62 311 ALA A O 1
ATOM 2184 N N . TYR A 1 312 ? 1.844 1.138 5.690 1.00 90.38 312 TYR A N 1
ATOM 2185 C CA . TYR A 1 312 ? 2.487 2.277 6.343 1.00 90.38 312 TYR A CA 1
ATOM 2186 C C . TYR A 1 312 ? 3.972 2.065 6.532 1.00 90.38 312 TYR A C 1
ATOM 2188 O O . TYR A 1 312 ? 4.739 2.971 6.205 1.00 90.38 312 TYR A O 1
ATOM 2196 N N . SER A 1 313 ? 4.357 0.900 7.055 1.00 89.56 313 SER A N 1
ATOM 2197 C CA . SER A 1 313 ? 5.764 0.552 7.216 1.00 89.56 313 SER A CA 1
ATOM 2198 C C . SER A 1 313 ? 6.447 0.605 5.853 1.00 89.56 313 SER A C 1
ATOM 2200 O O . SER A 1 313 ? 7.294 1.468 5.617 1.00 89.56 313 SER A O 1
ATOM 2202 N N . ASP A 1 314 ? 5.962 -0.196 4.906 1.00 93.69 314 ASP A N 1
ATOM 2203 C CA . ASP A 1 314 ? 6.638 -0.412 3.631 1.00 93.69 314 ASP A CA 1
ATOM 2204 C C . ASP A 1 314 ? 6.675 0.876 2.785 1.00 93.69 314 ASP A C 1
ATOM 2206 O O . ASP A 1 314 ? 7.712 1.234 2.231 1.00 93.69 314 ASP A O 1
ATOM 2210 N N . CYS A 1 315 ? 5.592 1.668 2.740 1.00 96.00 315 CYS A N 1
ATOM 2211 C CA . CYS A 1 315 ? 5.606 2.941 2.002 1.00 96.00 315 CYS A CA 1
ATOM 2212 C C . CYS A 1 315 ? 6.503 4.016 2.632 1.00 96.00 315 CYS A C 1
ATOM 2214 O O . CYS A 1 315 ? 6.837 4.990 1.957 1.00 96.00 315 CYS A O 1
ATOM 2216 N N . LYS A 1 316 ? 6.884 3.896 3.908 1.00 93.06 316 LYS A N 1
ATOM 2217 C CA . LYS A 1 316 ? 7.854 4.802 4.542 1.00 93.06 316 LYS A CA 1
ATOM 2218 C C . LYS A 1 316 ? 9.288 4.299 4.391 1.00 93.06 316 LYS A C 1
ATOM 2220 O O . LYS A 1 316 ? 10.186 5.119 4.201 1.00 93.06 316 LYS A O 1
ATOM 2225 N N . SER A 1 317 ? 9.511 2.992 4.518 1.00 92.81 317 SER A N 1
ATOM 2226 C CA . SER A 1 317 ? 10.848 2.407 4.649 1.00 92.81 317 SER A CA 1
ATOM 2227 C C . SER A 1 317 ? 11.422 1.866 3.352 1.00 92.81 317 SER A C 1
ATOM 2229 O O . SER A 1 317 ? 12.641 1.897 3.187 1.00 92.81 317 SER A O 1
ATOM 2231 N N . ASP A 1 318 ? 10.589 1.393 2.428 1.00 96.19 318 ASP A N 1
ATOM 2232 C CA . ASP A 1 318 ? 11.083 0.622 1.295 1.00 96.19 318 ASP A CA 1
ATOM 2233 C C . ASP A 1 318 ? 11.498 1.516 0.132 1.00 96.19 318 ASP A C 1
ATOM 2235 O O . ASP A 1 318 ? 10.932 2.582 -0.138 1.00 96.19 318 ASP A O 1
ATOM 2239 N N . ARG A 1 319 ? 12.500 1.038 -0.608 1.00 97.50 319 ARG A N 1
ATOM 2240 C CA . ARG A 1 319 ? 12.891 1.612 -1.897 1.00 97.50 319 ARG A CA 1
ATOM 2241 C C . ARG A 1 319 ? 11.707 1.506 -2.853 1.00 97.50 319 ARG A C 1
ATOM 2243 O O . ARG A 1 319 ? 11.119 0.434 -2.970 1.00 97.50 319 ARG A O 1
ATOM 2250 N N . MET A 1 320 ? 11.396 2.571 -3.585 1.00 98.06 320 MET A N 1
ATOM 2251 C CA . MET A 1 320 ? 10.299 2.572 -4.552 1.00 98.06 320 MET A CA 1
ATOM 2252 C C . MET A 1 320 ? 10.735 3.072 -5.919 1.00 98.06 320 MET A C 1
ATOM 2254 O O . MET A 1 320 ? 11.319 4.152 -6.057 1.00 98.06 320 MET A O 1
ATOM 2258 N N . PHE A 1 321 ? 10.365 2.303 -6.935 1.00 98.56 321 PHE A N 1
ATOM 2259 C CA . PHE A 1 321 ? 10.331 2.746 -8.312 1.00 98.56 321 PHE A CA 1
ATOM 2260 C C . PHE A 1 321 ? 8.947 3.330 -8.600 1.00 98.56 321 PHE A C 1
ATOM 2262 O O . PHE A 1 321 ? 7.952 2.609 -8.686 1.00 98.56 321 PHE A O 1
ATOM 2269 N N . VAL A 1 322 ? 8.871 4.655 -8.700 1.00 98.44 322 VAL A N 1
ATOM 2270 C CA . VAL A 1 322 ? 7.626 5.352 -9.034 1.00 98.44 322 VAL A CA 1
ATOM 2271 C C . VAL A 1 322 ? 7.563 5.510 -10.543 1.00 98.44 322 VAL A C 1
ATOM 2273 O O . VAL A 1 322 ? 8.329 6.305 -11.083 1.00 98.44 322 VAL A O 1
ATOM 2276 N N . VAL A 1 323 ? 6.657 4.800 -11.213 1.00 97.62 323 VAL A N 1
ATOM 2277 C CA . VAL A 1 323 ? 6.491 4.895 -12.674 1.00 97.62 323 VAL A CA 1
ATOM 2278 C C . VAL A 1 323 ? 5.589 6.088 -13.001 1.00 97.62 323 VAL A C 1
ATOM 2280 O O . VAL A 1 323 ? 4.482 6.202 -12.469 1.00 97.62 323 VAL A O 1
ATOM 2283 N N . GLY A 1 324 ? 6.102 7.035 -13.789 1.00 94.44 324 GLY A N 1
ATOM 2284 C CA . GLY A 1 324 ? 5.530 8.378 -13.940 1.00 94.44 324 GLY A CA 1
ATOM 2285 C C . GLY A 1 324 ? 4.423 8.524 -14.990 1.00 94.44 324 GLY A C 1
ATOM 2286 O O . GLY A 1 324 ? 4.227 7.677 -15.847 1.00 94.44 324 GLY A O 1
ATOM 2287 N N . GLN A 1 325 ? 3.706 9.643 -14.944 1.00 94.75 325 GLN A N 1
ATOM 2288 C CA . GLN A 1 325 ? 2.661 10.055 -15.894 1.00 94.75 325 GLN A CA 1
ATOM 2289 C C . GLN A 1 325 ? 2.927 11.495 -16.359 1.00 94.75 325 GLN A C 1
ATOM 2291 O O . GLN A 1 325 ? 2.136 12.408 -16.103 1.00 94.75 325 GLN A O 1
ATOM 2296 N N . ASP A 1 326 ? 4.103 11.715 -16.951 1.00 93.25 326 ASP A N 1
ATOM 2297 C CA . ASP A 1 326 ? 4.605 13.015 -17.422 1.00 93.25 326 ASP A CA 1
ATOM 2298 C C . ASP A 1 326 ? 4.685 13.132 -18.956 1.00 93.25 326 ASP A C 1
ATOM 2300 O O . ASP A 1 326 ? 5.244 14.097 -19.483 1.00 93.25 326 ASP A O 1
ATOM 2304 N N . GLY A 1 327 ? 4.127 12.159 -19.679 1.00 94.75 327 GLY A N 1
ATOM 2305 C CA . GLY A 1 327 ? 4.158 12.066 -21.135 1.00 94.75 327 GLY A CA 1
ATOM 2306 C C . GLY A 1 327 ? 5.315 11.240 -21.693 1.00 94.75 327 GLY A C 1
ATOM 2307 O O . GLY A 1 327 ? 5.381 11.060 -22.907 1.00 94.75 327 GLY A O 1
ATOM 2308 N N . THR A 1 328 ? 6.245 10.760 -20.858 1.00 96.56 328 THR A N 1
ATOM 2309 C CA . THR A 1 328 ? 7.421 10.001 -21.330 1.00 96.56 328 THR A CA 1
ATOM 2310 C C . THR A 1 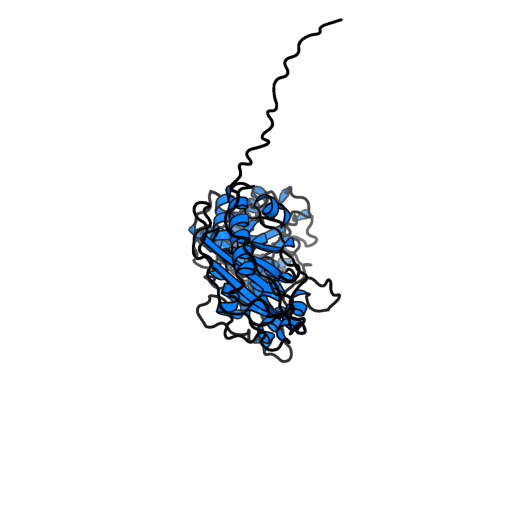328 ? 7.339 8.502 -21.070 1.00 96.56 328 THR A C 1
ATOM 2312 O O . THR A 1 328 ? 8.051 7.739 -21.719 1.00 96.56 328 THR A O 1
ATOM 2315 N N . THR A 1 329 ? 6.479 8.082 -20.139 1.00 97.44 329 THR A N 1
ATOM 2316 C CA . THR A 1 329 ? 6.332 6.685 -19.689 1.00 97.44 329 THR A CA 1
ATOM 2317 C C . THR A 1 329 ? 4.869 6.246 -19.559 1.00 97.44 329 THR A C 1
ATOM 2319 O O . THR A 1 329 ? 4.614 5.116 -19.168 1.00 97.44 329 THR A O 1
ATOM 2322 N N . ASP A 1 330 ? 3.908 7.083 -19.968 1.00 97.94 330 ASP A N 1
ATOM 2323 C CA . ASP A 1 330 ? 2.473 6.920 -19.678 1.00 97.94 330 ASP A CA 1
ATOM 2324 C C . ASP A 1 330 ? 1.906 5.538 -20.050 1.00 97.94 330 ASP A C 1
ATOM 2326 O O . ASP A 1 330 ? 1.232 4.912 -19.240 1.00 97.94 330 ASP A O 1
ATOM 2330 N N . GLU A 1 331 ? 2.213 5.018 -21.247 1.00 98.25 331 GLU A N 1
ATOM 2331 C CA . GLU A 1 331 ? 1.692 3.700 -21.672 1.00 98.25 331 GLU A CA 1
ATOM 2332 C C . GLU A 1 331 ? 2.282 2.530 -20.866 1.00 98.25 331 GLU A C 1
ATOM 2334 O O . GLU A 1 331 ? 1.594 1.527 -20.671 1.00 98.25 331 GLU A O 1
ATOM 2339 N N . ALA A 1 332 ? 3.532 2.654 -20.408 1.00 98.31 332 ALA A N 1
ATOM 2340 C CA . ALA A 1 332 ? 4.163 1.661 -19.541 1.00 98.31 332 ALA A CA 1
ATOM 2341 C C . ALA A 1 332 ? 3.557 1.732 -18.135 1.00 98.31 332 ALA A C 1
ATOM 2343 O O . ALA A 1 332 ? 3.071 0.739 -17.606 1.00 98.31 332 ALA A O 1
ATOM 2344 N N . THR A 1 333 ? 3.416 2.944 -17.595 1.00 98.38 333 THR A N 1
ATOM 2345 C CA . THR A 1 333 ? 2.761 3.177 -16.305 1.00 98.38 333 THR A CA 1
ATOM 2346 C C . THR A 1 333 ? 1.321 2.670 -16.276 1.00 98.38 333 THR A C 1
ATOM 2348 O O . THR A 1 333 ? 0.899 2.082 -15.281 1.00 98.38 333 THR A O 1
ATOM 2351 N N . ASP A 1 334 ? 0.557 2.864 -17.354 1.00 97.88 334 ASP A N 1
ATOM 2352 C CA . ASP A 1 334 ? -0.800 2.325 -17.480 1.00 97.88 334 ASP A CA 1
ATOM 2353 C C . ASP A 1 334 ? -0.790 0.782 -17.528 1.00 97.88 334 ASP A C 1
ATOM 2355 O O . ASP A 1 334 ? -1.658 0.137 -16.934 1.00 97.88 334 ASP A O 1
ATOM 2359 N N . HIS A 1 335 ? 0.193 0.162 -18.196 1.00 98.31 335 HIS A N 1
ATOM 2360 C CA . HIS A 1 335 ? 0.351 -1.296 -18.196 1.00 98.31 335 HIS A CA 1
ATOM 2361 C C . HIS A 1 335 ? 0.665 -1.845 -16.804 1.00 98.31 335 HIS A C 1
ATOM 2363 O O . HIS A 1 335 ? -0.038 -2.748 -16.343 1.00 98.31 335 HIS A O 1
ATOM 2369 N N . ASP A 1 336 ? 1.642 -1.264 -16.116 1.00 98.56 336 ASP A N 1
ATOM 2370 C CA . ASP A 1 336 ? 2.014 -1.630 -14.753 1.00 98.56 336 ASP A CA 1
ATOM 2371 C C . ASP A 1 336 ? 0.845 -1.439 -13.785 1.00 98.56 336 ASP A C 1
ATOM 2373 O O . ASP A 1 336 ? 0.551 -2.304 -12.955 1.00 98.56 336 ASP A O 1
ATOM 2377 N N . ALA A 1 337 ? 0.122 -0.321 -13.905 1.00 96.81 337 ALA A N 1
ATOM 2378 C CA . ALA A 1 337 ? -1.046 -0.038 -13.084 1.00 96.81 337 ALA A CA 1
ATOM 2379 C C . ALA A 1 337 ? -2.132 -1.110 -13.250 1.00 96.81 337 ALA A C 1
ATOM 2381 O O . ALA A 1 337 ? -2.679 -1.573 -12.242 1.00 96.81 337 ALA A O 1
ATOM 2382 N N . ASP A 1 338 ? -2.425 -1.517 -14.487 1.00 95.88 338 ASP A N 1
ATOM 2383 C CA . ASP A 1 338 ? -3.409 -2.554 -14.806 1.00 95.88 338 ASP A CA 1
ATOM 2384 C C . ASP A 1 338 ? -2.951 -3.944 -14.345 1.00 95.88 338 ASP A C 1
ATOM 2386 O O . ASP A 1 338 ? -3.750 -4.726 -13.814 1.00 95.88 338 ASP A O 1
ATOM 2390 N N . ALA A 1 339 ? -1.663 -4.253 -14.513 1.00 96.50 339 ALA A N 1
ATOM 2391 C CA . ALA A 1 339 ? -1.068 -5.511 -14.088 1.00 96.50 339 ALA A CA 1
ATOM 2392 C C . ALA A 1 339 ? -1.113 -5.652 -12.558 1.00 96.50 339 ALA A C 1
ATOM 2394 O O . ALA A 1 339 ? -1.601 -6.665 -12.054 1.00 96.50 339 ALA A O 1
ATOM 2395 N N . ILE A 1 340 ? -0.719 -4.612 -11.812 1.00 96.12 340 ILE A N 1
ATOM 2396 C CA . ILE A 1 340 ? -0.847 -4.569 -10.345 1.00 96.12 340 ILE A CA 1
ATOM 2397 C C . ILE A 1 340 ? -2.320 -4.621 -9.927 1.00 96.12 340 ILE A C 1
ATOM 2399 O O . ILE A 1 340 ? -2.660 -5.315 -8.981 1.00 96.12 340 ILE A O 1
ATOM 2403 N N . THR A 1 341 ? -3.232 -3.942 -10.624 1.00 93.06 341 THR A N 1
ATOM 2404 C CA . THR A 1 341 ? -4.669 -4.021 -10.290 1.00 93.06 341 THR A CA 1
ATOM 2405 C C . THR A 1 341 ? -5.209 -5.447 -10.454 1.00 93.06 341 THR A C 1
ATOM 2407 O O . THR A 1 341 ? -6.020 -5.914 -9.649 1.00 93.06 341 THR A O 1
ATOM 2410 N N . SER A 1 342 ? -4.728 -6.163 -11.473 1.00 92.12 342 SER A N 1
ATOM 2411 C CA . SER A 1 342 ? -5.094 -7.557 -11.743 1.00 92.12 342 SER A CA 1
ATOM 2412 C C . SER A 1 342 ? -4.445 -8.537 -10.763 1.00 92.12 342 SER A C 1
ATOM 2414 O O . SER A 1 342 ? -5.046 -9.560 -10.433 1.00 92.12 342 SER A O 1
ATOM 2416 N N . TYR A 1 343 ? -3.242 -8.227 -10.274 1.00 93.69 343 TYR A N 1
ATOM 2417 C CA . TYR A 1 343 ? -2.534 -9.011 -9.267 1.00 93.69 343 TYR A CA 1
ATOM 2418 C C . TYR A 1 343 ? -1.805 -8.100 -8.256 1.00 93.69 343 TYR A C 1
ATOM 2420 O O . TYR A 1 343 ? -0.611 -7.826 -8.411 1.00 93.69 343 TYR A O 1
ATOM 2428 N N . PRO A 1 344 ? -2.499 -7.651 -7.187 1.00 93.69 344 PRO A N 1
ATOM 2429 C CA . PRO A 1 344 ? -1.998 -6.614 -6.276 1.00 93.69 344 PRO A CA 1
ATOM 2430 C C . PRO A 1 344 ? -0.639 -6.895 -5.643 1.00 93.69 344 PRO A C 1
ATOM 2432 O O . PRO A 1 344 ? 0.131 -5.969 -5.418 1.00 93.69 344 PRO A O 1
ATOM 2435 N N . ALA A 1 345 ? -0.295 -8.164 -5.414 1.00 94.06 345 ALA A N 1
ATOM 2436 C CA . ALA A 1 345 ? 0.991 -8.538 -4.832 1.00 94.06 345 ALA A CA 1
ATOM 2437 C C . ALA A 1 345 ? 2.208 -8.161 -5.700 1.00 94.06 345 ALA A C 1
ATOM 2439 O O . ALA A 1 345 ? 3.314 -8.141 -5.176 1.00 94.06 345 ALA A O 1
ATOM 2440 N N . TRP A 1 346 ? 2.033 -7.836 -6.988 1.00 97.38 346 TRP A N 1
ATOM 2441 C CA . TRP A 1 346 ? 3.122 -7.327 -7.829 1.00 97.38 346 TRP A CA 1
ATOM 2442 C C . TRP A 1 346 ? 3.521 -5.870 -7.536 1.00 97.38 346 TRP A C 1
ATOM 2444 O O . TRP A 1 346 ? 4.467 -5.377 -8.141 1.00 97.38 346 TRP A O 1
ATOM 2454 N N . VAL A 1 347 ? 2.854 -5.186 -6.597 1.00 97.81 347 VAL A N 1
ATOM 2455 C CA . VAL A 1 347 ? 3.337 -3.900 -6.061 1.00 97.81 347 VAL A CA 1
ATOM 2456 C C . VAL A 1 347 ? 4.701 -4.037 -5.373 1.00 97.81 347 VAL A C 1
ATOM 2458 O O . VAL A 1 347 ? 5.471 -3.086 -5.378 1.00 97.81 347 VAL A O 1
ATOM 2461 N N . GLN A 1 348 ? 5.021 -5.207 -4.811 1.00 98.06 348 GLN A N 1
ATOM 2462 C CA . GLN A 1 348 ? 6.297 -5.497 -4.158 1.00 98.06 348 GLN A CA 1
ATOM 2463 C C . GLN A 1 348 ? 7.051 -6.544 -4.979 1.00 98.06 348 GLN A C 1
ATOM 2465 O O . GLN A 1 348 ? 6.544 -7.640 -5.225 1.00 98.06 348 GLN A O 1
ATOM 2470 N N . LEU A 1 349 ? 8.264 -6.204 -5.408 1.00 98.19 349 LEU A N 1
ATOM 2471 C CA . LEU A 1 349 ? 9.106 -7.042 -6.253 1.00 98.19 349 LEU A CA 1
ATOM 2472 C C . LEU A 1 349 ? 10.466 -7.272 -5.599 1.00 98.19 349 LEU A C 1
ATOM 2474 O O . LEU A 1 349 ? 10.958 -6.444 -4.835 1.00 98.19 349 LEU A O 1
ATOM 2478 N N . ASP A 1 350 ? 11.107 -8.377 -5.967 1.00 97.69 350 ASP A N 1
ATOM 2479 C CA . ASP A 1 350 ? 12.481 -8.668 -5.568 1.00 97.69 350 ASP A CA 1
ATOM 2480 C C . ASP A 1 350 ? 13.384 -8.541 -6.786 1.00 97.69 350 ASP A C 1
ATOM 2482 O O . ASP A 1 350 ? 13.227 -9.276 -7.766 1.00 97.69 350 ASP A O 1
ATOM 2486 N N . TYR A 1 351 ? 14.339 -7.615 -6.744 1.00 98.12 351 TYR A N 1
ATOM 2487 C CA . TYR A 1 351 ? 15.274 -7.431 -7.843 1.00 98.12 351 TYR A CA 1
ATOM 2488 C C . TYR A 1 351 ? 16.103 -8.705 -8.048 1.00 98.12 351 TYR A C 1
ATOM 2490 O O . TYR A 1 351 ? 16.756 -9.226 -7.139 1.00 98.12 351 TYR A O 1
ATOM 2498 N N . ARG A 1 352 ? 16.106 -9.192 -9.289 1.00 96.81 352 ARG A N 1
ATOM 2499 C CA . ARG A 1 352 ? 16.891 -10.342 -9.728 1.00 96.81 352 ARG A CA 1
ATOM 2500 C C . ARG A 1 352 ? 17.664 -9.949 -10.984 1.00 96.81 352 ARG A C 1
ATOM 2502 O O . ARG A 1 352 ? 17.047 -9.753 -12.034 1.00 96.81 352 ARG A O 1
ATOM 2509 N N . PRO A 1 353 ? 19.006 -9.874 -10.929 1.00 94.69 353 PRO A N 1
ATOM 2510 C CA . PRO A 1 353 ? 19.815 -9.610 -12.106 1.00 94.69 353 PRO A CA 1
ATOM 2511 C C . PRO A 1 353 ? 19.455 -10.545 -13.256 1.00 94.69 353 PRO A C 1
ATOM 2513 O O . PRO A 1 353 ? 19.245 -11.740 -13.066 1.00 94.69 353 PRO A O 1
ATOM 2516 N N . ALA A 1 354 ? 19.463 -10.026 -14.481 1.00 91.94 354 ALA A N 1
ATOM 2517 C CA . ALA A 1 354 ? 19.112 -10.813 -15.663 1.00 91.94 354 ALA A CA 1
ATOM 2518 C C . ALA A 1 354 ? 19.970 -12.082 -15.847 1.00 91.94 354 ALA A C 1
ATOM 2520 O O . ALA A 1 354 ? 19.511 -13.036 -16.462 1.00 91.94 354 ALA A O 1
ATOM 2521 N N . ALA A 1 355 ? 21.203 -12.098 -15.327 1.00 93.25 355 ALA A N 1
ATOM 2522 C CA . ALA A 1 355 ? 22.074 -13.275 -15.342 1.00 93.25 355 ALA A CA 1
ATOM 2523 C C . ALA A 1 355 ? 21.590 -14.410 -14.414 1.00 93.25 355 ALA A C 1
ATOM 2525 O O . ALA A 1 355 ? 21.990 -15.555 -14.599 1.00 93.25 355 ALA A O 1
ATOM 2526 N N . GLU A 1 356 ? 20.745 -14.092 -13.431 1.00 93.81 356 GLU A N 1
ATOM 2527 C CA . GLU A 1 356 ? 20.132 -15.033 -12.488 1.00 93.81 356 GLU A CA 1
ATOM 2528 C C . GLU A 1 356 ? 18.722 -15.471 -12.937 1.00 93.81 356 GLU A C 1
ATOM 2530 O O . GLU A 1 356 ? 18.140 -16.378 -12.343 1.00 93.81 356 GLU A O 1
ATOM 2535 N N . ASN A 1 357 ? 18.149 -14.850 -13.979 1.00 93.19 357 ASN A N 1
ATOM 2536 C CA . ASN A 1 357 ? 16.845 -15.248 -14.509 1.00 93.19 357 ASN A CA 1
ATOM 2537 C C . ASN A 1 357 ? 16.992 -16.491 -15.408 1.00 93.19 357 ASN A C 1
ATOM 2539 O O . ASN A 1 357 ? 17.770 -16.498 -16.361 1.00 93.19 357 ASN A O 1
ATOM 2543 N N . THR A 1 358 ? 16.231 -17.548 -15.114 1.00 92.50 358 THR A N 1
ATOM 2544 C CA . THR A 1 358 ? 16.230 -18.805 -15.885 1.00 92.50 358 THR A CA 1
ATOM 2545 C C . THR A 1 358 ? 15.577 -18.660 -17.256 1.00 92.50 358 THR A C 1
ATOM 2547 O O . THR A 1 358 ? 15.843 -19.454 -18.160 1.00 92.50 358 THR A O 1
ATOM 2550 N N . SER A 1 359 ? 14.725 -17.648 -17.429 1.00 94.00 359 SER A N 1
ATOM 2551 C CA . SER A 1 359 ? 14.049 -17.375 -18.690 1.00 94.00 359 SER A CA 1
ATOM 2552 C C . SER A 1 359 ? 15.007 -16.723 -19.689 1.00 94.00 359 SER A C 1
ATOM 2554 O O . SER A 1 359 ? 15.718 -15.781 -19.338 1.00 94.00 359 SER A O 1
ATOM 2556 N N . PRO A 1 360 ? 15.023 -17.150 -20.964 1.00 92.94 360 PRO A N 1
ATOM 2557 C CA . PRO A 1 360 ? 15.813 -16.467 -21.977 1.00 92.94 360 PRO A CA 1
ATOM 2558 C C . PRO A 1 360 ? 15.271 -15.050 -22.210 1.00 92.94 360 PRO A C 1
ATOM 2560 O O . PRO A 1 360 ? 14.058 -14.821 -22.205 1.00 92.94 360 PRO A O 1
ATOM 2563 N N . ARG A 1 361 ? 16.166 -14.093 -22.482 1.00 89.19 361 ARG A N 1
ATOM 2564 C CA . ARG A 1 361 ? 15.754 -12.759 -22.944 1.00 89.19 361 ARG A CA 1
ATOM 2565 C C . ARG A 1 361 ? 14.895 -12.897 -24.206 1.00 89.19 361 ARG A C 1
ATOM 2567 O O . ARG A 1 361 ? 15.257 -13.638 -25.117 1.00 89.19 361 ARG A O 1
ATOM 2574 N N . GLY A 1 362 ? 13.770 -12.182 -24.255 1.00 89.56 362 GLY A N 1
ATOM 2575 C CA . GLY A 1 362 ? 12.835 -12.237 -25.383 1.00 89.56 362 GLY A CA 1
ATOM 2576 C C . GLY A 1 362 ? 11.942 -13.483 -25.417 1.00 89.56 362 GLY A C 1
ATOM 2577 O O . GLY A 1 362 ? 11.365 -13.776 -26.460 1.00 89.56 362 GLY A O 1
ATOM 2578 N N . TRP A 1 363 ? 11.794 -14.218 -24.305 1.00 94.25 363 TRP A N 1
ATOM 2579 C CA . TRP A 1 363 ? 10.860 -15.353 -24.201 1.00 94.25 363 TRP A CA 1
ATOM 2580 C C . TRP A 1 363 ? 9.429 -14.992 -24.646 1.00 94.25 363 TRP A C 1
ATOM 2582 O O . TRP A 1 363 ? 8.718 -15.822 -25.227 1.00 94.25 363 TRP A O 1
ATOM 2592 N N . TYR A 1 364 ? 9.039 -13.736 -24.417 1.00 93.12 364 TYR A N 1
ATOM 2593 C CA . TYR A 1 364 ? 7.740 -13.181 -24.765 1.00 93.12 364 TYR A CA 1
ATOM 2594 C C . TYR A 1 364 ? 7.526 -13.033 -26.282 1.00 93.12 364 TYR A C 1
ATOM 2596 O O . TYR A 1 364 ? 6.392 -12.927 -26.725 1.00 93.12 364 TYR A O 1
ATOM 2604 N N . ALA A 1 365 ? 8.573 -13.096 -27.117 1.00 90.56 365 ALA A N 1
ATOM 2605 C CA . ALA A 1 365 ? 8.462 -12.882 -28.567 1.00 90.56 365 ALA A CA 1
ATOM 2606 C C . ALA A 1 365 ? 7.580 -13.921 -29.290 1.00 90.56 365 ALA A C 1
ATOM 2608 O O . ALA A 1 365 ? 7.124 -13.686 -30.404 1.00 90.56 365 ALA A O 1
ATOM 2609 N N . SER A 1 366 ? 7.357 -15.079 -28.664 1.00 89.31 366 SER A N 1
ATOM 2610 C CA . SER A 1 366 ? 6.461 -16.131 -29.169 1.00 89.31 366 SER A CA 1
ATOM 2611 C C . SER A 1 366 ? 5.018 -16.001 -28.676 1.00 89.31 366 SER A C 1
ATOM 2613 O O . SER A 1 366 ? 4.166 -16.800 -29.065 1.00 89.31 366 SER A O 1
ATOM 2615 N N . GLN A 1 367 ? 4.744 -15.035 -27.799 1.00 94.31 367 GLN A N 1
ATOM 2616 C CA . GLN A 1 367 ? 3.446 -14.881 -27.162 1.00 94.31 367 GLN A CA 1
ATOM 2617 C C . GLN A 1 367 ? 2.503 -14.093 -28.076 1.00 94.31 367 GLN A C 1
ATOM 2619 O O . GLN A 1 367 ? 2.930 -13.092 -28.659 1.00 94.31 367 GLN A O 1
ATOM 2624 N N . PRO A 1 368 ? 1.237 -14.525 -28.230 1.00 93.62 368 PRO A N 1
ATOM 2625 C CA . PRO A 1 368 ? 0.271 -13.845 -29.090 1.00 93.62 368 PRO A CA 1
ATOM 2626 C C . PRO A 1 368 ? 0.092 -12.360 -28.758 1.00 93.62 368 PRO A C 1
ATOM 2628 O O . PRO A 1 368 ? -0.072 -11.549 -29.665 1.00 93.62 368 PRO A O 1
ATOM 2631 N N . GLU A 1 369 ? 0.171 -12.005 -27.475 1.00 93.44 369 GLU A N 1
ATOM 2632 C CA . GLU A 1 369 ? 0.044 -10.636 -26.969 1.00 93.44 369 GLU A CA 1
ATOM 2633 C C . GLU A 1 369 ? 1.184 -9.726 -27.446 1.00 93.44 369 GLU A C 1
ATOM 2635 O O . GLU A 1 369 ? 1.006 -8.516 -27.502 1.00 93.44 369 GLU A O 1
ATOM 2640 N N . CYS A 1 370 ? 2.325 -10.302 -27.840 1.00 94.06 370 CYS A N 1
ATOM 2641 C CA . CYS A 1 370 ? 3.536 -9.602 -28.271 1.00 94.06 370 CYS A CA 1
ATOM 2642 C C . CYS A 1 370 ? 3.755 -9.629 -29.792 1.00 94.06 370 CYS A C 1
ATOM 2644 O O . CYS A 1 370 ? 4.894 -9.543 -30.267 1.00 94.06 370 CYS A O 1
ATOM 2646 N N . SER A 1 371 ? 2.697 -9.797 -30.589 1.00 89.94 371 SER A N 1
ATOM 2647 C CA . SER A 1 371 ? 2.827 -9.772 -32.047 1.00 89.94 371 SER A CA 1
ATOM 2648 C C . SER A 1 371 ? 3.379 -8.418 -32.510 1.00 89.94 371 SER A C 1
ATOM 2650 O O . SER A 1 371 ? 2.815 -7.377 -32.184 1.00 89.94 371 SER A O 1
ATOM 2652 N N . SER A 1 372 ? 4.484 -8.431 -33.261 1.00 81.88 372 SER A N 1
ATOM 2653 C CA . SER A 1 372 ? 5.215 -7.213 -33.627 1.00 81.88 372 SER A CA 1
ATOM 2654 C C . SER A 1 372 ? 4.339 -6.220 -34.400 1.00 81.88 372 SER A C 1
ATOM 2656 O O . SER A 1 372 ? 3.892 -6.498 -35.514 1.00 81.88 372 SER A O 1
ATOM 2658 N N . ILE A 1 373 ? 4.138 -5.044 -33.806 1.00 86.81 373 ILE A N 1
ATOM 2659 C CA . ILE A 1 373 ? 3.512 -3.873 -34.419 1.00 86.81 373 ILE A CA 1
ATOM 2660 C C . ILE A 1 373 ? 4.596 -2.801 -34.547 1.00 86.81 373 ILE A C 1
ATOM 2662 O O . ILE A 1 373 ? 5.302 -2.498 -33.584 1.00 86.81 373 ILE A O 1
ATOM 2666 N N . THR A 1 374 ? 4.756 -2.227 -35.742 1.00 92.69 374 THR A N 1
ATOM 2667 C CA . THR A 1 374 ? 5.748 -1.171 -35.991 1.00 92.69 374 THR A CA 1
ATOM 2668 C C . THR A 1 374 ? 5.552 -0.003 -35.025 1.00 92.69 374 THR A C 1
ATOM 2670 O O . THR A 1 374 ? 4.458 0.545 -34.931 1.00 92.69 374 THR A O 1
ATOM 2673 N N . GLY A 1 375 ? 6.626 0.406 -34.345 1.00 93.25 375 GLY A N 1
ATOM 2674 C CA . GLY A 1 375 ? 6.599 1.501 -33.368 1.00 93.25 375 GLY A CA 1
ATOM 2675 C C . GLY A 1 375 ? 6.181 1.086 -31.954 1.00 93.25 375 GLY A C 1
ATOM 2676 O O . GLY A 1 375 ? 6.217 1.923 -31.055 1.00 93.25 375 GLY A O 1
ATOM 2677 N N . GLN A 1 376 ? 5.847 -0.189 -31.738 1.00 96.56 376 GLN A N 1
ATOM 2678 C CA . GLN A 1 376 ? 5.526 -0.736 -30.424 1.00 96.56 376 GLN A CA 1
ATOM 2679 C C . GLN A 1 376 ? 6.541 -1.801 -29.990 1.00 96.56 376 GLN A C 1
ATOM 2681 O O . GLN A 1 376 ? 7.218 -2.426 -30.812 1.00 96.56 376 GLN A O 1
ATOM 2686 N N . GLN A 1 377 ? 6.650 -2.003 -28.684 1.00 96.44 377 GLN A N 1
ATOM 2687 C CA . GLN A 1 377 ? 7.426 -3.063 -28.051 1.00 96.44 377 GLN A CA 1
ATOM 2688 C C . GLN A 1 377 ? 6.534 -3.821 -27.078 1.00 96.44 377 GLN A C 1
ATOM 2690 O O . GLN A 1 377 ? 5.597 -3.245 -26.533 1.00 96.44 377 GLN A O 1
ATOM 2695 N N . CYS A 1 378 ? 6.819 -5.110 -26.889 1.00 97.31 378 CYS A N 1
ATOM 2696 C CA . CYS A 1 378 ? 6.124 -5.869 -25.865 1.00 97.31 378 CYS A CA 1
ATOM 2697 C C . CYS A 1 378 ? 6.768 -5.585 -24.517 1.00 97.31 378 CYS A C 1
ATOM 2699 O O . CYS A 1 378 ? 7.935 -5.928 -24.309 1.00 97.31 378 CYS A O 1
ATOM 2701 N N . ASP A 1 379 ? 6.001 -4.941 -23.658 1.00 97.88 379 ASP A N 1
ATOM 2702 C CA . ASP A 1 379 ? 6.347 -4.695 -22.276 1.00 97.88 379 ASP A CA 1
ATOM 2703 C C . ASP A 1 379 ? 5.916 -5.873 -21.390 1.00 97.88 379 ASP A C 1
ATOM 2705 O O . ASP A 1 379 ? 4.956 -6.584 -21.704 1.00 97.88 379 ASP A O 1
ATOM 2709 N N . GLU A 1 380 ? 6.668 -6.105 -20.317 1.00 97.94 380 GLU A N 1
ATOM 2710 C CA . GLU A 1 380 ? 6.532 -7.233 -19.397 1.00 97.94 380 GLU A CA 1
ATOM 2711 C C . GLU A 1 380 ? 6.489 -6.731 -17.952 1.00 97.94 380 GLU A C 1
ATOM 2713 O O . GLU A 1 380 ? 7.502 -6.257 -17.433 1.00 97.94 380 GLU A O 1
ATOM 2718 N N . PHE A 1 381 ? 5.354 -6.952 -17.279 1.00 98.44 381 PHE A N 1
ATOM 2719 C CA . PHE A 1 381 ? 5.205 -6.681 -15.853 1.00 98.44 381 PHE A CA 1
ATOM 2720 C C . PHE A 1 381 ? 4.731 -7.925 -15.083 1.00 98.44 381 PHE A C 1
ATOM 2722 O O . PHE A 1 381 ? 3.710 -8.508 -15.453 1.00 98.44 381 PHE A O 1
ATOM 2729 N N . PRO A 1 382 ? 5.397 -8.346 -13.991 1.00 98.31 382 PRO A N 1
ATOM 2730 C CA . PRO A 1 382 ? 6.586 -7.752 -13.383 1.00 98.31 382 PRO A CA 1
ATOM 2731 C C . PRO A 1 382 ? 7.812 -7.782 -14.285 1.00 98.31 382 PRO A C 1
ATOM 2733 O O . PRO A 1 382 ? 7.960 -8.685 -15.108 1.00 98.31 382 PRO A O 1
ATOM 2736 N N . PHE A 1 383 ? 8.719 -6.826 -14.078 1.00 98.06 383 PHE A N 1
ATOM 2737 C CA . PHE A 1 383 ? 9.903 -6.668 -14.918 1.00 98.06 383 PHE A CA 1
ATOM 2738 C C . PHE A 1 383 ? 10.714 -7.962 -15.023 1.00 98.06 383 PHE A C 1
ATOM 2740 O O . PHE A 1 383 ? 10.929 -8.664 -14.030 1.00 98.06 383 PHE A O 1
ATOM 2747 N N . PHE A 1 384 ? 11.289 -8.226 -16.201 1.00 97.38 384 PHE A N 1
ATOM 2748 C CA . PHE A 1 384 ? 12.178 -9.374 -16.429 1.00 97.38 384 PHE A CA 1
ATOM 2749 C C . PHE A 1 384 ? 13.325 -9.467 -15.399 1.00 97.38 384 PHE A C 1
ATOM 2751 O O . PHE A 1 384 ? 13.791 -10.558 -15.073 1.00 97.38 384 PHE A O 1
ATOM 2758 N N . ALA A 1 385 ? 13.791 -8.329 -14.875 1.00 96.50 385 ALA A N 1
ATOM 2759 C CA . ALA A 1 385 ? 14.817 -8.262 -13.835 1.00 96.50 385 ALA A CA 1
ATOM 2760 C C . ALA A 1 385 ? 14.248 -8.308 -12.398 1.00 96.50 385 ALA A C 1
ATOM 2762 O O . ALA A 1 385 ? 14.824 -7.740 -11.474 1.00 96.50 385 ALA A O 1
ATOM 2763 N N . SER A 1 386 ? 13.131 -9.005 -12.198 1.00 97.44 386 SER A N 1
ATOM 2764 C CA . SER A 1 386 ? 12.579 -9.341 -10.882 1.00 97.44 386 SER A CA 1
ATOM 2765 C C . SER A 1 386 ? 12.467 -10.857 -10.707 1.00 97.44 386 SER A C 1
ATOM 2767 O O . SER A 1 386 ? 12.492 -11.614 -11.687 1.00 97.44 386 SER A O 1
ATOM 2769 N N . ALA A 1 387 ? 12.356 -11.331 -9.466 1.00 96.88 387 ALA A N 1
ATOM 2770 C CA . ALA A 1 387 ? 12.073 -12.734 -9.164 1.00 96.88 387 ALA A CA 1
ATOM 2771 C C . ALA A 1 387 ? 10.701 -13.173 -9.710 1.00 96.88 387 ALA A C 1
ATOM 2773 O O . ALA A 1 387 ? 10.533 -14.328 -10.102 1.00 96.88 387 ALA A O 1
ATOM 2774 N N . GLN A 1 388 ? 9.760 -12.229 -9.778 1.00 97.38 388 GLN A N 1
ATOM 2775 C CA . GLN A 1 388 ? 8.383 -12.389 -10.231 1.00 97.38 388 GLN A CA 1
ATOM 2776 C C . GLN A 1 388 ? 8.222 -12.277 -11.761 1.00 97.38 388 GLN A C 1
ATOM 2778 O O . GLN A 1 388 ? 7.133 -12.524 -12.269 1.00 97.38 388 GLN A O 1
ATOM 2783 N N . GLY A 1 389 ? 9.280 -11.911 -12.493 1.00 97.19 389 GLY A N 1
ATOM 2784 C CA . GLY A 1 389 ? 9.292 -11.822 -13.956 1.00 97.19 389 GLY A CA 1
ATOM 2785 C C . GLY A 1 389 ? 9.812 -13.087 -14.650 1.00 97.19 389 GLY A C 1
ATOM 2786 O O . GLY A 1 389 ? 10.391 -13.986 -14.030 1.00 97.19 389 GLY A O 1
ATOM 2787 N N . GLY A 1 390 ? 9.684 -13.129 -15.974 1.00 96.38 390 GLY A N 1
ATOM 2788 C CA . GLY A 1 390 ? 10.115 -14.228 -16.833 1.00 96.38 390 GLY A CA 1
ATOM 2789 C C . GLY A 1 390 ? 9.015 -15.243 -17.162 1.00 96.38 390 GLY A C 1
ATOM 2790 O O . GLY A 1 390 ? 7.960 -15.308 -16.536 1.00 96.38 390 GLY A O 1
ATOM 2791 N N . ARG A 1 391 ? 9.303 -16.102 -18.146 1.00 95.94 391 ARG A N 1
ATOM 2792 C CA . ARG A 1 391 ? 8.413 -17.162 -18.650 1.00 95.94 391 ARG A CA 1
ATOM 2793 C C . ARG A 1 391 ? 7.909 -18.099 -17.554 1.00 95.94 391 ARG A C 1
ATOM 2795 O O . ARG A 1 391 ? 6.775 -18.566 -17.632 1.00 95.94 391 ARG A O 1
ATOM 2802 N N . ASP A 1 392 ? 8.782 -18.420 -16.605 1.00 93.50 392 ASP A N 1
ATOM 2803 C CA . ASP A 1 392 ? 8.542 -19.451 -15.593 1.00 93.50 392 ASP A CA 1
ATOM 2804 C C . ASP A 1 392 ? 7.932 -18.884 -14.297 1.00 93.50 392 ASP A C 1
ATOM 2806 O O . ASP A 1 392 ? 7.735 -19.629 -13.335 1.00 93.50 392 ASP A O 1
ATOM 2810 N N . ALA A 1 393 ? 7.641 -17.578 -14.243 1.00 95.44 393 ALA A N 1
ATOM 2811 C CA . ALA A 1 393 ? 7.001 -16.972 -13.084 1.00 95.44 393 ALA A CA 1
ATOM 2812 C C . ALA A 1 393 ? 5.530 -17.402 -12.945 1.00 95.44 393 ALA A C 1
ATOM 2814 O O . ALA A 1 393 ? 4.832 -17.678 -13.924 1.00 95.44 393 ALA A O 1
ATOM 2815 N N . SER A 1 394 ? 5.065 -17.465 -11.696 1.00 94.12 394 SER A N 1
ATOM 2816 C CA . SER A 1 394 ? 3.691 -17.811 -11.336 1.00 94.12 394 SER A CA 1
ATOM 2817 C C . SER A 1 394 ? 3.155 -16.804 -10.308 1.00 94.12 394 SER A C 1
ATOM 2819 O O . SER A 1 394 ? 3.682 -16.766 -9.194 1.00 94.12 394 SER A O 1
ATOM 2821 N N . PRO A 1 395 ? 2.096 -16.034 -10.623 1.00 94.75 395 PRO A N 1
ATOM 2822 C CA . PRO A 1 395 ? 1.401 -15.997 -11.913 1.00 94.75 395 PRO A CA 1
ATOM 2823 C C . PRO A 1 395 ? 2.309 -15.521 -13.055 1.00 94.75 395 PRO A C 1
ATOM 2825 O O . PRO A 1 395 ? 3.328 -14.874 -12.827 1.00 94.75 395 PRO A O 1
ATOM 2828 N N . ARG A 1 396 ? 1.935 -15.876 -14.288 1.00 95.81 396 ARG A N 1
ATOM 2829 C CA . ARG A 1 396 ? 2.664 -15.465 -15.492 1.00 95.81 396 ARG A CA 1
ATOM 2830 C C . ARG A 1 396 ? 2.636 -13.929 -15.619 1.00 95.81 396 ARG A C 1
ATOM 2832 O O . ARG A 1 396 ? 1.560 -13.371 -15.403 1.00 95.81 396 ARG A O 1
ATOM 2839 N N . PRO A 1 397 ? 3.740 -13.267 -16.024 1.00 97.69 397 PRO A N 1
ATOM 2840 C CA . PRO A 1 397 ? 3.765 -11.820 -16.214 1.00 97.69 397 PRO A CA 1
ATOM 2841 C C . PRO A 1 397 ? 2.719 -11.343 -17.226 1.00 97.69 397 PRO A C 1
ATOM 2843 O O . PRO A 1 397 ? 2.443 -12.021 -18.225 1.00 97.69 397 PRO A O 1
ATOM 2846 N N . SER A 1 398 ? 2.165 -10.164 -16.962 1.00 97.88 398 SER A N 1
ATOM 2847 C CA . SER A 1 398 ? 1.363 -9.393 -17.903 1.00 97.88 398 SER A CA 1
ATOM 2848 C C . SER A 1 398 ? 2.236 -8.929 -19.064 1.00 97.88 398 SER A C 1
ATOM 2850 O O . SER A 1 398 ? 3.355 -8.458 -18.863 1.00 97.88 398 SER A O 1
ATOM 2852 N N . LEU A 1 399 ? 1.719 -9.083 -20.282 1.00 97.75 399 LEU A N 1
ATOM 2853 C CA . LEU A 1 399 ? 2.378 -8.663 -21.512 1.00 97.75 399 LEU A CA 1
ATOM 2854 C C . LEU A 1 399 ? 1.467 -7.700 -22.267 1.00 97.75 399 LEU A C 1
ATOM 2856 O O . LEU A 1 399 ? 0.287 -8.004 -22.472 1.00 97.75 399 LEU A O 1
ATOM 2860 N N . ARG A 1 400 ? 2.012 -6.572 -22.729 1.00 97.56 400 ARG A N 1
ATOM 2861 C CA . ARG A 1 400 ? 1.265 -5.587 -23.520 1.00 97.56 400 ARG A CA 1
ATOM 2862 C C . ARG A 1 400 ? 2.155 -4.950 -24.574 1.00 97.56 400 ARG A C 1
ATOM 2864 O O . ARG A 1 400 ? 3.268 -4.528 -24.287 1.00 97.56 400 ARG A O 1
ATOM 2871 N N . MET A 1 401 ? 1.649 -4.839 -25.800 1.00 97.62 401 MET A N 1
ATOM 2872 C CA . MET A 1 401 ? 2.292 -3.997 -26.806 1.00 97.62 401 MET A CA 1
ATOM 2873 C C . MET A 1 401 ? 2.021 -2.528 -26.483 1.00 97.62 401 MET A C 1
ATOM 2875 O O . MET A 1 401 ? 0.867 -2.101 -26.483 1.00 97.62 401 MET A O 1
ATOM 2879 N N . ILE A 1 402 ? 3.085 -1.774 -26.229 1.00 97.50 402 ILE A N 1
ATOM 2880 C CA . ILE A 1 402 ? 3.043 -0.342 -25.916 1.00 97.50 402 ILE A CA 1
ATOM 2881 C C . ILE A 1 402 ? 4.020 0.428 -26.803 1.00 97.50 402 ILE A C 1
ATOM 2883 O O . ILE A 1 402 ? 4.878 -0.158 -27.468 1.00 97.50 402 ILE A O 1
ATOM 2887 N N . ASN A 1 403 ? 3.910 1.751 -26.828 1.00 97.75 403 ASN A N 1
ATOM 2888 C CA . ASN A 1 403 ? 4.832 2.633 -27.532 1.00 97.75 403 ASN A CA 1
ATOM 2889 C C . ASN A 1 403 ? 6.298 2.336 -27.172 1.00 97.75 403 ASN A C 1
ATOM 2891 O O . ASN A 1 403 ? 6.696 2.348 -26.006 1.00 97.75 403 ASN A O 1
ATOM 2895 N N . ALA A 1 404 ? 7.126 2.116 -28.197 1.00 97.50 404 ALA A N 1
ATOM 2896 C CA . ALA A 1 404 ? 8.525 1.744 -28.015 1.00 97.50 404 ALA A CA 1
ATOM 2897 C C . ALA A 1 404 ? 9.349 2.805 -27.262 1.00 97.50 404 ALA A C 1
ATOM 2899 O O . ALA A 1 404 ? 10.295 2.444 -26.567 1.00 97.50 404 ALA A O 1
ATOM 2900 N N . ALA A 1 405 ? 9.023 4.093 -27.403 1.00 98.06 405 ALA A N 1
ATOM 2901 C CA . ALA A 1 405 ? 9.713 5.166 -26.692 1.00 98.06 405 ALA A CA 1
ATOM 2902 C C . ALA A 1 405 ? 9.380 5.152 -25.194 1.00 98.06 405 ALA A C 1
ATOM 2904 O O . ALA A 1 405 ? 10.296 5.282 -24.387 1.00 98.06 405 ALA A O 1
ATOM 2905 N N . HIS A 1 406 ? 8.112 4.920 -24.830 1.00 98.25 406 HIS A N 1
ATOM 2906 C CA . HIS A 1 406 ? 7.694 4.824 -23.426 1.00 98.25 406 HIS A CA 1
ATOM 2907 C C . HIS A 1 406 ? 8.355 3.628 -22.732 1.00 98.25 406 HIS A C 1
ATOM 2909 O O . HIS A 1 406 ? 8.980 3.794 -21.688 1.00 98.25 406 HIS A O 1
ATOM 2915 N N . ASN A 1 407 ? 8.327 2.458 -23.377 1.00 98.12 407 ASN A N 1
ATOM 2916 C CA . ASN A 1 407 ? 8.958 1.234 -22.874 1.00 98.12 407 ASN A CA 1
ATOM 2917 C C . ASN A 1 407 ? 10.481 1.385 -22.673 1.00 98.12 407 ASN A C 1
ATOM 2919 O O . ASN A 1 407 ? 11.055 0.977 -21.666 1.00 98.12 407 ASN A O 1
ATOM 2923 N N . GLN A 1 408 ? 11.172 2.003 -23.640 1.00 98.00 408 GLN A N 1
ATOM 2924 C CA . GLN A 1 408 ? 12.617 2.248 -23.533 1.00 98.00 408 GLN A CA 1
ATOM 2925 C C . GLN A 1 408 ? 12.953 3.249 -22.429 1.00 98.00 408 GLN A C 1
ATOM 2927 O O . GLN A 1 408 ? 13.955 3.072 -21.731 1.00 98.00 408 GLN A O 1
ATOM 2932 N N . GLN A 1 409 ? 12.140 4.299 -22.285 1.00 98.38 409 GLN A N 1
ATOM 2933 C CA . GLN A 1 409 ? 12.349 5.319 -21.267 1.00 98.38 409 GLN A CA 1
ATOM 2934 C C . GLN A 1 409 ? 12.132 4.758 -19.862 1.00 98.38 409 GLN A C 1
ATOM 2936 O O . GLN A 1 409 ? 12.945 5.027 -18.976 1.00 98.38 409 GLN A O 1
ATOM 2941 N N . GLU A 1 410 ? 11.105 3.933 -19.662 1.00 98.38 410 GLU A N 1
ATOM 2942 C CA . GLU A 1 410 ? 10.911 3.224 -18.402 1.00 98.38 410 GLU A CA 1
ATOM 2943 C C . GLU A 1 410 ? 12.104 2.314 -18.101 1.00 98.38 410 GLU A C 1
ATOM 2945 O O . GLU A 1 410 ? 12.689 2.418 -17.026 1.00 98.38 410 GLU A O 1
ATOM 2950 N N . GLY A 1 411 ? 12.549 1.501 -19.065 1.00 98.06 411 GLY A N 1
ATOM 2951 C CA . GLY A 1 411 ? 13.719 0.640 -18.884 1.00 98.06 411 GLY A CA 1
ATOM 2952 C C . GLY A 1 411 ? 14.992 1.414 -18.507 1.00 98.06 411 GLY A C 1
ATOM 2953 O O . GLY A 1 411 ? 15.781 0.952 -17.676 1.00 98.06 411 GLY A O 1
ATOM 2954 N N . TYR A 1 412 ? 15.193 2.613 -19.070 1.00 98.38 412 TYR A N 1
ATOM 2955 C CA . TYR A 1 412 ? 16.277 3.517 -18.671 1.00 98.38 412 TYR A CA 1
ATOM 2956 C C . TYR A 1 412 ? 16.108 4.008 -17.226 1.00 98.38 412 TYR A C 1
ATOM 2958 O O . TYR A 1 412 ? 17.059 3.935 -16.441 1.00 98.38 412 TYR A O 1
ATOM 2966 N N . ASN A 1 413 ? 14.909 4.471 -16.861 1.00 98.44 413 ASN A N 1
ATOM 2967 C CA . ASN A 1 413 ? 14.618 4.975 -15.521 1.00 98.44 413 ASN A CA 1
ATOM 2968 C C . ASN A 1 413 ? 14.735 3.871 -14.462 1.00 98.44 413 ASN A C 1
ATOM 2970 O O . ASN A 1 413 ? 15.366 4.083 -13.430 1.00 98.44 413 ASN A O 1
ATOM 2974 N N . TYR A 1 414 ? 14.219 2.675 -14.741 1.00 98.44 414 TYR A N 1
ATOM 2975 C CA . TYR A 1 414 ? 14.313 1.512 -13.866 1.00 98.44 414 TYR A CA 1
ATOM 2976 C C . TYR A 1 414 ? 15.773 1.101 -13.638 1.00 98.44 414 TYR A C 1
ATOM 2978 O O . TYR A 1 414 ? 16.203 0.911 -12.503 1.00 98.44 414 TYR A O 1
ATOM 2986 N N . ASN A 1 415 ? 16.594 1.062 -14.692 1.00 98.00 415 ASN A N 1
ATOM 2987 C CA . ASN A 1 415 ? 18.033 0.829 -14.548 1.00 98.00 415 ASN A CA 1
ATOM 2988 C C . ASN A 1 415 ? 18.717 1.908 -13.681 1.00 98.00 415 ASN A C 1
ATOM 2990 O O . ASN A 1 415 ? 19.590 1.586 -12.871 1.00 98.00 415 ASN A O 1
ATOM 2994 N N . SER A 1 416 ? 18.313 3.177 -13.821 1.00 97.88 416 SER A N 1
ATOM 2995 C CA . SER A 1 416 ? 18.791 4.253 -12.946 1.00 97.88 416 SER A CA 1
ATOM 2996 C C . SER A 1 416 ? 18.359 4.034 -11.498 1.00 97.88 416 SER A C 1
ATOM 2998 O O . SER A 1 416 ? 19.193 4.185 -10.614 1.00 97.88 416 SER A O 1
ATOM 3000 N N . PHE A 1 417 ? 17.104 3.660 -11.246 1.00 98.12 417 PHE A N 1
ATOM 3001 C CA . PHE A 1 417 ? 16.595 3.342 -9.912 1.00 98.12 417 PHE A CA 1
ATOM 3002 C C . PHE A 1 417 ? 17.419 2.235 -9.243 1.00 98.12 417 PHE A C 1
ATOM 3004 O O . PHE A 1 417 ? 17.915 2.430 -8.133 1.00 98.12 417 PHE A O 1
ATOM 3011 N N . LEU A 1 418 ? 17.652 1.119 -9.945 1.00 97.88 418 LEU A N 1
ATOM 3012 C CA . LEU A 1 418 ? 18.449 -0.002 -9.435 1.00 97.88 418 LEU A CA 1
ATOM 3013 C C . LEU A 1 418 ? 19.869 0.422 -9.025 1.00 97.88 418 LEU A C 1
ATOM 3015 O O . LEU A 1 418 ? 20.394 -0.052 -8.015 1.00 97.88 418 LEU A O 1
ATOM 3019 N N . ALA A 1 419 ? 20.491 1.319 -9.796 1.00 97.31 419 ALA A N 1
ATOM 3020 C CA . ALA A 1 419 ? 21.811 1.860 -9.488 1.00 97.31 419 ALA A CA 1
ATOM 3021 C C . ALA A 1 419 ? 21.778 2.861 -8.327 1.00 97.31 419 ALA A C 1
ATOM 3023 O O . ALA A 1 419 ? 22.553 2.727 -7.381 1.00 97.31 419 ALA A O 1
ATOM 3024 N N . THR A 1 420 ? 20.894 3.860 -8.393 1.00 96.44 420 THR A N 1
ATOM 3025 C CA . THR A 1 420 ? 20.804 4.950 -7.414 1.00 96.44 420 THR A CA 1
ATOM 3026 C C . THR A 1 420 ? 20.406 4.434 -6.037 1.00 96.44 420 THR A C 1
ATOM 3028 O O . THR A 1 420 ? 20.989 4.864 -5.047 1.00 96.44 420 THR A O 1
ATOM 3031 N N . CYS A 1 421 ? 19.473 3.484 -5.969 1.00 96.94 421 CYS A N 1
ATOM 3032 C CA . CYS A 1 421 ? 19.015 2.913 -4.707 1.00 96.94 421 CYS A CA 1
ATOM 3033 C C . CYS A 1 421 ? 19.799 1.658 -4.280 1.00 96.94 421 CYS A C 1
ATOM 3035 O O . CYS A 1 421 ? 19.373 0.967 -3.360 1.00 96.94 421 CYS A O 1
ATOM 3037 N N . GLY A 1 422 ? 20.942 1.354 -4.911 1.00 96.38 422 GLY A N 1
ATOM 3038 C CA . GLY A 1 422 ? 21.889 0.340 -4.425 1.00 96.38 422 GLY A CA 1
ATOM 3039 C C . GLY A 1 422 ? 21.486 -1.127 -4.631 1.00 96.38 422 GLY A C 1
ATOM 3040 O O . GLY A 1 422 ? 22.212 -2.023 -4.197 1.00 96.38 422 GLY A O 1
ATOM 3041 N N . LEU A 1 423 ? 20.392 -1.408 -5.346 1.00 96.62 423 LEU A N 1
ATOM 3042 C CA . LEU A 1 423 ? 19.863 -2.766 -5.541 1.00 96.62 423 LEU A CA 1
ATOM 3043 C C . LEU A 1 423 ? 20.829 -3.696 -6.294 1.00 96.62 423 LEU A C 1
ATOM 3045 O O . LEU A 1 423 ? 20.820 -4.906 -6.071 1.00 96.62 423 LEU A O 1
ATOM 3049 N N . TYR A 1 424 ? 21.718 -3.156 -7.137 1.00 96.19 424 TYR A N 1
ATOM 3050 C CA . TYR A 1 424 ? 22.758 -3.957 -7.796 1.00 96.19 424 TYR A CA 1
ATOM 3051 C C . TYR A 1 424 ? 23.740 -4.617 -6.827 1.00 96.19 424 TYR A C 1
ATOM 3053 O O . TYR A 1 424 ? 24.194 -5.734 -7.083 1.00 96.19 424 TYR A O 1
ATOM 3061 N N . ALA A 1 425 ? 24.093 -3.914 -5.752 1.00 94.50 425 ALA A N 1
ATOM 3062 C CA . ALA A 1 425 ? 25.089 -4.360 -4.784 1.00 94.50 425 ALA A CA 1
ATOM 3063 C C . ALA A 1 425 ? 24.460 -5.043 -3.563 1.00 94.50 425 ALA A C 1
ATOM 3065 O O . ALA A 1 425 ? 25.170 -5.719 -2.818 1.00 94.50 425 ALA A O 1
ATOM 3066 N N . ALA A 1 426 ? 23.150 -4.882 -3.367 1.00 94.62 426 ALA A N 1
ATOM 3067 C CA . ALA A 1 426 ? 22.451 -5.446 -2.229 1.00 94.62 426 ALA A CA 1
ATOM 3068 C C . ALA A 1 426 ? 22.493 -6.991 -2.235 1.00 94.62 426 ALA A C 1
ATOM 3070 O O . ALA A 1 426 ? 22.448 -7.622 -3.309 1.00 94.62 426 ALA A O 1
ATOM 3071 N N . PRO A 1 427 ? 22.595 -7.630 -1.055 1.00 94.19 427 PRO A N 1
ATOM 3072 C CA . PRO A 1 427 ? 22.497 -9.080 -0.942 1.00 94.19 427 PRO A CA 1
ATOM 3073 C C . PRO A 1 427 ? 21.094 -9.552 -1.348 1.00 94.19 427 PRO A C 1
ATOM 3075 O O . PRO A 1 427 ? 20.135 -8.795 -1.289 1.00 94.19 427 PRO A O 1
ATOM 3078 N N . ALA A 1 428 ? 20.956 -10.812 -1.772 1.00 91.75 428 ALA A N 1
ATOM 3079 C CA . ALA A 1 428 ? 19.706 -11.315 -2.359 1.00 91.75 428 ALA A CA 1
ATOM 3080 C C . ALA A 1 428 ? 18.467 -11.151 -1.454 1.00 91.75 428 ALA A C 1
ATOM 3082 O O . ALA A 1 428 ? 17.370 -10.955 -1.961 1.00 91.75 428 ALA A O 1
ATOM 3083 N N . ASN A 1 429 ? 18.644 -11.200 -0.132 1.00 91.50 429 ASN A N 1
ATOM 3084 C CA . ASN A 1 429 ? 17.586 -11.012 0.864 1.00 91.50 429 ASN A CA 1
ATOM 3085 C C . ASN A 1 429 ? 17.269 -9.536 1.178 1.00 91.50 429 ASN A C 1
ATOM 3087 O O . ASN A 1 429 ? 16.459 -9.277 2.057 1.00 91.50 429 ASN A O 1
ATOM 3091 N N . ASP A 1 430 ? 17.924 -8.595 0.500 1.00 93.62 430 ASP A N 1
ATOM 3092 C CA . ASP A 1 430 ? 17.745 -7.144 0.632 1.00 93.62 430 ASP A CA 1
ATOM 3093 C C . ASP A 1 430 ? 17.622 -6.497 -0.762 1.00 93.62 430 ASP A C 1
ATOM 3095 O O . ASP A 1 430 ? 18.132 -5.420 -1.052 1.00 93.62 430 ASP A O 1
ATOM 3099 N N . ARG A 1 431 ? 16.984 -7.208 -1.693 1.00 95.69 431 ARG A N 1
ATOM 3100 C CA . ARG A 1 431 ? 16.708 -6.723 -3.055 1.00 95.69 431 ARG A CA 1
ATOM 3101 C C . ARG A 1 431 ? 15.244 -6.355 -3.264 1.00 95.69 431 ARG A C 1
ATOM 3103 O O . ARG A 1 431 ? 14.838 -6.117 -4.398 1.00 95.69 431 ARG A O 1
ATOM 3110 N N . GLN A 1 432 ? 14.466 -6.320 -2.190 1.00 97.44 432 GLN A N 1
ATOM 3111 C CA . GLN A 1 432 ? 13.062 -5.954 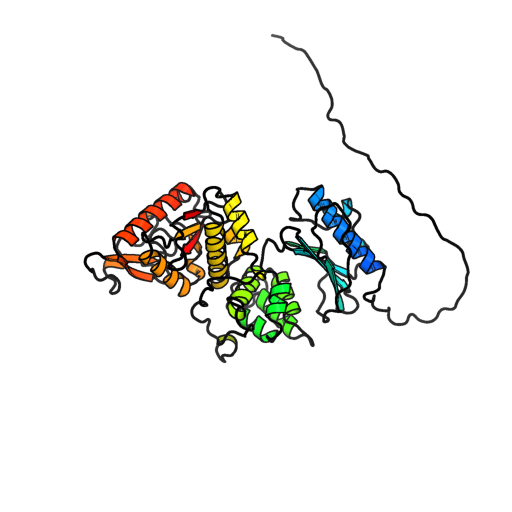-2.235 1.00 97.44 432 GLN A CA 1
ATOM 3112 C C . GLN A 1 432 ? 12.890 -4.453 -2.495 1.00 97.4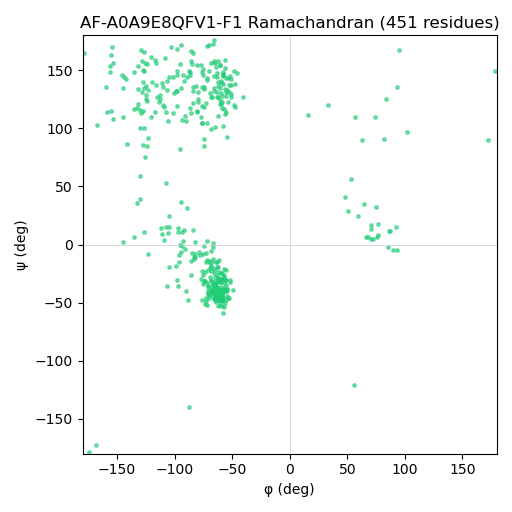4 432 GLN A C 1
ATOM 3114 O O . GLN A 1 432 ? 13.662 -3.623 -1.995 1.00 97.44 432 GLN A O 1
ATOM 3119 N N . TYR A 1 433 ? 11.886 -4.125 -3.302 1.00 98.25 433 TYR A N 1
ATOM 3120 C CA . TYR A 1 433 ? 11.458 -2.763 -3.593 1.00 98.25 433 TYR A CA 1
ATOM 3121 C C . TYR A 1 433 ? 9.983 -2.732 -4.011 1.00 98.25 433 TYR A C 1
ATOM 3123 O O . TYR A 1 433 ? 9.408 -3.749 -4.407 1.00 98.25 433 TYR A O 1
ATOM 3131 N N . LEU A 1 434 ? 9.379 -1.547 -3.960 1.00 98.50 434 LEU A N 1
ATOM 3132 C CA . LEU A 1 434 ? 8.010 -1.313 -4.410 1.00 98.50 434 LEU A CA 1
ATOM 3133 C C . LEU A 1 434 ? 7.987 -0.737 -5.829 1.00 98.50 434 LEU A C 1
ATOM 3135 O O . LEU A 1 434 ? 8.847 0.066 -6.195 1.00 98.50 434 LEU A O 1
ATOM 3139 N N . VAL A 1 435 ? 6.973 -1.092 -6.612 1.00 98.62 435 VAL A N 1
ATOM 3140 C CA . VAL A 1 435 ? 6.615 -0.411 -7.860 1.00 98.62 435 VAL A CA 1
ATOM 3141 C C . VAL A 1 435 ? 5.302 0.322 -7.648 1.00 98.62 435 VAL A C 1
ATOM 3143 O O . VAL A 1 435 ? 4.275 -0.287 -7.347 1.00 98.62 435 VAL A O 1
ATOM 3146 N N . VAL A 1 436 ? 5.325 1.643 -7.817 1.00 98.31 436 VAL A N 1
ATOM 3147 C CA . VAL A 1 436 ? 4.157 2.501 -7.592 1.00 98.31 436 VAL A CA 1
ATOM 3148 C C . VAL A 1 436 ? 3.848 3.282 -8.872 1.00 98.31 436 VAL A C 1
ATOM 3150 O O . VAL A 1 436 ? 4.386 4.371 -9.066 1.00 98.31 436 VAL A O 1
ATOM 3153 N N . PRO A 1 437 ? 2.982 2.758 -9.758 1.00 98.06 437 PRO A N 1
ATOM 3154 C CA . PRO A 1 437 ? 2.536 3.478 -10.946 1.00 98.06 437 PRO A CA 1
ATOM 3155 C C . PRO A 1 437 ? 1.634 4.654 -10.571 1.00 98.06 437 PRO A C 1
ATOM 3157 O O . PRO A 1 437 ? 0.671 4.495 -9.805 1.00 98.06 437 PRO A O 1
ATOM 3160 N N . MET A 1 438 ? 1.940 5.827 -11.119 1.00 97.50 438 MET A N 1
ATOM 3161 C CA . MET A 1 438 ? 1.178 7.055 -10.903 1.00 97.50 438 MET A CA 1
ATOM 3162 C C . MET A 1 438 ? -0.137 7.058 -11.692 1.00 97.50 438 MET A C 1
ATOM 3164 O O . MET A 1 438 ? -0.224 6.441 -12.753 1.00 97.50 438 MET A O 1
ATOM 3168 N N . PRO A 1 439 ? -1.185 7.748 -11.201 1.00 94.44 439 PRO A N 1
ATOM 3169 C CA . PRO A 1 439 ? -2.462 7.790 -11.892 1.00 94.44 439 PRO A CA 1
ATOM 3170 C C . PRO A 1 439 ? -2.344 8.659 -13.144 1.00 94.44 439 PRO A C 1
ATOM 3172 O O . PRO A 1 439 ? -1.659 9.693 -13.132 1.00 94.44 439 PRO A O 1
ATOM 3175 N N . SER A 1 440 ? -3.028 8.248 -14.211 1.00 94.25 440 SER A N 1
ATOM 3176 C CA . SER A 1 440 ? -2.977 8.921 -15.507 1.00 94.25 440 SER A CA 1
ATOM 3177 C C . SER A 1 440 ? -3.322 10.408 -15.377 1.00 94.25 440 SER A C 1
ATOM 3179 O O . SER A 1 440 ? -4.279 10.793 -14.698 1.00 94.25 440 SER A O 1
ATOM 3181 N N . GLY A 1 441 ? -2.511 11.261 -16.005 1.00 92.75 441 GLY A N 1
ATOM 3182 C CA . GLY A 1 441 ? -2.672 12.718 -15.956 1.00 92.75 441 GLY A CA 1
ATOM 3183 C C . GLY A 1 441 ? -2.222 13.397 -14.655 1.00 92.75 441 GLY A C 1
ATOM 3184 O O . GLY A 1 441 ? -2.465 14.592 -14.491 1.00 92.75 441 GLY A O 1
ATOM 3185 N N . SER A 1 442 ? -1.565 12.685 -13.733 1.00 94.25 442 SER A N 1
ATOM 3186 C CA . SER A 1 442 ? -1.016 13.291 -12.507 1.00 94.25 442 SER A CA 1
ATOM 3187 C C . SER A 1 442 ? 0.157 14.245 -12.747 1.00 94.25 442 SER A C 1
ATOM 3189 O O . SER A 1 442 ? 0.423 15.096 -11.899 1.00 94.25 442 SER A O 1
ATOM 3191 N N . GLY A 1 443 ? 0.868 14.118 -13.874 1.00 95.75 443 GLY A N 1
ATOM 3192 C CA . GLY A 1 443 ? 2.056 14.920 -14.178 1.00 95.75 443 GLY A CA 1
ATOM 3193 C C . GLY A 1 443 ? 3.276 14.580 -13.317 1.00 95.75 443 GLY A C 1
ATOM 3194 O O . GLY A 1 443 ? 4.292 15.268 -13.408 1.00 95.75 443 GLY A O 1
ATOM 3195 N N . VAL A 1 444 ? 3.190 13.552 -12.465 1.00 96.56 444 VAL A N 1
ATOM 3196 C CA . VAL A 1 444 ? 4.312 13.090 -11.643 1.00 96.56 444 VAL A CA 1
ATOM 3197 C C . VAL A 1 444 ? 5.309 12.381 -12.565 1.00 96.56 444 VAL A C 1
ATOM 3199 O O . VAL A 1 444 ? 4.913 11.419 -13.220 1.00 96.56 444 VAL A O 1
ATOM 3202 N N . PRO A 1 445 ? 6.580 12.812 -12.648 1.00 97.62 445 PRO A N 1
ATOM 3203 C CA . PRO A 1 445 ? 7.580 12.126 -13.462 1.00 97.62 445 PRO A CA 1
ATOM 3204 C C . PRO A 1 445 ? 7.951 10.775 -12.844 1.00 97.62 445 PRO A C 1
ATOM 3206 O O . PRO A 1 445 ? 7.570 10.467 -11.717 1.00 97.62 445 PRO A O 1
ATOM 3209 N N . THR A 1 446 ? 8.728 9.965 -13.562 1.00 97.88 446 THR A N 1
ATOM 3210 C CA . THR A 1 446 ? 9.309 8.755 -12.960 1.00 97.88 446 THR A CA 1
ATOM 3211 C C . THR A 1 446 ? 10.311 9.155 -11.869 1.00 97.88 446 THR A C 1
ATOM 3213 O O . THR A 1 446 ? 11.147 10.034 -12.097 1.00 97.88 446 THR A O 1
ATOM 3216 N N . LEU A 1 447 ? 10.233 8.541 -10.683 1.00 97.50 447 LEU A N 1
ATOM 3217 C CA . LEU A 1 447 ? 11.071 8.887 -9.526 1.00 97.50 447 LEU A CA 1
ATOM 3218 C C . LEU A 1 447 ? 11.793 7.662 -8.960 1.00 97.50 447 LEU A C 1
ATOM 3220 O O . LEU A 1 447 ? 11.263 6.551 -8.940 1.00 97.50 447 LEU A O 1
ATOM 3224 N N . ASN A 1 448 ? 12.977 7.921 -8.405 1.00 97.25 448 ASN A N 1
ATOM 3225 C CA . ASN A 1 448 ? 13.752 6.956 -7.635 1.00 97.25 448 ASN A CA 1
ATOM 3226 C C . ASN A 1 448 ? 13.632 7.337 -6.158 1.00 97.25 448 ASN A C 1
ATOM 3228 O O . ASN A 1 448 ? 14.227 8.331 -5.742 1.00 97.25 448 ASN A O 1
ATOM 3232 N N . ILE A 1 449 ? 12.863 6.578 -5.380 1.00 97.38 449 ILE A N 1
ATOM 3233 C CA . ILE A 1 449 ? 12.743 6.795 -3.937 1.00 97.38 449 ILE A CA 1
ATOM 3234 C C . ILE A 1 449 ? 13.617 5.766 -3.233 1.00 97.38 449 ILE A C 1
ATOM 3236 O O . ILE A 1 449 ? 13.349 4.569 -3.297 1.00 97.38 449 ILE A O 1
ATOM 3240 N N . CYS A 1 450 ? 14.680 6.224 -2.578 1.00 95.62 450 CYS A N 1
ATOM 3241 C CA . CYS A 1 450 ? 15.690 5.345 -1.990 1.00 95.62 450 CYS A CA 1
ATOM 3242 C C . CYS A 1 450 ? 15.593 5.315 -0.461 1.00 95.62 450 CYS A C 1
ATOM 3244 O O . CYS A 1 450 ? 16.581 5.577 0.224 1.00 95.62 450 CYS A O 1
ATOM 3246 N N . ASN A 1 451 ? 14.403 5.027 0.070 1.00 90.62 451 ASN A N 1
ATOM 3247 C CA . ASN A 1 451 ? 14.224 4.837 1.509 1.00 90.62 451 ASN A CA 1
ATOM 3248 C C . ASN A 1 451 ? 14.981 3.589 1.997 1.00 90.62 451 ASN A C 1
ATOM 3250 O O . ASN A 1 451 ? 15.307 2.707 1.199 1.00 90.62 451 ASN A O 1
ATOM 3254 N N . GLY A 1 452 ? 15.288 3.540 3.296 1.00 72.88 452 GLY A N 1
ATOM 3255 C CA . GLY A 1 452 ? 15.913 2.374 3.933 1.00 72.88 452 GLY A CA 1
ATOM 3256 C C . GLY A 1 452 ? 17.391 2.138 3.588 1.00 72.88 452 GLY A C 1
ATOM 3257 O O . GLY A 1 452 ? 17.945 1.132 4.023 1.00 72.88 452 GLY A O 1
ATOM 3258 N N . ASN A 1 453 ? 18.020 3.042 2.825 1.00 58.84 453 ASN A N 1
ATOM 3259 C CA . ASN A 1 453 ? 19.453 3.005 2.494 1.00 58.84 453 ASN A CA 1
ATOM 3260 C C . ASN A 1 453 ? 20.349 3.665 3.543 1.00 58.84 453 ASN A C 1
ATOM 3262 O O . ASN A 1 453 ? 19.935 4.698 4.118 1.00 58.84 453 ASN A O 1
#

Solvent-accessible surface area (backbone atoms only — not comparable to full-atom values): 25657 Å² total; per-residue (Å²): 136,89,90,80,89,83,91,84,87,84,80,90,80,82,92,74,85,92,84,80,88,86,80,87,83,87,88,88,82,89,85,86,88,80,79,97,67,80,85,65,81,78,78,69,83,52,96,77,33,65,64,61,57,47,51,51,52,41,41,53,51,11,58,39,46,40,26,71,72,54,89,63,49,70,75,87,63,43,64,72,63,25,42,82,53,76,22,63,75,87,81,44,88,46,43,30,39,37,35,36,47,33,74,100,34,44,21,35,36,38,34,39,32,36,62,86,72,29,50,28,42,40,32,44,32,87,50,60,68,70,77,82,67,86,72,73,79,42,85,50,71,80,44,66,63,55,91,67,74,79,62,49,77,46,70,47,64,50,85,65,37,57,34,58,65,58,46,20,60,55,30,69,84,39,56,34,57,53,59,27,53,65,36,70,84,38,60,67,52,48,88,82,75,50,98,52,27,44,26,36,51,38,13,49,58,43,38,70,41,84,74,53,38,36,46,57,24,50,49,35,16,43,77,54,72,20,53,19,45,50,34,28,49,47,48,63,32,36,40,48,57,85,56,83,33,44,77,47,75,44,66,76,42,97,75,61,56,88,69,71,46,72,84,76,53,98,49,68,42,75,41,62,44,42,66,59,39,15,50,46,45,36,72,76,36,77,88,54,51,73,73,51,28,40,53,51,30,42,46,34,34,50,42,29,12,59,39,28,35,52,26,46,57,46,60,43,39,43,25,30,44,30,34,13,17,60,82,57,22,40,61,44,16,52,49,46,42,50,41,27,40,69,41,29,61,63,31,55,43,37,58,31,61,65,92,75,43,88,46,60,90,69,63,59,66,79,37,80,63,32,61,90,45,94,74,41,37,65,45,54,38,47,46,59,49,22,67,54,14,39,79,83,21,84,70,64,44,44,64,43,65,32,50,39,65,20,49,51,44,43,54,52,50,51,54,48,32,37,60,75,55,43,44,78,78,38,55,83,94,57,17,63,32,33,51,39,47,45,60,85,82,66,56,41,57,67,44,70,43,55,34,80,117